Protein AF-0000000083409969 (afdb_homodimer)

Solvent-accessible surface area (backbone atoms only — not comparable to full-atom values): 20807 Å² total; per-residue (Å²): 130,82,72,71,73,77,72,52,75,67,52,46,50,50,50,52,53,71,70,48,84,74,64,62,84,78,50,68,81,42,41,62,76,43,54,67,80,52,50,44,45,47,57,51,49,50,49,48,51,39,71,36,36,37,59,67,61,35,75,57,51,70,55,53,40,76,42,33,30,35,65,43,59,32,88,91,42,68,87,37,80,24,8,34,29,31,30,36,35,69,38,43,68,55,46,9,38,76,86,36,32,54,32,67,64,53,53,50,44,49,45,56,58,43,25,44,34,4,27,40,41,30,28,42,75,71,71,36,90,57,76,64,53,39,67,40,32,42,38,40,37,48,72,48,82,50,45,55,74,38,42,36,33,37,40,12,34,30,73,39,65,60,85,67,41,30,25,17,36,27,38,33,24,34,56,86,76,69,38,63,26,32,35,37,36,39,32,18,25,60,70,78,66,85,55,79,78,78,104,129,83,72,72,73,76,71,50,72,66,52,48,51,51,53,52,54,71,71,48,83,72,64,62,84,80,50,68,81,43,43,63,77,44,52,68,80,52,49,43,45,47,55,49,50,52,49,48,58,38,70,40,47,24,61,67,61,36,73,56,51,70,55,52,39,75,43,33,29,37,66,43,58,33,91,91,41,67,90,38,80,24,8,35,30,30,30,36,35,70,37,42,68,55,47,14,38,75,85,36,32,55,32,67,63,53,53,51,44,49,46,54,58,44,23,43,34,4,28,38,40,29,28,42,75,73,73,36,89,56,75,64,53,39,69,39,33,40,38,39,38,46,72,48,83,50,44,55,74,37,40,36,33,38,40,12,32,30,74,40,66,63,85,67,41,31,24,16,36,28,37,34,24,34,56,86,75,70,39,62,26,31,36,37,36,38,33,18,25,59,70,78,68,85,56,80,78,79,105

pLDDT: mean 86.25, std 15.21, range [25.06, 98.75]

Sequence (398 aa):
MTTAVPLTKQQQATQAFLSTPLDASLTGGIIGNAHVSIKELPVKWLAIFRSRGNGYCNDVAERLKVTEVWIGKSAEDPQKLEGMTACEVEVTPDMCTAQGVVHQGVIMFLIDECSTLAMVTASAAEGRNSAPGVSCTINALYHDTALSGTTLRIVSRSLAVGHESNSARVEVWDKQNHKLIASGGQMTMPPSLPGKWMKMTTAVPLTKQQQATQAFLSTPLDASLTGGIIGNAHVSIKELPVKWLAIFRSRGNGYCNDVAERLKVTEVWIGKSAEDPQKLEGMTACEVEVTPDMCTAQGVVHQGVIMFLIDECSTLAMVTASAAEGRNSAPGVSCTINALYHDTALSGTTLRIVSRSLAVGHESNSARVEVWDKQNHKLIASGGQMTMPPSLPGKWMK

Structure (mmCIF, N/CA/C/O backbone):
data_AF-0000000083409969-model_v1
#
loop_
_entity.id
_entity.type
_entity.pdbx_description
1 polymer 'Thioesterase domain-containing protein'
#
loop_
_atom_site.group_PDB
_atom_site.id
_atom_site.type_symbol
_atom_site.label_atom_id
_atom_site.label_alt_id
_atom_site.label_comp_id
_atom_site.label_asym_id
_atom_site.label_entity_id
_atom_site.label_seq_id
_atom_site.pdbx_PDB_ins_code
_atom_site.Cartn_x
_atom_site.Cartn_y
_atom_site.Cartn_z
_atom_site.occupancy
_atom_site.B_iso_or_equiv
_atom_site.auth_seq_id
_atom_site.auth_comp_id
_atom_site.auth_asym_id
_atom_site.auth_atom_id
_atom_site.pdbx_PDB_model_num
ATOM 1 N N . MET A 1 1 ? 31.203 20.375 15.469 1 27.58 1 MET A N 1
ATOM 2 C CA . MET A 1 1 ? 30.328 21.188 14.617 1 27.58 1 MET A CA 1
ATOM 3 C C . MET A 1 1 ? 29.75 20.344 13.477 1 27.58 1 MET A C 1
ATOM 5 O O . MET A 1 1 ? 30.484 19.938 12.578 1 27.58 1 MET A O 1
ATOM 9 N N . THR A 1 2 ? 28.828 19.531 13.781 1 36.47 2 THR A N 1
ATOM 10 C CA . THR A 1 2 ? 28.281 18.578 12.828 1 36.47 2 THR A CA 1
ATOM 11 C C . THR A 1 2 ? 27.75 19.281 11.586 1 36.47 2 THR A C 1
ATOM 13 O O . THR A 1 2 ? 26.844 20.109 11.68 1 36.47 2 THR A O 1
ATOM 16 N N . THR A 1 3 ? 28.547 19.469 10.703 1 40.12 3 THR A N 1
ATOM 17 C CA . THR A 1 3 ? 28.281 20.203 9.469 1 40.12 3 THR A CA 1
ATOM 18 C C . THR A 1 3 ? 27 19.688 8.805 1 40.12 3 THR A C 1
ATOM 20 O O . THR A 1 3 ? 26.891 18.516 8.484 1 40.12 3 THR A O 1
ATOM 23 N N . ALA A 1 4 ? 26.094 20.453 9.102 1 48.78 4 ALA A N 1
ATOM 24 C CA . ALA A 1 4 ? 24.781 20.188 8.516 1 48.78 4 ALA A CA 1
ATOM 25 C C . ALA A 1 4 ? 24.891 20 7.004 1 48.78 4 ALA A C 1
ATOM 27 O O . ALA A 1 4 ? 25.578 20.75 6.324 1 48.78 4 ALA A O 1
ATOM 28 N N . VAL A 1 5 ? 24.828 18.922 6.461 1 56.22 5 VAL A N 1
ATOM 29 C CA . VAL A 1 5 ? 24.734 18.672 5.027 1 56.22 5 VAL A CA 1
ATOM 30 C C . VAL A 1 5 ? 23.766 19.672 4.395 1 56.22 5 VAL A C 1
ATOM 32 O O . VAL A 1 5 ? 22.641 19.844 4.867 1 56.22 5 VAL A O 1
ATOM 35 N N . PRO A 1 6 ? 24.422 20.5 3.59 1 62.94 6 PRO A N 1
ATOM 36 C CA . PRO A 1 6 ? 23.531 21.484 2.971 1 62.94 6 PRO A CA 1
ATOM 37 C C . PRO A 1 6 ? 22.312 20.844 2.314 1 62.94 6 PRO A C 1
ATOM 39 O O . PRO A 1 6 ? 22.406 19.75 1.752 1 62.94 6 PRO A O 1
ATOM 42 N N . LEU A 1 7 ? 21.172 21.453 2.482 1 67.19 7 LEU A N 1
ATOM 43 C CA . LEU A 1 7 ? 19.938 21.016 1.845 1 67.19 7 LEU A CA 1
ATOM 44 C C . LEU A 1 7 ? 20.062 21.062 0.325 1 67.19 7 LEU A C 1
ATOM 46 O O . LEU A 1 7 ? 20.672 21.984 -0.219 1 67.19 7 LEU A O 1
ATOM 50 N N . THR A 1 8 ? 19.625 20.094 -0.279 1 71.5 8 THR A N 1
ATOM 51 C CA . THR A 1 8 ? 19.516 20.109 -1.733 1 71.5 8 THR A CA 1
ATOM 52 C C . THR A 1 8 ? 18.609 21.25 -2.189 1 71.5 8 THR A C 1
ATOM 54 O O . THR A 1 8 ? 17.922 21.875 -1.374 1 71.5 8 THR A O 1
ATOM 57 N N . LYS A 1 9 ? 18.766 21.734 -3.463 1 74.31 9 LYS A N 1
ATOM 58 C CA . LYS A 1 9 ? 17.906 22.766 -4.016 1 74.31 9 LYS A CA 1
ATOM 59 C C . LYS A 1 9 ? 16.438 22.438 -3.803 1 74.31 9 LYS A C 1
ATOM 61 O O . LYS A 1 9 ? 15.625 23.312 -3.488 1 74.31 9 LYS A O 1
ATOM 66 N N . GLN A 1 10 ? 16.016 21.172 -3.961 1 73.81 10 GLN A N 1
ATOM 67 C CA . GLN A 1 10 ? 14.633 20.719 -3.787 1 73.81 10 GLN A CA 1
ATOM 68 C C . GLN A 1 10 ? 14.188 20.859 -2.336 1 73.81 10 GLN A C 1
ATOM 70 O O . GLN A 1 10 ? 13.062 21.281 -2.066 1 73.81 10 GLN A O 1
ATOM 75 N N . GLN A 1 11 ? 15.07 20.562 -1.518 1 73.5 11 GLN A N 1
ATOM 76 C CA . GLN A 1 11 ? 14.758 20.672 -0.096 1 73.5 11 GLN A CA 1
ATOM 77 C C . GLN A 1 11 ? 14.562 22.141 0.302 1 73.5 11 GLN A C 1
ATOM 79 O O . GLN A 1 11 ? 13.688 22.453 1.105 1 73.5 11 GLN A O 1
ATOM 84 N N . GLN A 1 12 ? 15.352 22.953 -0.297 1 78.31 12 GLN A N 1
ATOM 85 C CA . GLN A 1 12 ? 15.234 24.391 -0.016 1 78.31 12 GLN A CA 1
ATOM 86 C C . GLN A 1 12 ? 13.898 24.938 -0.513 1 78.31 12 GLN A C 1
ATOM 88 O O . GLN A 1 12 ? 13.25 25.719 0.179 1 78.31 12 GLN A O 1
ATOM 93 N N . ALA A 1 13 ? 13.562 24.516 -1.683 1 80.5 13 ALA A N 1
ATOM 94 C CA . ALA A 1 13 ? 12.289 24.969 -2.25 1 80.5 13 ALA A CA 1
ATOM 95 C C . ALA A 1 13 ? 11.117 24.5 -1.392 1 80.5 13 ALA A C 1
ATOM 97 O O . ALA A 1 13 ? 10.164 25.266 -1.17 1 80.5 13 ALA A O 1
ATOM 98 N N . THR A 1 14 ? 11.211 23.297 -0.957 1 81.75 14 THR A N 1
ATOM 99 C CA . THR A 1 14 ? 10.172 22.766 -0.09 1 81.75 14 THR A CA 1
ATOM 100 C C . THR A 1 14 ? 10.07 23.562 1.201 1 81.75 14 THR A C 1
ATOM 102 O O . THR A 1 14 ? 8.969 23.953 1.615 1 81.75 14 THR A O 1
ATOM 105 N N . GLN A 1 15 ? 11.156 23.875 1.739 1 81.5 15 GLN A N 1
ATOM 106 C CA . GLN A 1 15 ? 11.172 24.641 2.982 1 81.5 15 GLN A CA 1
ATOM 107 C C . GLN A 1 15 ? 10.609 26.047 2.773 1 81.5 15 GLN A C 1
ATOM 109 O O . GLN A 1 15 ? 9.852 26.547 3.609 1 81.5 15 GLN A O 1
ATOM 114 N N . ALA A 1 16 ? 11.031 26.641 1.695 1 85.44 16 ALA A N 1
ATOM 115 C CA . ALA A 1 16 ? 10.516 27.969 1.372 1 85.44 16 ALA A CA 1
ATOM 116 C C . ALA A 1 16 ? 9 27.938 1.197 1 85.44 16 ALA A C 1
ATOM 118 O O . ALA A 1 16 ? 8.297 28.812 1.701 1 85.44 16 ALA A O 1
ATOM 119 N N . PHE A 1 17 ? 8.555 26.969 0.517 1 86.69 17 PHE A N 1
ATOM 120 C CA . PHE A 1 17 ? 7.121 26.828 0.28 1 86.69 17 PHE A CA 1
ATOM 121 C C . PHE A 1 17 ? 6.371 26.641 1.593 1 86.69 17 PHE A C 1
ATOM 123 O O . PHE A 1 17 ? 5.328 27.25 1.812 1 86.69 17 PHE A O 1
ATOM 130 N N . LEU A 1 18 ? 6.922 25.875 2.438 1 87.5 18 LEU A N 1
ATOM 131 C CA . LEU A 1 18 ? 6.285 25.578 3.715 1 87.5 18 LEU A CA 1
ATOM 132 C C . LEU A 1 18 ? 6.227 26.828 4.598 1 87.5 18 LEU A C 1
ATOM 134 O O . LEU A 1 18 ? 5.371 26.922 5.48 1 87.5 18 LEU A O 1
ATOM 138 N N . SER A 1 19 ? 7.062 27.766 4.336 1 86.75 19 SER A N 1
ATOM 139 C CA . SER A 1 19 ? 7.125 28.984 5.148 1 86.75 19 SER A CA 1
ATOM 140 C C . SER A 1 19 ? 6.25 30.078 4.562 1 86.75 19 SER A C 1
ATOM 142 O O . SER A 1 19 ? 6.047 31.125 5.191 1 86.75 19 SER A O 1
ATOM 144 N N . THR A 1 20 ? 5.75 29.875 3.385 1 90 20 THR A N 1
ATOM 145 C CA . THR A 1 20 ? 4.922 30.875 2.713 1 90 20 THR A CA 1
ATOM 146 C C . THR A 1 20 ? 3.449 30.672 3.047 1 90 20 THR A C 1
ATOM 148 O O . THR A 1 20 ? 2.912 29.578 2.852 1 90 20 THR A O 1
ATOM 151 N N . PRO A 1 21 ? 2.818 31.75 3.492 1 91.19 21 PRO A N 1
ATOM 152 C CA . PRO A 1 21 ? 1.392 31.594 3.785 1 91.19 21 PRO A CA 1
ATOM 153 C C . PRO A 1 21 ? 0.563 31.297 2.539 1 91.19 21 PRO A C 1
ATOM 155 O O . PRO A 1 21 ? 0.853 31.828 1.46 1 91.19 21 PRO A O 1
ATOM 158 N N . LEU A 1 22 ? -0.465 30.469 2.713 1 92.75 22 LEU A N 1
ATOM 159 C CA . LEU A 1 22 ? -1.387 30.156 1.626 1 92.75 22 LEU A CA 1
ATOM 160 C C . LEU A 1 22 ? -2.488 31.219 1.531 1 92.75 22 LEU A C 1
ATOM 162 O O . LEU A 1 22 ? -2.76 31.922 2.502 1 92.75 22 LEU A O 1
ATOM 166 N N . ASP A 1 23 ? -3.041 31.266 0.26 1 92.06 23 ASP A N 1
ATOM 167 C CA . ASP A 1 23 ? -4.254 32.062 0.105 1 92.06 23 ASP A CA 1
ATOM 168 C C . ASP A 1 23 ? -5.355 31.562 1.044 1 92.06 23 ASP A C 1
ATOM 170 O O . ASP A 1 23 ? -5.57 30.359 1.18 1 92.06 23 ASP A O 1
ATOM 174 N N . ALA A 1 24 ? -6.07 32.531 1.696 1 90.25 24 ALA A N 1
ATOM 175 C CA . ALA A 1 24 ? -7.102 32.219 2.684 1 90.25 24 ALA A CA 1
ATOM 176 C C . ALA A 1 24 ? -8.18 31.328 2.082 1 90.25 24 ALA A C 1
ATOM 178 O O . ALA A 1 24 ? -8.805 30.547 2.791 1 90.25 24 ALA A O 1
ATOM 179 N N . SER A 1 25 ? -8.391 31.375 0.794 1 91.19 25 SER A N 1
ATOM 180 C CA . SER A 1 25 ? -9.422 30.594 0.13 1 91.19 25 SER A CA 1
ATOM 181 C C . SER A 1 25 ? -9.086 29.109 0.172 1 91.19 25 SER A C 1
ATOM 183 O O . SER A 1 25 ? -9.977 28.266 0.033 1 91.19 25 SER A O 1
ATOM 185 N N . LEU A 1 26 ? -7.867 28.797 0.388 1 91.56 26 LEU A N 1
ATOM 186 C CA . LEU A 1 26 ? -7.434 27.406 0.358 1 91.56 26 LEU A CA 1
ATOM 187 C C . LEU A 1 26 ? -7.641 26.75 1.716 1 91.56 26 LEU A C 1
ATOM 189 O O . LEU A 1 26 ? -7.676 25.516 1.812 1 91.56 26 LEU A O 1
ATOM 193 N N . THR A 1 27 ? -7.777 27.562 2.799 1 92.69 27 THR A N 1
ATOM 194 C CA . THR A 1 27 ? -7.871 26.953 4.125 1 92.69 27 THR A CA 1
ATOM 195 C C . THR A 1 27 ? -9.156 27.391 4.824 1 92.69 27 THR A C 1
ATOM 197 O O . THR A 1 27 ? -9.492 26.891 5.898 1 92.69 27 THR A O 1
ATOM 200 N N . GLY A 1 28 ? -9.859 28.344 4.297 1 91.5 28 GLY A N 1
ATOM 201 C CA . GLY A 1 28 ? -11.016 28.938 4.945 1 91.5 28 GLY A CA 1
ATOM 202 C C . GLY A 1 28 ? -12.094 27.922 5.266 1 91.5 28 GLY A C 1
ATOM 203 O O . GLY A 1 28 ? -12.828 28.062 6.25 1 91.5 28 GLY A O 1
ATOM 204 N N . GLY A 1 29 ? -12.297 26.859 4.508 1 93.25 29 GLY A N 1
ATOM 205 C CA . GLY A 1 29 ? -13.336 25.859 4.715 1 93.25 29 GLY A CA 1
ATOM 206 C C . GLY A 1 29 ? -12.906 24.719 5.621 1 93.25 29 GLY A C 1
ATOM 207 O O . GLY A 1 29 ? -13.703 23.844 5.945 1 93.25 29 GLY A O 1
ATOM 208 N N . ILE A 1 30 ? -11.688 24.812 6.098 1 96.88 30 ILE A N 1
ATOM 209 C CA . ILE A 1 30 ? -11.164 23.719 6.926 1 96.88 30 ILE A CA 1
ATOM 210 C C . ILE A 1 30 ? -11.625 23.922 8.375 1 96.88 30 ILE A C 1
ATOM 212 O O . ILE A 1 30 ? -11.352 24.953 8.984 1 96.88 30 ILE A O 1
ATOM 216 N N . ILE A 1 31 ? -12.312 22.922 8.891 1 96.94 31 ILE A N 1
ATOM 217 C CA . ILE A 1 31 ? -12.844 22.953 10.25 1 96.94 31 ILE A CA 1
ATOM 218 C C . ILE A 1 31 ? -11.766 22.5 11.234 1 96.94 31 ILE A C 1
ATOM 220 O O . ILE A 1 31 ? -10.867 21.75 10.867 1 96.94 31 ILE A O 1
ATOM 224 N N . GLY A 1 32 ? -11.836 22.938 12.445 1 96.56 32 GLY A N 1
ATOM 225 C CA . GLY A 1 32 ? -10.93 22.5 13.5 1 96.56 32 GLY A CA 1
ATOM 226 C C . GLY A 1 32 ? -10.414 23.641 14.352 1 96.56 32 GLY A C 1
ATOM 227 O O . GLY A 1 32 ? -10.727 24.797 14.102 1 96.56 32 GLY A O 1
ATOM 228 N N . ASN A 1 33 ? -9.688 23.344 15.336 1 96.56 33 ASN A N 1
ATOM 229 C CA . ASN A 1 33 ? -9.273 24.344 16.312 1 96.56 33 ASN A CA 1
ATOM 230 C C . ASN A 1 33 ? -7.848 24.812 16.062 1 96.56 33 ASN A C 1
ATOM 232 O O . ASN A 1 33 ? -7.324 25.641 16.812 1 96.56 33 ASN A O 1
ATOM 236 N N . ALA A 1 34 ? -7.191 24.219 15.062 1 94.88 34 ALA A N 1
ATOM 237 C CA . ALA A 1 34 ? -5.793 24.562 14.82 1 94.88 34 ALA A CA 1
ATOM 238 C C . ALA A 1 34 ? -5.668 25.984 14.273 1 94.88 34 ALA A C 1
ATOM 240 O O . ALA A 1 34 ? -6.555 26.453 13.555 1 94.88 34 ALA A O 1
ATOM 241 N N . HIS A 1 35 ? -4.637 26.625 14.695 1 93.44 35 HIS A N 1
ATOM 242 C CA . HIS A 1 35 ? -4.324 27.922 14.094 1 93.44 35 HIS A CA 1
ATOM 243 C C . HIS A 1 35 ? -4.152 27.797 12.586 1 93.44 35 HIS A C 1
ATOM 245 O O . HIS A 1 35 ? -3.76 26.75 12.078 1 93.44 35 HIS A O 1
ATOM 251 N N . VAL A 1 36 ? -4.344 28.875 11.922 1 93.25 36 VAL A N 1
ATOM 252 C CA . VAL A 1 36 ? -4.328 28.875 10.469 1 93.25 36 VAL A CA 1
ATOM 253 C C . VAL A 1 36 ? -2.961 28.406 9.969 1 93.25 36 VAL A C 1
ATOM 255 O O . VAL A 1 36 ? -2.867 27.703 8.953 1 93.25 36 VAL A O 1
ATOM 258 N N . SER A 1 37 ? -1.881 28.797 10.648 1 92 37 SER A N 1
ATOM 259 C CA . SER A 1 37 ? -0.538 28.422 10.219 1 92 37 SER A CA 1
ATOM 260 C C . SER A 1 37 ? -0.345 26.906 10.273 1 92 37 SER A C 1
ATOM 262 O O . SER A 1 37 ? 0.461 26.359 9.523 1 92 37 SER A O 1
ATOM 264 N N . ILE A 1 38 ? -1.103 26.266 11.148 1 93.5 38 ILE A N 1
ATOM 265 C CA . ILE A 1 38 ? -1.03 24.812 11.266 1 93.5 38 ILE A CA 1
ATOM 266 C C . ILE A 1 38 ? -1.99 24.172 10.266 1 93.5 38 ILE A C 1
ATOM 268 O O . ILE A 1 38 ? -1.67 23.141 9.656 1 93.5 38 ILE A O 1
ATOM 272 N N . LYS A 1 39 ? -3.109 24.828 10.062 1 95 39 LYS A N 1
ATOM 273 C CA . LYS A 1 39 ? -4.086 24.328 9.094 1 95 39 LYS A CA 1
ATOM 274 C C . LYS A 1 39 ? -3.502 24.297 7.688 1 95 39 LYS A C 1
ATOM 276 O O . LYS A 1 39 ? -3.877 23.453 6.875 1 95 39 LYS A O 1
ATOM 281 N N . GLU A 1 40 ? -2.586 25.125 7.414 1 95.19 40 GLU A N 1
ATOM 282 C CA . GLU A 1 40 ? -2.006 25.234 6.082 1 95.19 40 GLU A CA 1
ATOM 283 C C . GLU A 1 40 ? -1.076 24.062 5.785 1 95.19 40 GLU A C 1
ATOM 285 O O . GLU A 1 40 ? -0.865 23.703 4.621 1 95.19 40 GLU A O 1
ATOM 290 N N . LEU A 1 41 ? -0.575 23.453 6.793 1 93.94 41 LEU A N 1
ATOM 291 C CA . LEU A 1 41 ? 0.51 22.5 6.605 1 93.94 41 LEU A CA 1
ATOM 292 C C . LEU A 1 41 ? 0.027 21.281 5.84 1 93.94 41 LEU A C 1
ATOM 294 O O . LEU A 1 41 ? 0.634 20.875 4.844 1 93.94 41 LEU A O 1
ATOM 298 N N . PRO A 1 42 ? -1.088 20.672 6.273 1 95.25 42 PRO A N 1
ATOM 299 C CA . PRO A 1 42 ? -1.562 19.531 5.484 1 95.25 42 PRO A CA 1
ATOM 300 C C . PRO A 1 42 ? -1.842 19.891 4.031 1 95.25 42 PRO A C 1
ATOM 302 O O . PRO A 1 42 ? -1.589 19.094 3.129 1 95.25 42 PRO A O 1
ATOM 305 N N . VAL A 1 43 ? -2.309 21.078 3.82 1 94.56 43 VAL A N 1
ATOM 306 C CA . VAL A 1 43 ? -2.598 21.531 2.465 1 94.56 43 VAL A CA 1
ATOM 307 C C . VAL A 1 43 ? -1.298 21.672 1.679 1 94.56 43 VAL A C 1
ATOM 309 O O . VAL A 1 43 ? -1.204 21.219 0.535 1 94.56 43 VAL A O 1
ATOM 312 N N . LYS A 1 44 ? -0.34 22.266 2.297 1 92.31 44 LYS A N 1
ATOM 313 C CA . LYS A 1 44 ? 0.953 22.469 1.648 1 92.31 44 LYS A CA 1
ATOM 314 C C . LYS A 1 44 ? 1.635 21.125 1.358 1 92.31 44 LYS A C 1
ATOM 316 O O . LYS A 1 44 ? 2.201 20.938 0.28 1 92.31 44 LYS A O 1
ATOM 321 N N . TRP A 1 45 ? 1.568 20.25 2.281 1 90.44 45 TRP A N 1
ATOM 322 C CA . TRP A 1 45 ? 2.227 18.969 2.086 1 90.44 45 TRP A CA 1
ATOM 323 C C . TRP A 1 45 ? 1.546 18.172 0.977 1 90.44 45 TRP A C 1
ATOM 325 O O . TRP A 1 45 ? 2.215 17.5 0.176 1 90.44 45 TRP A O 1
ATOM 335 N N . LEU A 1 46 ? 0.237 18.188 0.919 1 90.06 46 LEU A N 1
ATOM 336 C CA . LEU A 1 46 ? -0.442 17.531 -0.194 1 90.06 46 LEU A CA 1
ATOM 337 C C . LEU A 1 46 ? 0.006 18.125 -1.526 1 90.06 46 LEU A C 1
ATOM 339 O O . LEU A 1 46 ? 0.182 17.391 -2.506 1 90.06 46 LEU A O 1
ATOM 343 N N . ALA A 1 47 ? 0.198 19.422 -1.518 1 86.56 47 ALA A N 1
ATOM 344 C CA . ALA A 1 47 ? 0.67 20.078 -2.734 1 86.56 47 ALA A CA 1
ATOM 345 C C . ALA A 1 47 ? 2.072 19.594 -3.104 1 86.56 47 ALA A C 1
ATOM 347 O O . ALA A 1 47 ? 2.373 19.375 -4.281 1 86.56 47 ALA A O 1
ATOM 348 N N . ILE A 1 48 ? 2.848 19.484 -2.146 1 82.56 48 ILE A N 1
ATOM 349 C CA . ILE A 1 48 ? 4.215 19.031 -2.359 1 82.56 48 ILE A CA 1
ATOM 350 C C . ILE A 1 48 ? 4.199 17.594 -2.906 1 82.56 48 ILE A C 1
ATOM 352 O O . ILE A 1 48 ? 4.906 17.297 -3.869 1 82.56 48 ILE A O 1
ATOM 356 N N . PHE A 1 49 ? 3.367 16.797 -2.246 1 77.81 49 PHE A N 1
ATOM 357 C CA . PHE A 1 49 ? 3.271 15.414 -2.713 1 77.81 49 PHE A CA 1
ATOM 358 C C . PHE A 1 49 ? 2.811 15.359 -4.164 1 77.81 49 PHE A C 1
ATOM 360 O O . PHE A 1 49 ? 3.344 14.594 -4.965 1 77.81 49 PHE A O 1
ATOM 367 N N . ARG A 1 50 ? 1.875 16.203 -4.445 1 74.25 50 ARG A N 1
ATOM 368 C CA . ARG A 1 50 ? 1.343 16.281 -5.801 1 74.25 50 ARG A CA 1
ATOM 369 C C . ARG A 1 50 ? 2.428 16.688 -6.793 1 74.25 50 ARG A C 1
ATOM 371 O O . ARG A 1 50 ? 2.486 16.172 -7.906 1 74.25 50 ARG A O 1
ATOM 378 N N . SER A 1 51 ? 3.115 17.703 -6.324 1 70.31 51 SER A N 1
ATOM 379 C CA . SER A 1 51 ? 4.113 18.281 -7.219 1 70.31 51 SER A CA 1
ATOM 380 C C . SER A 1 51 ? 5.262 17.297 -7.465 1 70.31 51 SER A C 1
ATOM 382 O O . SER A 1 51 ? 5.891 17.328 -8.523 1 70.31 51 SER A O 1
ATOM 384 N N . ARG A 1 52 ? 5.402 16.688 -6.375 1 61.34 52 ARG A N 1
ATOM 385 C CA . ARG A 1 52 ? 6.516 15.758 -6.496 1 61.34 52 ARG A CA 1
ATOM 386 C C . ARG A 1 52 ? 6.113 14.523 -7.301 1 61.34 52 ARG A C 1
ATOM 388 O O . ARG A 1 52 ? 6.973 13.805 -7.816 1 61.34 52 ARG A O 1
ATOM 395 N N . GLY A 1 53 ? 4.688 14.398 -7.402 1 55 53 GLY A N 1
ATOM 396 C CA . GLY A 1 53 ? 3.914 13.273 -7.906 1 55 53 GLY A CA 1
ATOM 397 C C . GLY A 1 53 ? 4.262 12.898 -9.336 1 55 53 GLY A C 1
ATOM 398 O O . GLY A 1 53 ? 3.633 13.383 -10.281 1 55 53 GLY A O 1
ATOM 399 N N . ASN A 1 54 ? 5.324 12.641 -9.32 1 50.94 54 ASN A N 1
ATOM 400 C CA . ASN A 1 54 ? 5.344 11.922 -10.594 1 50.94 54 ASN A CA 1
ATOM 401 C C . ASN A 1 54 ? 4.207 10.906 -10.68 1 50.94 54 ASN A C 1
ATOM 403 O O . ASN A 1 54 ? 3.467 10.711 -9.711 1 50.94 54 ASN A O 1
ATOM 407 N N . GLY A 1 55 ? 4.238 9.773 -11.406 1 52.66 55 GLY A N 1
ATOM 408 C CA . GLY A 1 55 ? 3.428 8.797 -12.117 1 52.66 55 GLY A CA 1
ATOM 409 C C . GLY A 1 55 ? 2.439 8.078 -11.227 1 52.66 55 GLY A C 1
ATOM 410 O O . GLY A 1 55 ? 1.305 7.812 -11.625 1 52.66 55 GLY A O 1
ATOM 411 N N . TYR A 1 56 ? 2.727 7.934 -9.867 1 57.22 56 TYR A N 1
ATOM 412 C CA . TYR A 1 56 ? 1.873 6.977 -9.164 1 57.22 56 TYR A CA 1
ATOM 413 C C . TYR A 1 56 ? 0.769 7.695 -8.398 1 57.22 56 TYR A C 1
ATOM 415 O O . TYR A 1 56 ? 1.048 8.523 -7.527 1 57.22 56 TYR A O 1
ATOM 423 N N . CYS A 1 57 ? -0.532 7.602 -8.633 1 66.56 57 CYS A N 1
ATOM 424 C CA . CYS A 1 57 ? -1.785 8.016 -8.016 1 66.56 57 CYS A CA 1
ATOM 425 C C . CYS A 1 57 ? -1.878 9.539 -7.941 1 66.56 57 CYS A C 1
ATOM 427 O O . CYS A 1 57 ? -2.535 10.078 -7.051 1 66.56 57 CYS A O 1
ATOM 429 N N . ASN A 1 58 ? -1.189 10.172 -8.82 1 71.88 58 ASN A N 1
ATOM 430 C CA . ASN A 1 58 ? -1.219 11.633 -8.844 1 71.88 58 ASN A CA 1
ATOM 431 C C . ASN A 1 58 ? -2.639 12.164 -9.023 1 71.88 58 ASN A C 1
ATOM 433 O O . ASN A 1 58 ? -3.004 13.188 -8.438 1 71.88 58 ASN A O 1
ATOM 437 N N . ASP A 1 59 ? -3.381 11.43 -9.82 1 78.12 59 ASP A N 1
ATOM 438 C CA . ASP A 1 59 ? -4.754 11.867 -10.055 1 78.12 59 ASP A CA 1
ATOM 439 C C . ASP A 1 59 ? -5.57 11.828 -8.766 1 78.12 59 ASP A C 1
ATOM 441 O O . ASP A 1 59 ? -6.398 12.711 -8.516 1 78.12 59 ASP A O 1
ATOM 445 N N . VAL A 1 60 ? -5.344 10.867 -7.973 1 84.25 60 VAL A N 1
ATOM 446 C CA . VAL A 1 60 ? -6.043 10.734 -6.695 1 84.25 60 VAL A CA 1
ATOM 447 C C . VAL A 1 60 ? -5.57 11.828 -5.734 1 84.25 60 VAL A C 1
ATOM 449 O O . VAL A 1 60 ? -6.383 12.461 -5.055 1 84.25 60 VAL A O 1
ATOM 452 N N . ALA A 1 61 ? -4.305 12.062 -5.746 1 84.94 61 ALA A N 1
ATOM 453 C CA . ALA A 1 61 ? -3.732 13.078 -4.871 1 84.94 61 ALA A CA 1
ATOM 454 C C . ALA A 1 61 ? -4.332 14.453 -5.164 1 84.94 61 ALA A C 1
ATOM 456 O O . ALA A 1 61 ? -4.566 15.242 -4.25 1 84.94 61 ALA A O 1
ATOM 457 N N . GLU A 1 62 ? -4.578 14.672 -6.367 1 86.88 62 GLU A N 1
ATOM 458 C CA . GLU A 1 62 ? -5.094 15.969 -6.789 1 86.88 62 GLU A CA 1
ATOM 459 C C . GLU A 1 62 ? -6.52 16.188 -6.281 1 86.88 62 GLU A C 1
ATOM 461 O O . GLU A 1 62 ? -6.965 17.328 -6.133 1 86.88 62 GLU A O 1
ATOM 466 N N . ARG A 1 63 ? -7.188 15.156 -6.023 1 92.06 63 ARG A N 1
ATOM 467 C CA . ARG A 1 63 ? -8.594 15.25 -5.645 1 92.06 63 ARG A CA 1
ATOM 468 C C . ARG A 1 63 ? -8.758 15.188 -4.129 1 92.06 63 ARG A C 1
ATOM 470 O O . ARG A 1 63 ? -9.852 15.438 -3.607 1 92.06 63 ARG A O 1
ATOM 477 N N . LEU A 1 64 ? -7.734 14.875 -3.453 1 94 64 LEU A N 1
ATOM 478 C CA . LEU A 1 64 ? -7.773 14.766 -1.998 1 94 64 LEU A CA 1
ATOM 479 C C . LEU A 1 64 ? -7.859 16.156 -1.355 1 94 64 LEU A C 1
ATOM 481 O O . LEU A 1 64 ? -7.07 17.047 -1.68 1 94 64 LEU A O 1
ATOM 485 N N . LYS A 1 65 ? -8.867 16.328 -0.44 1 96.12 65 LYS A N 1
ATOM 486 C CA . LYS A 1 65 ? -9.102 17.625 0.187 1 96.12 65 LYS A CA 1
ATOM 487 C C . LYS A 1 65 ? -9.008 17.531 1.707 1 96.12 65 LYS A C 1
ATOM 489 O O . LYS A 1 65 ? -9.641 16.656 2.32 1 96.12 65 LYS A O 1
ATOM 494 N N . VAL A 1 66 ? -8.266 18.453 2.279 1 98 66 VAL A N 1
ATOM 495 C CA . VAL A 1 66 ? -8.234 18.562 3.734 1 98 66 VAL A CA 1
ATOM 496 C C . VAL A 1 66 ? -9.508 19.234 4.234 1 98 66 VAL A C 1
ATOM 498 O O . VAL A 1 66 ? -9.867 20.312 3.771 1 98 66 VAL A O 1
ATOM 501 N N . THR A 1 67 ? -10.172 18.609 5.211 1 98.25 67 THR A N 1
ATOM 502 C CA . THR A 1 67 ? -11.438 19.172 5.664 1 98.25 67 THR A CA 1
ATOM 503 C C . THR A 1 67 ? -11.359 19.562 7.137 1 98.25 67 THR A C 1
ATOM 505 O O . THR A 1 67 ? -12.102 20.438 7.594 1 98.25 67 THR A O 1
ATOM 508 N N . GLU A 1 68 ? -10.539 18.891 7.879 1 98.44 68 GLU A N 1
ATOM 509 C CA . GLU A 1 68 ? -10.422 19.188 9.305 1 98.44 68 GLU A CA 1
ATOM 510 C C . GLU A 1 68 ? -8.969 19.141 9.766 1 98.44 68 GLU A C 1
ATOM 512 O O . GLU A 1 68 ? -8.188 18.312 9.289 1 98.44 68 GLU A O 1
ATOM 517 N N . VAL A 1 69 ? -8.641 19.969 10.68 1 98.12 69 VAL A N 1
ATOM 518 C CA . VAL A 1 69 ? -7.371 19.938 11.398 1 98.12 69 VAL A CA 1
ATOM 519 C C . VAL A 1 69 ? -7.602 20.266 12.875 1 98.12 69 VAL A C 1
ATOM 521 O O . VAL A 1 69 ? -8.078 21.359 13.203 1 98.12 69 VAL A O 1
ATOM 524 N N . TRP A 1 70 ? -7.23 19.328 13.711 1 97 70 TRP A N 1
ATOM 525 C CA . TRP A 1 70 ? -7.438 19.469 15.148 1 97 70 TRP A CA 1
ATOM 526 C C . TRP A 1 70 ? -6.145 19.203 15.914 1 97 70 TRP A C 1
ATOM 528 O O . TRP A 1 70 ? -5.359 18.328 15.531 1 97 70 TRP A O 1
ATOM 538 N N . ILE A 1 71 ? -5.965 19.953 16.922 1 96.44 71 ILE A N 1
ATOM 539 C CA . ILE A 1 71 ? -4.918 19.703 17.906 1 96.44 71 ILE A CA 1
ATOM 540 C C . ILE A 1 71 ? -5.539 19.531 19.281 1 96.44 71 ILE A C 1
ATOM 542 O O . ILE A 1 71 ? -6.379 20.328 19.703 1 96.44 71 ILE A O 1
ATOM 546 N N . GLY A 1 72 ? -5.125 18.422 19.875 1 93.88 72 GLY A N 1
ATOM 547 C CA . GLY A 1 72 ? -5.676 18.188 21.203 1 93.88 72 GLY A CA 1
ATOM 548 C C . GLY A 1 72 ? -5.016 17.031 21.938 1 93.88 72 GLY A C 1
ATOM 549 O O . GLY A 1 72 ? -4.031 16.469 21.453 1 93.88 72 GLY A O 1
ATOM 550 N N . LYS A 1 73 ? -5.52 16.828 23.094 1 91.25 73 LYS A N 1
ATOM 551 C CA . LYS A 1 73 ? -5.012 15.727 23.906 1 91.25 73 LYS A CA 1
ATOM 552 C C . LYS A 1 73 ? -5.531 14.383 23.391 1 91.25 73 LYS A C 1
ATOM 554 O O . LYS A 1 73 ? -6.684 14.273 22.969 1 91.25 73 LYS A O 1
ATOM 559 N N . SER A 1 74 ? -4.617 13.406 23.469 1 87.88 74 SER A N 1
ATOM 560 C CA . SER A 1 74 ? -5.016 12.055 23.094 1 87.88 74 SER A CA 1
ATOM 561 C C . SER A 1 74 ? -6.09 11.523 24.047 1 87.88 74 SER A C 1
ATOM 563 O O . SER A 1 74 ? -6.031 11.75 25.25 1 87.88 74 SER A O 1
ATOM 565 N N . ALA A 1 75 ? -7.027 10.844 23.469 1 83.81 75 ALA A N 1
ATOM 566 C CA . ALA A 1 75 ? -8.062 10.227 24.297 1 83.81 75 ALA A CA 1
ATOM 567 C C . ALA A 1 75 ? -7.484 9.125 25.172 1 83.81 75 ALA A C 1
ATOM 569 O O . ALA A 1 75 ? -7.98 8.883 26.281 1 83.81 75 ALA A O 1
ATOM 570 N N . GLU A 1 76 ? -6.453 8.477 24.703 1 83.5 76 GLU A N 1
ATOM 571 C CA . GLU A 1 76 ? -5.828 7.355 25.406 1 83.5 76 GLU A CA 1
ATOM 572 C C . GLU A 1 76 ? -4.938 7.848 26.531 1 83.5 76 GLU A C 1
ATOM 574 O O . GLU A 1 76 ? -4.781 7.164 27.547 1 83.5 76 GLU A O 1
ATOM 579 N N . ASP A 1 77 ? -4.277 9.008 26.328 1 82.12 77 ASP A N 1
ATOM 580 C CA . ASP A 1 77 ? -3.41 9.633 27.328 1 82.12 77 ASP A CA 1
ATOM 581 C C . ASP A 1 77 ? -3.482 11.156 27.25 1 82.12 77 ASP A C 1
ATOM 583 O O . ASP A 1 77 ? -2.801 11.766 26.422 1 82.12 77 ASP A O 1
ATOM 587 N N . PRO A 1 78 ? -4.164 11.672 28.109 1 86.31 78 PRO A N 1
ATOM 588 C CA . PRO A 1 78 ? -4.391 13.117 28.047 1 86.31 78 PRO A CA 1
ATOM 589 C C . PRO A 1 78 ? -3.104 13.93 28.188 1 8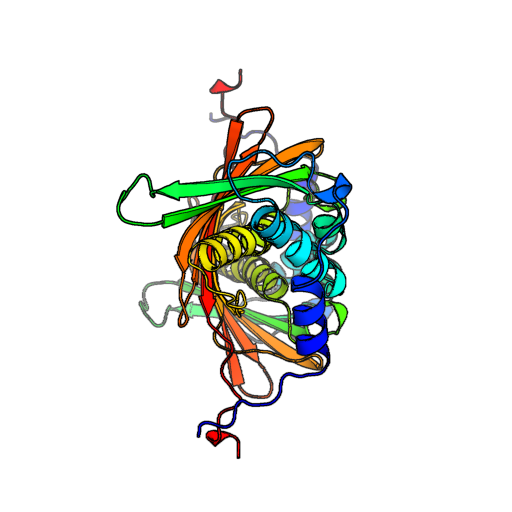6.31 78 PRO A C 1
ATOM 591 O O . PRO A 1 78 ? -3.098 15.133 27.953 1 86.31 78 PRO A O 1
ATOM 594 N N . GLN A 1 79 ? -2.055 13.344 28.562 1 87.44 79 GLN A N 1
ATOM 595 C CA . GLN A 1 79 ? -0.783 14.055 28.656 1 87.44 79 GLN A CA 1
ATOM 596 C C . GLN A 1 79 ? -0.112 14.188 27.297 1 87.44 79 GLN A C 1
ATOM 598 O O . GLN A 1 79 ? 0.854 14.938 27.141 1 87.44 79 GLN A O 1
ATOM 603 N N . LYS A 1 80 ? -0.688 13.469 26.375 1 85.88 80 LYS A N 1
ATOM 604 C CA . LYS A 1 80 ? -0.076 13.477 25.047 1 85.88 80 LYS A CA 1
ATOM 605 C C . LYS A 1 80 ? -0.856 14.367 24.078 1 85.88 80 LYS A C 1
ATOM 607 O O . LYS A 1 80 ? -2.082 14.273 23.984 1 85.88 80 LYS A O 1
ATOM 612 N N . LEU A 1 81 ? -0.085 15.219 23.453 1 91.38 81 LEU A N 1
ATOM 613 C CA . LEU A 1 81 ? -0.678 16.031 22.391 1 91.38 81 LEU A CA 1
ATOM 614 C C . LEU A 1 81 ? -0.763 15.242 21.078 1 91.38 81 LEU A C 1
ATOM 616 O O . LEU A 1 81 ? 0.171 14.523 20.719 1 91.38 81 LEU A O 1
ATOM 620 N N . GLU A 1 82 ? -1.933 15.469 20.469 1 94 82 GLU A N 1
ATOM 621 C CA . GLU A 1 82 ? -2.16 14.758 19.203 1 94 82 GLU A CA 1
ATOM 622 C C . GLU A 1 82 ? -2.637 15.711 18.109 1 94 82 GLU A C 1
ATOM 624 O O . GLU A 1 82 ? -3.316 16.703 18.406 1 94 82 GLU A O 1
ATOM 629 N N . GLY A 1 83 ? -2.148 15.445 16.906 1 96.5 83 GLY A N 1
ATOM 630 C CA . GLY A 1 83 ? -2.719 16.062 15.719 1 96.5 83 GLY A CA 1
ATOM 631 C C . GLY A 1 83 ? -3.662 15.156 14.961 1 96.5 83 GLY A C 1
ATOM 632 O O . GLY A 1 83 ? -3.381 13.961 14.789 1 96.5 83 GLY A O 1
ATOM 633 N N . MET A 1 84 ? -4.801 15.703 14.68 1 97.38 84 MET A N 1
ATOM 634 C CA . MET A 1 84 ? -5.781 14.969 13.883 1 97.38 84 MET A CA 1
ATOM 635 C C . MET A 1 84 ? -6.125 15.727 12.602 1 97.38 84 MET A C 1
ATOM 637 O O . MET A 1 84 ? -6.344 16.938 12.633 1 97.38 84 MET A O 1
ATOM 641 N N . THR A 1 85 ? -6.117 15.031 11.523 1 98.5 85 THR A N 1
ATOM 642 C CA . THR A 1 85 ? -6.562 15.594 10.25 1 98.5 85 THR A CA 1
ATOM 643 C C . THR A 1 85 ? -7.625 14.711 9.609 1 98.5 85 THR A C 1
ATOM 645 O O . THR A 1 85 ? -7.617 13.492 9.789 1 98.5 85 THR A O 1
ATOM 648 N N . ALA A 1 86 ? -8.539 15.328 8.938 1 98.69 86 ALA A N 1
ATOM 649 C CA . ALA A 1 86 ? -9.477 14.602 8.078 1 98.69 86 ALA A CA 1
ATOM 650 C C . ALA A 1 86 ? -9.398 15.102 6.637 1 98.69 86 ALA A C 1
ATOM 652 O O . ALA A 1 86 ? -9.297 16.312 6.395 1 98.69 86 ALA A O 1
ATOM 653 N N . CYS A 1 87 ? -9.383 14.203 5.734 1 98.44 87 CYS A N 1
ATOM 654 C CA . CYS A 1 87 ? -9.43 14.484 4.305 1 98.44 87 CYS A CA 1
ATOM 655 C C . CYS A 1 87 ? -10.609 13.773 3.648 1 98.44 87 CYS A C 1
ATOM 657 O O . CYS A 1 87 ? -11.109 12.781 4.18 1 98.44 87 CYS A O 1
ATOM 659 N N . GLU A 1 88 ? -11.016 14.281 2.57 1 98.25 88 GLU A N 1
ATOM 660 C CA . GLU A 1 88 ? -12.078 13.633 1.801 1 98.25 88 GLU A CA 1
ATOM 661 C C . GLU A 1 88 ? -11.688 13.5 0.332 1 98.25 88 GLU A C 1
ATOM 663 O O . GLU A 1 88 ? -10.969 14.344 -0.208 1 98.25 88 GLU A O 1
ATOM 668 N N . VAL A 1 89 ? -12.172 12.438 -0.282 1 97.31 89 VAL A N 1
ATOM 669 C CA . VAL A 1 89 ? -12 12.219 -1.714 1 97.31 89 VAL A CA 1
ATOM 670 C C . VAL A 1 89 ? -13.148 11.359 -2.25 1 97.31 89 VAL A C 1
ATOM 672 O O . VAL A 1 89 ? -13.602 10.43 -1.581 1 97.31 89 VAL A O 1
ATOM 675 N N . GLU A 1 90 ? -13.586 11.688 -3.379 1 96.88 90 GLU A N 1
ATOM 676 C CA . GLU A 1 90 ? -14.602 10.875 -4.043 1 96.88 90 GLU A CA 1
ATOM 677 C C . GLU A 1 90 ? -13.969 9.703 -4.793 1 96.88 90 GLU A C 1
ATOM 679 O O . GLU A 1 90 ? -12.984 9.891 -5.523 1 96.88 90 GLU A O 1
ATOM 684 N N . VAL A 1 91 ? -14.547 8.562 -4.602 1 94.19 91 VAL A N 1
ATOM 685 C CA . VAL A 1 91 ? -14.102 7.391 -5.348 1 94.19 91 VAL A CA 1
ATOM 686 C C . VAL A 1 91 ? -14.602 7.477 -6.789 1 94.19 91 VAL A C 1
ATOM 688 O O . VAL A 1 91 ? -15.805 7.594 -7.031 1 94.19 91 VAL A O 1
ATOM 691 N N . THR A 1 92 ? -13.672 7.465 -7.699 1 91.5 92 THR A N 1
ATOM 692 C CA . THR A 1 92 ? -13.977 7.488 -9.125 1 91.5 92 THR A CA 1
ATOM 693 C C . THR A 1 92 ? -13.562 6.18 -9.789 1 91.5 92 THR A C 1
ATOM 695 O O . THR A 1 92 ? -12.805 5.395 -9.211 1 91.5 92 THR A O 1
ATOM 698 N N . PRO A 1 93 ? -14.055 5.91 -10.945 1 85.94 93 PRO A N 1
ATOM 699 C CA . PRO A 1 93 ? -13.797 4.625 -11.602 1 85.94 93 PRO A CA 1
ATOM 700 C C . PRO A 1 93 ? -12.312 4.328 -11.75 1 85.94 93 PRO A C 1
ATOM 702 O O . PRO A 1 93 ? -11.898 3.164 -11.688 1 85.94 93 PRO A O 1
ATOM 705 N N . ASP A 1 94 ? -11.5 5.324 -11.867 1 81.25 94 ASP A N 1
ATOM 706 C CA . ASP A 1 94 ? -10.07 5.117 -12.07 1 81.25 94 ASP A CA 1
ATOM 707 C C . ASP A 1 94 ? -9.406 4.613 -10.789 1 81.25 94 ASP A C 1
ATOM 709 O O . ASP A 1 94 ? -8.266 4.141 -10.82 1 81.25 94 ASP A O 1
ATOM 713 N N . MET A 1 95 ? -10.148 4.625 -9.695 1 85.88 95 MET A N 1
ATOM 714 C CA . MET A 1 95 ? -9.656 4.152 -8.406 1 85.88 95 MET A CA 1
ATOM 715 C C . MET A 1 95 ? -10.133 2.732 -8.125 1 85.88 95 MET A C 1
ATOM 717 O O . MET A 1 95 ? -9.789 2.148 -7.098 1 85.88 95 MET A O 1
ATOM 721 N N . CYS A 1 96 ? -10.938 2.254 -9.047 1 83.81 96 CYS A N 1
ATOM 722 C CA . CYS A 1 96 ? -11.703 1.067 -8.695 1 83.81 96 CYS A CA 1
ATOM 723 C C . CYS A 1 96 ? -11.234 -0.144 -9.492 1 83.81 96 CYS A C 1
ATOM 725 O O . CYS A 1 96 ? -10.562 0.002 -10.508 1 83.81 96 CYS A O 1
ATOM 727 N N . THR A 1 97 ? -11.578 -1.358 -8.883 1 79 97 THR A N 1
ATOM 728 C CA . THR A 1 97 ? -11.477 -2.611 -9.625 1 79 97 THR A CA 1
ATOM 729 C C . THR A 1 97 ? -12.555 -2.688 -10.703 1 79 97 THR A C 1
ATOM 731 O O . THR A 1 97 ? -13.391 -1.791 -10.82 1 79 97 THR A O 1
ATOM 734 N N . ALA A 1 98 ? -12.469 -3.791 -11.438 1 74.25 98 ALA A N 1
ATOM 735 C CA . ALA A 1 98 ? -13.445 -3.99 -12.5 1 74.25 98 ALA A CA 1
ATOM 736 C C . ALA A 1 98 ? -14.859 -4.098 -11.922 1 74.25 98 ALA A C 1
ATOM 738 O O . ALA A 1 98 ? -15.836 -3.801 -12.609 1 74.25 98 ALA A O 1
ATOM 739 N N . GLN A 1 99 ? -14.953 -4.449 -10.711 1 77.19 99 GLN A N 1
ATOM 740 C CA . GLN A 1 99 ? -16.25 -4.613 -10.07 1 77.19 99 GLN A CA 1
ATOM 741 C C . GLN A 1 99 ? -16.75 -3.295 -9.484 1 77.19 99 GLN A C 1
ATOM 743 O O . GLN A 1 99 ? -17.812 -3.246 -8.867 1 77.19 99 GLN A O 1
ATOM 748 N N . GLY A 1 100 ? -15.945 -2.236 -9.633 1 82.81 100 GLY A N 1
ATOM 749 C CA . GLY A 1 100 ? -16.375 -0.917 -9.195 1 82.81 100 GLY A CA 1
ATOM 750 C C . GLY A 1 100 ? -16.047 -0.629 -7.742 1 82.81 100 GLY A C 1
ATOM 751 O O . GLY A 1 100 ? -16.547 0.338 -7.164 1 82.81 100 GLY A O 1
ATOM 752 N N . VAL A 1 101 ? -15.266 -1.53 -7.215 1 87.38 101 VAL A N 1
ATOM 753 C CA . VAL A 1 101 ? -14.867 -1.341 -5.824 1 87.38 101 VAL A CA 1
ATOM 754 C C . VAL A 1 101 ? -13.484 -0.703 -5.762 1 87.38 101 VAL A C 1
ATOM 756 O O . VAL A 1 101 ? -12.609 -1.016 -6.578 1 87.38 101 VAL A O 1
ATOM 759 N N . VAL A 1 102 ? -13.328 0.229 -4.793 1 89 102 VAL A N 1
ATOM 760 C CA . VAL A 1 102 ? -12.039 0.905 -4.664 1 89 102 VAL A CA 1
ATOM 761 C C . VAL A 1 102 ? -10.93 -0.129 -4.484 1 89 102 VAL A C 1
ATOM 763 O O . VAL A 1 102 ? -11.078 -1.078 -3.711 1 89 102 VAL A O 1
ATOM 766 N N . HIS A 1 103 ? -9.914 0.067 -5.191 1 85.75 103 HIS A N 1
ATOM 767 C CA . HIS A 1 103 ? -8.781 -0.847 -5.102 1 85.75 103 HIS A CA 1
ATOM 768 C C . HIS A 1 103 ? -8.055 -0.699 -3.77 1 85.75 103 HIS A C 1
ATOM 770 O O . HIS A 1 103 ? -7.875 0.417 -3.277 1 85.75 103 HIS A O 1
ATOM 776 N N . GLN A 1 104 ? -7.516 -1.729 -3.266 1 86.75 104 GLN A N 1
ATOM 777 C CA . GLN A 1 104 ? -6.82 -1.713 -1.983 1 86.75 104 GLN A CA 1
ATOM 778 C C . GLN A 1 104 ? -5.566 -0.847 -2.049 1 86.75 104 GLN A C 1
ATOM 780 O O . GLN A 1 104 ? -5.152 -0.263 -1.044 1 86.75 104 GLN A O 1
ATOM 785 N N . GLY A 1 105 ? -4.965 -0.833 -3.209 1 85.12 105 GLY A N 1
ATOM 786 C CA . GLY A 1 105 ? -3.785 -0.001 -3.385 1 85.12 105 GLY A CA 1
ATOM 787 C C . GLY A 1 105 ? -4.062 1.478 -3.191 1 85.12 105 GLY A C 1
ATOM 788 O O . GLY A 1 105 ? -3.209 2.217 -2.699 1 85.12 105 GLY A O 1
ATOM 789 N N . VAL A 1 106 ? -5.242 1.895 -3.586 1 87.5 106 VAL A N 1
ATOM 790 C CA . VAL A 1 106 ? -5.645 3.285 -3.389 1 87.5 106 VAL A CA 1
ATOM 791 C C . VAL A 1 106 ? -5.789 3.572 -1.897 1 87.5 106 VAL A C 1
ATOM 793 O O . VAL A 1 106 ? -5.375 4.633 -1.42 1 87.5 106 VAL A O 1
ATOM 796 N N . ILE A 1 107 ? -6.383 2.652 -1.216 1 92.88 107 ILE A N 1
ATOM 797 C CA . ILE A 1 107 ? -6.551 2.803 0.226 1 92.88 107 ILE A CA 1
ATOM 798 C C . ILE A 1 107 ? -5.184 2.959 0.89 1 92.88 107 ILE A C 1
ATOM 800 O O . ILE A 1 107 ? -5.004 3.814 1.758 1 92.88 107 ILE A O 1
ATOM 804 N N . MET A 1 108 ? -4.273 2.154 0.492 1 90.5 108 MET A N 1
ATOM 805 C CA . MET A 1 108 ? -2.93 2.24 1.057 1 90.5 108 MET A CA 1
ATOM 806 C C . MET A 1 108 ? -2.301 3.596 0.757 1 90.5 108 MET A C 1
ATOM 808 O O . MET A 1 108 ? -1.621 4.172 1.609 1 90.5 108 MET A O 1
ATOM 812 N N . PHE A 1 109 ? -2.443 3.998 -0.405 1 88 109 PHE A N 1
ATOM 813 C CA . PHE A 1 109 ? -1.957 5.316 -0.797 1 88 109 PHE A CA 1
ATOM 814 C C . PHE A 1 109 ? -2.543 6.398 0.102 1 88 109 PHE A C 1
ATOM 816 O O . PHE A 1 109 ? -1.82 7.281 0.571 1 88 109 PHE A O 1
ATOM 823 N N . LEU A 1 110 ? -3.803 6.332 0.305 1 94.31 110 LEU A N 1
ATOM 824 C CA . LEU A 1 110 ? -4.48 7.32 1.137 1 94.31 110 LEU A CA 1
ATOM 825 C C . LEU A 1 110 ? -3.965 7.266 2.572 1 94.31 110 LEU A C 1
ATOM 827 O O . LEU A 1 110 ? -3.777 8.305 3.209 1 94.31 110 LEU A O 1
ATOM 831 N N . ILE A 1 111 ? -3.768 6.035 3.074 1 96.12 111 ILE A N 1
ATOM 832 C CA . ILE A 1 111 ? -3.219 5.895 4.418 1 96.12 111 ILE A CA 1
ATOM 833 C C . ILE A 1 111 ? -1.831 6.527 4.477 1 96.12 111 ILE A C 1
ATOM 835 O O . ILE A 1 111 ? -1.514 7.254 5.422 1 96.12 111 ILE A O 1
ATOM 839 N N . ASP A 1 112 ? -1.06 6.328 3.508 1 92.75 112 ASP A N 1
ATOM 840 C CA . ASP A 1 112 ? 0.29 6.883 3.439 1 92.75 112 ASP A CA 1
ATOM 841 C C . ASP A 1 112 ? 0.258 8.406 3.459 1 92.75 112 ASP A C 1
ATOM 843 O O . ASP A 1 112 ? 0.855 9.039 4.336 1 92.75 112 ASP A O 1
ATOM 847 N N . GLU A 1 113 ? -0.488 8.977 2.559 1 92.56 113 GLU A N 1
ATOM 848 C CA . GLU A 1 113 ? -0.522 10.43 2.424 1 92.56 113 GLU A CA 1
ATOM 849 C C . GLU A 1 113 ? -1.119 11.086 3.664 1 92.56 113 GLU A C 1
ATOM 851 O O . GLU A 1 113 ? -0.561 12.047 4.191 1 92.56 113 GLU A O 1
ATOM 856 N N . CYS A 1 114 ? -2.17 10.516 4.137 1 96.88 114 CYS A N 1
ATOM 857 C CA . CYS A 1 114 ? -2.936 11.203 5.172 1 96.88 114 CYS A CA 1
ATOM 858 C C . CYS A 1 114 ? -2.291 11.016 6.539 1 96.88 114 CYS A C 1
ATOM 860 O O . CYS A 1 114 ? -2.396 11.883 7.402 1 96.88 114 CYS A O 1
ATOM 862 N N . SER A 1 115 ? -1.65 9.859 6.75 1 97 115 SER A N 1
ATOM 863 C CA . SER A 1 115 ? -0.935 9.711 8.016 1 97 115 SER A CA 1
ATOM 864 C C . SER A 1 115 ? 0.14 10.781 8.164 1 97 115 SER A C 1
ATOM 866 O O . SER A 1 115 ? 0.341 11.32 9.258 1 97 115 SER A O 1
ATOM 868 N N . THR A 1 116 ? 0.8 11.055 7.113 1 94.56 116 THR A N 1
ATOM 869 C CA . THR A 1 116 ? 1.848 12.07 7.129 1 94.56 116 THR A CA 1
ATOM 870 C C . THR A 1 116 ? 1.288 13.422 7.574 1 94.56 116 THR A C 1
ATOM 872 O O . THR A 1 116 ? 1.944 14.156 8.312 1 94.56 116 THR A O 1
ATOM 875 N N . LEU A 1 117 ? 0.086 13.742 7.199 1 96.38 117 LEU A N 1
ATOM 876 C CA . LEU A 1 117 ? -0.526 15.023 7.52 1 96.38 117 LEU A CA 1
ATOM 877 C C . LEU A 1 117 ? -0.738 15.164 9.023 1 96.38 117 LEU A C 1
ATOM 879 O O . LEU A 1 117 ? -0.505 16.234 9.586 1 96.38 117 LEU A O 1
ATOM 883 N N . ALA A 1 118 ? -1.171 14.109 9.609 1 96.94 118 ALA A N 1
ATOM 884 C CA . ALA A 1 118 ? -1.353 14.148 11.055 1 96.94 118 ALA A CA 1
ATOM 885 C C . ALA A 1 118 ? -0.015 14.312 11.773 1 96.94 118 ALA A C 1
ATOM 887 O O . ALA A 1 118 ? 0.08 15.039 12.766 1 96.94 118 ALA A O 1
ATOM 888 N N . MET A 1 119 ? 0.979 13.695 11.266 1 95.69 119 MET A N 1
ATOM 889 C CA . MET A 1 119 ? 2.301 13.75 11.883 1 95.69 119 MET A CA 1
ATOM 890 C C . MET A 1 119 ? 2.869 15.164 11.836 1 95.69 119 MET A C 1
ATOM 892 O O . MET A 1 119 ? 3.342 15.68 12.852 1 95.69 119 MET A O 1
ATOM 896 N N . VAL A 1 120 ? 2.803 15.75 10.688 1 93.69 120 VAL A N 1
ATOM 897 C CA . VAL A 1 120 ? 3.396 17.078 10.555 1 93.69 120 VAL A CA 1
ATOM 898 C C . VAL A 1 120 ? 2.59 18.094 11.359 1 93.69 120 VAL A C 1
ATOM 900 O O . VAL A 1 120 ? 3.146 19.047 11.898 1 93.69 120 VAL A O 1
ATOM 903 N N . THR A 1 121 ? 1.302 17.891 11.406 1 95.19 121 THR A N 1
ATOM 904 C CA . THR A 1 121 ? 0.438 18.75 12.211 1 95.19 121 THR A CA 1
ATOM 905 C C . THR A 1 121 ? 0.824 18.688 13.68 1 95.19 121 THR A C 1
ATOM 907 O O . THR A 1 121 ? 1.014 19.719 14.328 1 95.19 121 THR A O 1
ATOM 910 N N . ALA A 1 122 ? 0.954 17.531 14.172 1 94.5 122 ALA A N 1
ATOM 911 C CA . ALA A 1 122 ? 1.334 17.359 15.57 1 94.5 122 ALA A CA 1
ATOM 912 C C . ALA A 1 122 ? 2.721 17.922 15.844 1 94.5 122 ALA A C 1
ATOM 914 O O . ALA A 1 122 ? 2.938 18.594 16.859 1 94.5 122 ALA A O 1
ATOM 915 N N . SER A 1 123 ? 3.609 17.594 14.977 1 92.94 123 SER A N 1
ATOM 916 C CA . SER A 1 123 ? 4.969 18.094 15.133 1 92.94 123 SER A CA 1
ATOM 917 C C . SER A 1 123 ? 4.992 19.625 15.211 1 92.94 123 SER A C 1
ATOM 919 O O . SER A 1 123 ? 5.648 20.188 16.094 1 92.94 123 SER A O 1
ATOM 921 N N . ALA A 1 124 ? 4.297 20.25 14.352 1 91.81 124 ALA A N 1
ATOM 922 C CA . ALA A 1 124 ? 4.238 21.719 14.336 1 91.81 124 ALA A CA 1
ATOM 923 C C . ALA A 1 124 ? 3.6 22.25 15.609 1 91.81 124 ALA A C 1
ATOM 925 O O . ALA A 1 124 ? 4.023 23.281 16.141 1 91.81 124 ALA A O 1
ATOM 926 N N . ALA A 1 125 ? 2.598 21.578 16.031 1 91.19 125 ALA A N 1
ATOM 927 C CA . ALA A 1 125 ? 1.914 22 17.25 1 91.19 125 ALA A CA 1
ATOM 928 C C . ALA A 1 125 ? 2.855 21.969 18.453 1 91.19 125 ALA A C 1
ATOM 930 O O . ALA A 1 125 ? 2.684 22.719 19.406 1 91.19 125 ALA A O 1
ATOM 931 N N . GLU A 1 126 ? 3.779 21.125 18.359 1 89.62 126 GLU A N 1
ATOM 932 C CA . GLU A 1 126 ? 4.75 21 19.438 1 89.62 126 GLU A CA 1
ATOM 933 C C . GLU A 1 126 ? 5.941 21.938 19.219 1 89.62 126 GLU A C 1
ATOM 935 O O . GLU A 1 126 ? 6.93 21.875 19.953 1 89.62 126 GLU A O 1
ATOM 940 N N . GLY A 1 127 ? 5.867 22.625 18.141 1 87.06 127 GLY A N 1
ATOM 941 C CA . GLY A 1 127 ? 6.906 23.609 17.859 1 87.06 127 GLY A CA 1
ATOM 942 C C . GLY A 1 127 ? 8.062 23.047 17.062 1 87.06 127 GLY A C 1
ATOM 943 O O . GLY A 1 127 ? 9.141 23.656 17.016 1 87.06 127 GLY A O 1
ATOM 944 N N . ARG A 1 128 ? 7.758 21.891 16.547 1 82 128 ARG A N 1
ATOM 945 C CA . ARG A 1 128 ? 8.789 21.281 15.719 1 82 128 ARG A CA 1
ATOM 946 C C . ARG A 1 128 ? 8.492 21.469 14.234 1 82 128 ARG A C 1
ATOM 948 O O . ARG A 1 128 ? 7.328 21.531 13.836 1 82 128 ARG A O 1
ATOM 955 N N . ASN A 1 129 ? 9.477 21.828 13.516 1 73.75 129 ASN A N 1
ATOM 956 C CA . ASN A 1 129 ? 9.359 21.859 12.062 1 73.75 129 ASN A CA 1
ATOM 957 C C . ASN A 1 129 ? 10.062 20.672 11.414 1 73.75 129 ASN A C 1
ATOM 959 O O . ASN A 1 129 ? 11.023 20.844 10.664 1 73.75 129 ASN A O 1
ATOM 963 N N . SER A 1 130 ? 9.562 19.5 11.797 1 73.38 130 SER A N 1
ATOM 964 C CA . SER A 1 130 ? 10.234 18.297 11.297 1 73.38 130 SER A CA 1
ATOM 965 C C . SER A 1 130 ? 9.594 17.797 10.008 1 73.38 130 SER A C 1
ATOM 967 O O . SER A 1 130 ? 8.367 17.844 9.859 1 73.38 130 SER A O 1
ATOM 969 N N . ALA A 1 131 ? 10.484 17.438 9.078 1 77.81 131 ALA A N 1
ATOM 970 C CA . ALA A 1 131 ? 10.008 16.781 7.863 1 77.81 131 ALA A CA 1
ATOM 971 C C . ALA A 1 131 ? 9.32 15.453 8.188 1 77.81 131 ALA A C 1
ATOM 973 O O . ALA A 1 131 ? 9.633 14.82 9.188 1 77.81 131 ALA A O 1
ATOM 974 N N . PRO A 1 132 ? 8.344 15.117 7.434 1 82.06 132 PRO A N 1
ATOM 975 C CA . PRO A 1 132 ? 7.629 13.867 7.703 1 82.06 132 PRO A CA 1
ATOM 976 C C . PRO A 1 132 ? 8.539 12.641 7.629 1 82.06 132 PRO A C 1
ATOM 978 O O . PRO A 1 132 ? 8.25 11.617 8.242 1 82.06 132 PRO A O 1
ATOM 981 N N . GLY A 1 133 ? 9.656 12.773 6.914 1 86.5 133 GLY A N 1
ATOM 982 C CA . GLY A 1 133 ? 10.555 11.641 6.816 1 86.5 133 GLY A CA 1
ATOM 983 C C . GLY A 1 133 ? 10.148 10.641 5.75 1 86.5 133 GLY A C 1
ATOM 984 O O . GLY A 1 133 ? 9.406 10.984 4.824 1 86.5 133 GLY A O 1
ATOM 985 N N . VAL A 1 134 ? 10.797 9.43 5.84 1 87.5 134 VAL A N 1
ATOM 986 C CA . VAL A 1 134 ? 10.516 8.344 4.906 1 87.5 134 VAL A CA 1
ATOM 987 C C . VAL A 1 134 ? 9.859 7.18 5.645 1 87.5 134 VAL A C 1
ATOM 989 O O . VAL A 1 134 ? 10.086 6.988 6.84 1 87.5 134 VAL A O 1
ATOM 992 N N . SER A 1 135 ? 9.109 6.434 4.957 1 90.81 135 SER A N 1
ATOM 993 C CA . SER A 1 135 ? 8.336 5.363 5.578 1 90.81 135 SER A CA 1
ATOM 994 C C . SER A 1 135 ? 9.242 4.23 6.059 1 90.81 135 SER A C 1
ATOM 996 O O . SER A 1 135 ? 10.109 3.768 5.316 1 90.81 135 SER A O 1
ATOM 998 N N . CYS A 1 136 ? 9.016 3.822 7.262 1 93.12 136 CYS A N 1
ATOM 999 C CA . CYS A 1 136 ? 9.617 2.607 7.801 1 93.12 136 CYS A CA 1
ATOM 1000 C C . CYS A 1 136 ? 8.672 1.423 7.656 1 93.12 136 CYS A C 1
ATOM 1002 O O . CYS A 1 136 ? 9.094 0.316 7.32 1 93.12 136 CYS A O 1
ATOM 1004 N N . THR A 1 137 ? 7.473 1.717 7.949 1 95.06 137 THR A N 1
ATOM 1005 C CA . THR A 1 137 ? 6.465 0.667 7.832 1 95.06 137 THR A CA 1
ATOM 1006 C C . THR A 1 137 ? 5.086 1.265 7.586 1 95.06 137 THR A C 1
ATOM 1008 O O . THR A 1 137 ? 4.797 2.379 8.031 1 95.06 137 THR A O 1
ATOM 1011 N N . ILE A 1 138 ? 4.297 0.564 6.902 1 95.81 138 ILE A N 1
ATOM 1012 C CA . ILE A 1 138 ? 2.887 0.876 6.695 1 95.81 138 ILE A CA 1
ATOM 1013 C C . ILE A 1 138 ? 2.061 -0.407 6.75 1 95.81 138 ILE A C 1
ATOM 1015 O O . ILE A 1 138 ? 2.523 -1.47 6.328 1 95.81 138 ILE A O 1
ATOM 1019 N N . ASN A 1 139 ? 0.849 -0.301 7.297 1 96.62 139 ASN A N 1
ATOM 1020 C CA . ASN A 1 139 ? -0.071 -1.433 7.34 1 96.62 139 ASN A CA 1
ATOM 1021 C C . ASN A 1 139 ? -1.514 -0.99 7.113 1 96.62 139 ASN A C 1
ATOM 1023 O O . ASN A 1 139 ? -1.868 0.156 7.398 1 96.62 139 ASN A O 1
ATOM 1027 N N . ALA A 1 140 ? -2.25 -1.924 6.613 1 96.69 140 ALA A N 1
ATOM 1028 C CA . ALA A 1 140 ? -3.672 -1.673 6.398 1 96.69 140 ALA A CA 1
ATOM 1029 C C . ALA A 1 140 ? -4.504 -2.904 6.738 1 96.69 140 ALA A C 1
ATOM 1031 O O . ALA A 1 140 ? -4.109 -4.031 6.438 1 96.69 140 ALA A O 1
ATOM 1032 N N . LEU A 1 141 ? -5.594 -2.689 7.418 1 96 141 LEU A N 1
ATOM 1033 C CA . LEU A 1 141 ? -6.695 -3.629 7.594 1 96 141 LEU A CA 1
ATOM 1034 C C . LEU A 1 141 ? -7.902 -3.221 6.758 1 96 141 LEU A C 1
ATOM 1036 O O . LEU A 1 141 ? -8.32 -2.059 6.785 1 96 141 LEU A O 1
ATOM 1040 N N . TYR A 1 142 ? -8.359 -4.172 6.031 1 95.44 142 TYR A N 1
ATOM 1041 C CA . TYR A 1 142 ? -9.523 -3.902 5.191 1 95.44 142 TYR A CA 1
ATOM 1042 C C . TYR A 1 142 ? -10.789 -4.492 5.805 1 95.44 142 TYR A C 1
ATOM 1044 O O . TYR A 1 142 ? -10.906 -5.711 5.941 1 95.44 142 TYR A O 1
ATOM 1052 N N . HIS A 1 143 ? -11.75 -3.652 6.086 1 93.75 143 HIS A N 1
ATOM 1053 C CA . HIS A 1 143 ? -12.922 -4.062 6.848 1 93.75 143 HIS A CA 1
ATOM 1054 C C . HIS A 1 143 ? -14.141 -4.211 5.941 1 93.75 143 HIS A C 1
ATOM 1056 O O . HIS A 1 143 ? -15.047 -4.992 6.238 1 93.75 143 HIS A O 1
ATOM 1062 N N . ASP A 1 144 ? -14.188 -3.326 4.941 1 93.56 144 ASP A N 1
ATOM 1063 C CA . ASP A 1 144 ? -15.328 -3.303 4.027 1 93.56 144 ASP A CA 1
ATOM 1064 C C . ASP A 1 144 ? -14.938 -2.707 2.676 1 93.56 144 ASP A C 1
ATOM 1066 O O . ASP A 1 144 ? -13.766 -2.402 2.443 1 93.56 144 ASP A O 1
ATOM 1070 N N . THR A 1 145 ? -15.914 -2.625 1.724 1 92 145 THR A N 1
ATOM 1071 C CA . THR A 1 145 ? -15.656 -2.107 0.383 1 92 145 THR A CA 1
ATOM 1072 C C . THR A 1 145 ? -16.375 -0.775 0.173 1 92 145 THR A C 1
ATOM 1074 O O . THR A 1 145 ? -17.328 -0.455 0.887 1 92 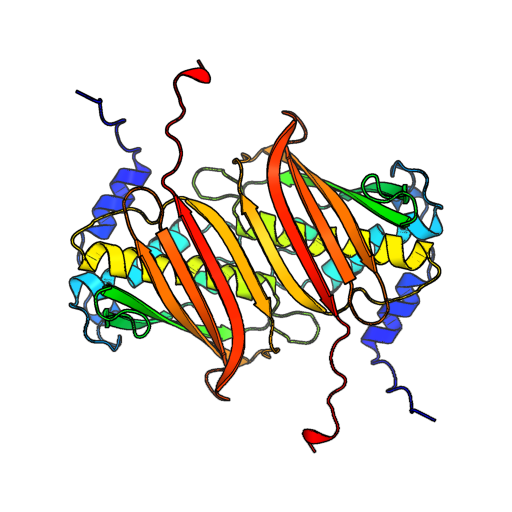145 THR A O 1
ATOM 1077 N N . ALA A 1 146 ? -15.859 0.024 -0.699 1 93.62 146 ALA A N 1
ATOM 1078 C CA . ALA A 1 146 ? -16.5 1.259 -1.135 1 93.62 146 ALA A CA 1
ATOM 1079 C C . ALA A 1 146 ? -16.656 1.294 -2.652 1 93.62 146 ALA A C 1
ATOM 1081 O O . ALA A 1 146 ? -15.719 0.957 -3.383 1 93.62 146 ALA A O 1
ATOM 1082 N N . LEU A 1 147 ? -17.812 1.688 -3.129 1 93.19 147 LEU A N 1
ATOM 1083 C CA . LEU A 1 147 ? -18.094 1.722 -4.559 1 93.19 147 LEU A CA 1
ATOM 1084 C C . LEU A 1 147 ? -17.766 3.09 -5.148 1 93.19 147 LEU A C 1
ATOM 1086 O O . LEU A 1 147 ? -17.719 4.086 -4.426 1 93.19 147 LEU A O 1
ATOM 1090 N N . SER A 1 148 ? -17.562 3.02 -6.484 1 93.19 148 SER A N 1
ATOM 1091 C CA . SER A 1 148 ? -17.469 4.297 -7.188 1 93.19 148 SER A CA 1
ATOM 1092 C C . SER A 1 148 ? -18.641 5.211 -6.836 1 93.19 148 SER A C 1
ATOM 1094 O O . SER A 1 148 ? -19.781 4.754 -6.734 1 93.19 148 SER A O 1
ATOM 1096 N N . GLY A 1 149 ? -18.281 6.488 -6.656 1 95.62 149 GLY A N 1
ATOM 1097 C CA . GLY A 1 149 ? -19.297 7.457 -6.266 1 95.62 149 GLY A CA 1
ATOM 1098 C C . GLY A 1 149 ? -19.328 7.715 -4.77 1 95.62 149 GLY A C 1
ATOM 1099 O O . GLY A 1 149 ? -19.922 8.703 -4.32 1 95.62 149 GLY A O 1
ATOM 1100 N N . THR A 1 150 ? -18.734 6.812 -4.012 1 96.25 150 THR A N 1
ATOM 1101 C CA . THR A 1 150 ? -18.641 6.98 -2.566 1 96.25 150 THR A CA 1
ATOM 1102 C C . THR A 1 150 ? -17.641 8.078 -2.207 1 96.25 150 THR A C 1
ATOM 1104 O O . THR A 1 150 ? -16.578 8.172 -2.811 1 96.25 150 THR A O 1
ATOM 1107 N N . THR A 1 151 ? -18 8.906 -1.243 1 98.06 151 THR A N 1
ATOM 1108 C CA . THR A 1 151 ? -17.016 9.82 -0.67 1 98.06 151 THR A CA 1
ATOM 1109 C C . THR A 1 151 ? -16.328 9.188 0.532 1 98.06 151 THR A C 1
ATOM 1111 O O . THR A 1 151 ? -16.984 8.789 1.496 1 98.06 151 THR A O 1
ATOM 1114 N N . LEU A 1 152 ? -15.008 9.078 0.414 1 98.38 152 LEU A N 1
ATOM 1115 C CA . LEU A 1 152 ? -14.227 8.578 1.537 1 98.38 152 LEU A CA 1
ATOM 1116 C C . LEU A 1 152 ? -13.797 9.711 2.457 1 98.38 152 LEU A C 1
ATOM 1118 O O . LEU A 1 152 ? -13.422 10.789 1.988 1 98.38 152 LEU A O 1
ATOM 1122 N N . ARG A 1 153 ? -13.938 9.484 3.699 1 98.75 153 ARG A N 1
ATOM 1123 C CA . ARG A 1 153 ? -13.375 10.336 4.738 1 98.75 153 ARG A CA 1
ATOM 1124 C C . ARG A 1 153 ? -12.195 9.648 5.43 1 98.75 153 ARG A C 1
ATOM 1126 O O . ARG A 1 153 ? -12.367 8.609 6.066 1 98.75 153 ARG A O 1
ATOM 1133 N N . ILE A 1 154 ? -11.047 10.219 5.289 1 98.69 154 ILE A N 1
ATOM 1134 C CA . ILE A 1 154 ? -9.828 9.656 5.871 1 98.69 154 ILE A CA 1
ATOM 1135 C C . ILE A 1 154 ? -9.453 10.43 7.129 1 98.69 154 ILE A C 1
ATOM 1137 O O . ILE A 1 154 ? -9.086 11.609 7.055 1 98.69 154 ILE A O 1
ATOM 1141 N N . VAL A 1 155 ? -9.523 9.758 8.25 1 98.44 155 VAL A N 1
ATOM 1142 C CA . VAL A 1 155 ? -9.195 10.367 9.531 1 98.44 155 VAL A CA 1
ATOM 1143 C C . VAL A 1 155 ? -7.852 9.844 10.031 1 98.44 155 VAL A C 1
ATOM 1145 O O . VAL A 1 155 ? -7.68 8.633 10.203 1 98.44 155 VAL A O 1
ATOM 1148 N N . SER A 1 156 ? -6.945 10.742 10.227 1 98.5 156 SER A N 1
ATOM 1149 C CA . SER A 1 156 ? -5.609 10.383 10.68 1 98.5 156 SER A CA 1
ATOM 1150 C C . SER A 1 156 ? -5.289 11.031 12.023 1 98.5 156 SER A C 1
ATOM 1152 O O . SER A 1 156 ? -5.59 12.211 12.234 1 98.5 156 SER A O 1
ATOM 1154 N N . ARG A 1 157 ? -4.648 10.258 12.898 1 97.56 157 ARG A N 1
ATOM 1155 C CA . ARG A 1 157 ? -4.219 10.742 14.203 1 97.56 157 ARG A CA 1
ATOM 1156 C C . ARG A 1 157 ? -2.756 10.391 14.461 1 97.56 157 ARG A C 1
ATOM 1158 O O . ARG A 1 157 ? -2.344 9.25 14.266 1 97.56 157 ARG A O 1
ATOM 1165 N N . SER A 1 158 ? -2.086 11.383 14.898 1 96.31 158 SER A N 1
ATOM 1166 C CA . SER A 1 158 ? -0.689 11.133 15.234 1 96.31 158 SER A CA 1
ATOM 1167 C C . SER A 1 158 ? -0.571 10.258 16.484 1 96.31 158 SER A C 1
ATOM 1169 O O . SER A 1 158 ? -1.368 10.391 17.406 1 96.31 158 SER A O 1
ATOM 1171 N N . LEU A 1 159 ? 0.361 9.383 16.5 1 94 159 LEU A N 1
ATOM 1172 C CA . LEU A 1 159 ? 0.667 8.562 17.672 1 94 159 LEU A CA 1
ATOM 1173 C C . LEU A 1 159 ? 1.944 9.039 18.359 1 94 159 LEU A C 1
ATOM 1175 O O . LEU A 1 159 ? 1.958 9.258 19.562 1 94 159 LEU A O 1
ATOM 1179 N N . ALA A 1 160 ? 2.959 9.188 17.594 1 91.25 160 ALA A N 1
ATOM 1180 C CA . ALA A 1 160 ? 4.238 9.695 18.078 1 91.25 160 ALA A CA 1
ATOM 1181 C C . ALA A 1 160 ? 4.898 10.609 17.062 1 91.25 160 ALA A C 1
ATOM 1183 O O . ALA A 1 160 ? 4.867 10.336 15.852 1 91.25 160 ALA A O 1
ATOM 1184 N N . VAL A 1 161 ? 5.348 11.688 17.578 1 91.38 161 VAL A N 1
ATOM 1185 C CA . VAL A 1 161 ? 6.098 12.602 16.719 1 91.38 161 VAL A CA 1
ATOM 1186 C C . VAL A 1 161 ? 7.375 13.039 17.438 1 91.38 161 VAL A C 1
ATOM 1188 O O . VAL A 1 161 ? 7.383 13.219 18.656 1 91.38 161 VAL A O 1
ATOM 1191 N N . GLY A 1 162 ? 8.43 13.055 16.672 1 84 162 GLY A N 1
ATOM 1192 C CA . GLY A 1 162 ? 9.719 13.469 17.203 1 84 162 GLY A CA 1
ATOM 1193 C C . GLY A 1 162 ? 10.789 13.594 16.125 1 84 162 GLY A C 1
ATOM 1194 O O . GLY A 1 162 ? 10.477 13.75 14.953 1 84 162 GLY A O 1
ATOM 1195 N N . HIS A 1 163 ? 12.016 13.594 16.609 1 78.94 163 HIS A N 1
ATOM 1196 C CA . HIS A 1 163 ? 13.133 13.758 15.688 1 78.94 163 HIS A CA 1
ATOM 1197 C C . HIS A 1 163 ? 13.562 12.414 15.109 1 78.94 163 HIS A C 1
ATOM 1199 O O . HIS A 1 163 ? 14.156 12.359 14.023 1 78.94 163 HIS A O 1
ATOM 1205 N N . GLU A 1 164 ? 13.227 11.414 15.82 1 80.81 164 GLU A N 1
ATOM 1206 C CA . GLU A 1 164 ? 13.742 10.109 15.406 1 80.81 164 GLU A CA 1
ATOM 1207 C C . GLU A 1 164 ? 12.719 9.344 14.578 1 80.81 164 GLU A C 1
ATOM 1209 O O . GLU A 1 164 ? 13.078 8.648 13.625 1 80.81 164 GLU A O 1
ATOM 1214 N N . SER A 1 165 ? 11.539 9.398 15.008 1 90.38 165 SER A N 1
ATOM 1215 C CA . SER A 1 165 ? 10.492 8.688 14.273 1 90.38 165 SER A CA 1
ATOM 1216 C C . SER A 1 165 ? 9.133 9.359 14.453 1 90.38 165 SER A C 1
ATOM 1218 O O . SER A 1 165 ? 8.945 10.141 15.383 1 90.38 165 SER A O 1
ATOM 1220 N N . ASN A 1 166 ? 8.289 9.18 13.531 1 94.44 166 ASN A N 1
ATOM 1221 C CA . ASN A 1 166 ? 6.891 9.594 13.578 1 94.44 166 ASN A CA 1
ATOM 1222 C C . ASN A 1 166 ? 5.953 8.422 13.281 1 94.44 166 ASN A C 1
ATOM 1224 O O . ASN A 1 166 ? 6.309 7.516 12.523 1 94.44 166 ASN A O 1
ATOM 1228 N N . SER A 1 167 ? 4.816 8.453 13.914 1 95.88 167 SER A N 1
ATOM 1229 C CA . SER A 1 167 ? 3.82 7.438 13.586 1 95.88 167 SER A CA 1
ATOM 1230 C C . SER A 1 167 ? 2.406 7.992 13.703 1 95.88 167 SER A C 1
ATOM 1232 O O . SER A 1 167 ? 2.178 8.977 14.406 1 95.88 167 SER A O 1
ATOM 1234 N N . ALA A 1 168 ? 1.543 7.395 13.008 1 97.31 168 ALA A N 1
ATOM 1235 C CA . ALA A 1 168 ? 0.134 7.777 13.008 1 97.31 168 ALA A CA 1
ATOM 1236 C C . ALA A 1 168 ? -0.761 6.582 12.703 1 97.31 168 ALA A C 1
ATOM 1238 O O . ALA A 1 168 ? -0.306 5.59 12.133 1 97.31 168 ALA A O 1
ATOM 1239 N N . ARG A 1 169 ? -1.989 6.699 13.141 1 97.19 169 ARG A N 1
ATOM 1240 C CA . ARG A 1 169 ? -3.037 5.758 12.758 1 97.19 169 ARG A CA 1
ATOM 1241 C C . ARG A 1 169 ? -4.07 6.426 11.859 1 97.19 169 ARG A C 1
ATOM 1243 O O . ARG A 1 169 ? -4.289 7.637 11.945 1 97.19 169 ARG A O 1
ATOM 1250 N N . VAL A 1 170 ? -4.664 5.633 11.016 1 98.5 170 VAL A N 1
ATOM 1251 C CA . VAL A 1 170 ? -5.594 6.156 10.023 1 98.5 170 VAL A CA 1
ATOM 1252 C C . VAL A 1 170 ? -6.832 5.27 9.953 1 98.5 170 VAL A C 1
ATOM 1254 O O . VAL A 1 170 ? -6.727 4.043 10.016 1 98.5 170 VAL A O 1
ATOM 1257 N N . GLU A 1 171 ? -7.922 5.93 9.867 1 98.38 171 GLU A N 1
ATOM 1258 C CA . GLU A 1 171 ? -9.18 5.27 9.539 1 98.38 171 GLU A CA 1
ATOM 1259 C C . GLU A 1 171 ? -9.789 5.848 8.266 1 98.38 171 GLU A C 1
ATOM 1261 O O . GLU A 1 171 ? -9.828 7.066 8.086 1 98.38 171 GLU A O 1
ATOM 1266 N N . VAL A 1 172 ? -10.219 4.949 7.363 1 98.62 172 VAL A N 1
ATOM 1267 C CA . VAL A 1 172 ? -10.898 5.328 6.129 1 98.62 172 VAL A CA 1
ATOM 1268 C C . VAL A 1 172 ? -12.375 4.953 6.219 1 98.62 172 VAL A C 1
ATOM 1270 O O . VAL A 1 172 ? -12.719 3.779 6.371 1 98.62 172 VAL A O 1
ATOM 1273 N N . TRP A 1 173 ? -13.195 5.996 6.074 1 98.19 173 TRP A N 1
ATOM 1274 C CA . TRP A 1 173 ? -14.625 5.812 6.258 1 98.19 173 TRP A CA 1
ATOM 1275 C C . TRP A 1 173 ? -15.383 6.129 4.977 1 98.19 173 TRP A C 1
ATOM 1277 O O . TRP A 1 173 ? -14.992 7.023 4.219 1 98.19 173 TRP A O 1
ATOM 1287 N N . ASP A 1 174 ? -16.422 5.34 4.719 1 97.25 174 ASP A N 1
ATOM 1288 C CA . ASP A 1 174 ? -17.484 5.82 3.844 1 97.25 174 ASP A CA 1
ATOM 1289 C C . ASP A 1 174 ? -18.25 6.965 4.496 1 97.25 174 ASP A C 1
ATOM 1291 O O . ASP A 1 174 ? -18.953 6.762 5.488 1 97.25 174 ASP A O 1
ATOM 1295 N N . LYS A 1 175 ? -18.125 8.07 3.939 1 96.44 175 LYS A N 1
ATOM 1296 C CA . LYS A 1 175 ? -18.656 9.266 4.59 1 96.44 175 LYS A CA 1
ATOM 1297 C C . LYS A 1 175 ? -20.172 9.195 4.715 1 96.44 175 LYS A C 1
ATOM 1299 O O . LYS A 1 175 ? -20.734 9.602 5.734 1 96.44 175 LYS A O 1
ATOM 1304 N N . GLN A 1 176 ? -20.812 8.711 3.721 1 93.56 176 GLN A N 1
ATOM 1305 C CA . GLN A 1 176 ? -22.266 8.719 3.672 1 93.56 176 GLN A CA 1
ATOM 1306 C C . GLN A 1 176 ? -22.859 7.672 4.613 1 93.56 176 GLN A C 1
ATOM 1308 O O . GLN A 1 176 ? -23.812 7.953 5.344 1 93.56 176 GLN A O 1
ATOM 1313 N N . ASN A 1 177 ? -22.266 6.504 4.633 1 92.06 177 ASN A N 1
ATOM 1314 C CA . ASN A 1 177 ? -22.875 5.406 5.383 1 92.06 177 ASN A CA 1
ATOM 1315 C C . ASN A 1 177 ? -22.156 5.156 6.699 1 92.06 177 ASN A C 1
ATOM 1317 O O . ASN A 1 177 ? -22.516 4.258 7.457 1 92.06 177 ASN A O 1
ATOM 1321 N N . HIS A 1 178 ? -21.156 5.914 6.957 1 92.06 178 HIS A N 1
ATOM 1322 C CA . HIS A 1 178 ? -20.375 5.82 8.188 1 92.06 178 HIS A CA 1
ATOM 1323 C C . HIS A 1 178 ? -19.859 4.402 8.406 1 92.06 178 HIS A C 1
ATOM 1325 O O . HIS A 1 178 ? -19.906 3.883 9.523 1 92.06 178 HIS A O 1
ATOM 1331 N N . LYS A 1 179 ? -19.578 3.777 7.285 1 94.56 179 LYS A N 1
ATOM 1332 C CA . LYS A 1 179 ? -18.953 2.455 7.309 1 94.56 179 LYS A CA 1
ATOM 1333 C C . LYS A 1 179 ? -17.438 2.559 7.254 1 94.56 179 LYS A C 1
ATOM 1335 O O . LYS A 1 179 ? -16.891 3.299 6.434 1 94.56 179 LYS A O 1
ATOM 1340 N N . LEU A 1 180 ? -16.812 1.808 8.258 1 97.19 180 LEU A N 1
ATOM 1341 C CA . LEU A 1 180 ? -15.359 1.74 8.227 1 97.19 180 LEU A CA 1
ATOM 1342 C C . LEU A 1 180 ? -14.883 0.867 7.074 1 97.19 180 LEU A C 1
ATOM 1344 O O . LEU A 1 180 ? -15.172 -0.329 7.031 1 97.19 180 LEU A O 1
ATOM 1348 N N . ILE A 1 181 ? -14.172 1.44 6.16 1 97.25 181 ILE A N 1
ATOM 1349 C CA . ILE A 1 181 ? -13.688 0.741 4.973 1 97.25 181 ILE A CA 1
ATOM 1350 C C . ILE A 1 181 ? -12.336 0.095 5.27 1 97.25 181 ILE A C 1
ATOM 1352 O O . ILE A 1 181 ? -12.102 -1.062 4.914 1 97.25 181 ILE A O 1
ATOM 1356 N N . ALA A 1 182 ? -11.484 0.822 5.914 1 98.12 182 ALA A N 1
ATOM 1357 C CA . ALA A 1 182 ? -10.141 0.336 6.227 1 98.12 182 ALA A CA 1
ATOM 1358 C C . ALA A 1 182 ? -9.547 1.095 7.41 1 98.12 182 ALA A C 1
ATOM 1360 O O . ALA A 1 182 ? -10 2.191 7.742 1 98.12 182 ALA A O 1
ATOM 1361 N N . SER A 1 183 ? -8.594 0.504 8.047 1 97.94 183 SER A N 1
ATOM 1362 C CA . SER A 1 183 ? -7.754 1.137 9.062 1 97.94 183 SER A CA 1
ATOM 1363 C C . SER A 1 183 ? -6.293 0.733 8.898 1 97.94 183 SER A C 1
ATOM 1365 O O . SER A 1 183 ? -5.984 -0.242 8.211 1 97.94 183 SER A O 1
ATOM 1367 N N . GLY A 1 184 ? -5.426 1.503 9.469 1 97.69 184 GLY A N 1
ATOM 1368 C CA . GLY A 1 184 ? -4.012 1.188 9.367 1 97.69 184 GLY A CA 1
ATOM 1369 C C . GLY A 1 184 ? -3.123 2.207 10.055 1 97.69 184 GLY A C 1
ATOM 1370 O O . GLY A 1 184 ? -3.564 2.906 10.969 1 97.69 184 GLY A O 1
ATOM 1371 N N . GLY A 1 185 ? -1.854 2.137 9.703 1 96.44 185 GLY A N 1
ATOM 1372 C CA . GLY A 1 185 ? -0.88 3.045 10.289 1 96.44 185 GLY A CA 1
ATOM 1373 C C . GLY A 1 185 ? 0.448 3.047 9.555 1 96.44 185 GLY A C 1
ATOM 1374 O O . GLY A 1 185 ? 0.673 2.223 8.664 1 96.44 185 GLY A O 1
ATOM 1375 N N . GLN A 1 186 ? 1.226 3.998 9.984 1 96.81 186 GLN A N 1
ATOM 1376 C CA . GLN A 1 186 ? 2.523 4.203 9.344 1 96.81 186 GLN A CA 1
ATOM 1377 C C . GLN A 1 186 ? 3.543 4.746 10.344 1 96.81 186 GLN A C 1
ATOM 1379 O O . GLN A 1 186 ? 3.188 5.477 11.266 1 96.81 186 GLN A O 1
ATOM 1384 N N . MET A 1 187 ? 4.742 4.312 10.133 1 95.81 187 MET A N 1
ATOM 1385 C CA . MET A 1 187 ? 5.879 4.887 10.844 1 95.81 187 MET A CA 1
ATOM 1386 C C . MET A 1 187 ? 6.914 5.43 9.867 1 95.81 187 MET A C 1
ATOM 1388 O O . MET A 1 187 ? 7.203 4.801 8.844 1 95.81 187 MET A O 1
ATOM 1392 N N . THR A 1 188 ? 7.402 6.598 10.141 1 93.69 188 THR A N 1
ATOM 1393 C CA . THR A 1 188 ? 8.422 7.223 9.305 1 93.69 188 THR A CA 1
ATOM 1394 C C . THR A 1 188 ? 9.641 7.609 10.133 1 93.69 188 THR A C 1
ATOM 1396 O O . THR A 1 188 ? 9.555 7.707 11.359 1 93.69 188 THR A O 1
ATOM 1399 N N . MET A 1 189 ? 10.742 7.754 9.461 1 89.94 189 MET A N 1
ATOM 1400 C CA . MET A 1 189 ? 11.977 8.227 10.062 1 89.94 189 MET A CA 1
ATOM 1401 C C . MET A 1 189 ? 12.734 9.156 9.117 1 89.94 189 MET A C 1
ATOM 1403 O O . MET A 1 189 ? 12.516 9.117 7.902 1 89.94 189 MET A O 1
ATOM 1407 N N . PRO A 1 190 ? 13.539 10 9.719 1 81.25 190 PRO A N 1
ATOM 1408 C CA . PRO A 1 190 ? 14.398 10.766 8.812 1 81.25 190 PRO A CA 1
ATOM 1409 C C . PRO A 1 190 ? 15.289 9.875 7.945 1 81.25 190 PRO A C 1
ATOM 1411 O O . PRO A 1 190 ? 15.766 8.836 8.406 1 81.25 190 PRO A O 1
ATOM 1414 N N . PRO A 1 191 ? 15.391 10.234 6.695 1 73.81 191 PRO A N 1
ATOM 1415 C CA . PRO A 1 191 ? 16.281 9.445 5.852 1 73.81 191 PRO A CA 1
ATOM 1416 C C . PRO A 1 191 ? 17.734 9.469 6.34 1 73.81 191 PRO A C 1
ATOM 1418 O O . PRO A 1 191 ? 18.156 10.445 6.969 1 73.81 191 PRO A O 1
ATOM 1421 N N . SER A 1 192 ? 18.359 8.227 6.195 1 62.03 192 SER A N 1
ATOM 1422 C CA . SER A 1 192 ? 19.75 8.164 6.617 1 62.03 192 SER A CA 1
ATOM 1423 C C . SER A 1 192 ? 20.625 9.109 5.785 1 62.03 192 SER A C 1
ATOM 1425 O O . SER A 1 192 ? 20.344 9.336 4.605 1 62.03 192 SER A O 1
ATOM 1427 N N . LEU A 1 193 ? 21.359 9.93 6.406 1 56.78 193 LEU A N 1
ATOM 1428 C CA . LEU A 1 193 ? 22.422 10.625 5.691 1 56.78 193 LEU A CA 1
ATOM 1429 C C . LEU A 1 193 ? 23.422 9.633 5.102 1 56.78 193 LEU A C 1
ATOM 1431 O O . LEU A 1 193 ? 23.703 8.594 5.707 1 56.78 193 LEU A O 1
ATOM 1435 N N . PRO A 1 1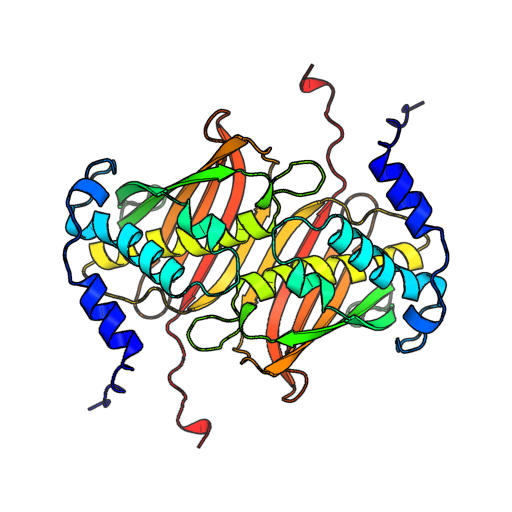94 ? 23.594 9.609 3.664 1 49.34 194 PRO A N 1
ATOM 1436 C CA . PRO A 1 194 ? 24.609 8.695 3.164 1 49.34 194 PRO A CA 1
ATOM 1437 C C . PRO A 1 194 ? 25.812 8.57 4.113 1 49.34 194 PRO A C 1
ATOM 1439 O O . PRO A 1 194 ? 26.328 9.578 4.602 1 49.34 194 PRO A O 1
ATOM 1442 N N . GLY A 1 195 ? 25.688 7.762 4.902 1 41.34 195 GLY A N 1
ATOM 1443 C CA . GLY A 1 195 ? 26.812 7.637 5.816 1 41.34 195 GLY A CA 1
ATOM 1444 C C . GLY A 1 195 ? 28.156 7.523 5.109 1 41.34 195 GLY A C 1
ATOM 1445 O O . GLY A 1 195 ? 28.203 7.285 3.9 1 41.34 195 GLY A O 1
ATOM 1446 N N . LYS A 1 196 ? 29.25 8.016 5.852 1 36.5 196 LYS A N 1
ATOM 1447 C CA . LYS A 1 196 ? 30.656 7.828 5.512 1 36.5 196 LYS A CA 1
ATOM 1448 C C . LYS A 1 196 ? 30.953 6.375 5.145 1 36.5 196 LYS A C 1
ATOM 1450 O O . LYS A 1 196 ? 32.094 6.031 4.789 1 36.5 196 LYS A O 1
ATOM 1455 N N . TRP A 1 197 ? 30.344 5.398 5.355 1 30.67 197 TRP A N 1
ATOM 1456 C CA . TRP A 1 197 ? 30.703 4.012 5.105 1 30.67 197 TRP A CA 1
ATOM 1457 C C . TRP A 1 197 ? 30.656 3.695 3.613 1 30.67 197 TRP A C 1
ATOM 1459 O O . TRP A 1 197 ? 31.016 2.59 3.193 1 30.67 197 TRP A O 1
ATOM 1469 N N . MET A 1 198 ? 29.875 4.348 2.832 1 29.16 198 MET A N 1
ATOM 1470 C CA . MET A 1 198 ? 29.953 4.203 1.381 1 29.16 198 MET A CA 1
ATOM 1471 C C . MET A 1 198 ? 31.141 4.988 0.83 1 29.16 198 MET 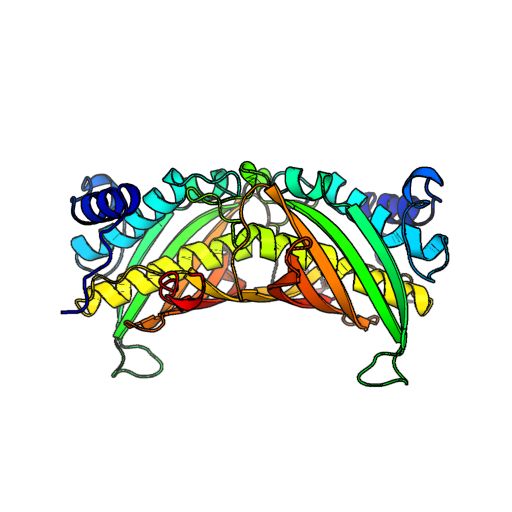A C 1
ATOM 1473 O O . MET A 1 198 ? 31.266 5.176 -0.382 1 29.16 198 MET A O 1
ATOM 1477 N N . LYS A 1 199 ? 31.922 5.531 1.563 1 25.06 199 LYS A N 1
ATOM 1478 C CA . LYS A 1 199 ? 33.188 5.965 0.947 1 25.06 199 LYS A CA 1
ATOM 1479 C C . LYS A 1 199 ? 33.969 4.773 0.428 1 25.06 199 LYS A C 1
ATOM 1481 O O . LYS A 1 199 ? 34 3.719 1.065 1 25.06 199 LYS A O 1
ATOM 1486 N N . MET B 1 1 ? -28.875 -28.188 0.815 1 28.14 1 MET B N 1
ATOM 1487 C CA . MET B 1 1 ? -28.281 -27.969 -0.499 1 28.14 1 MET B CA 1
ATOM 1488 C C . MET B 1 1 ? -27.891 -26.5 -0.676 1 28.14 1 MET B C 1
ATOM 1490 O O . MET B 1 1 ? -28.75 -25.625 -0.755 1 28.14 1 MET B O 1
ATOM 1494 N N . THR B 1 2 ? -26.828 -26.125 -0.059 1 36.53 2 THR B N 1
ATOM 1495 C CA . THR B 1 2 ? -26.406 -24.734 -0.048 1 36.53 2 THR B CA 1
ATOM 1496 C C . THR B 1 2 ? -26.234 -24.203 -1.471 1 36.53 2 THR B C 1
ATOM 1498 O O . THR B 1 2 ? -25.438 -24.734 -2.244 1 36.53 2 THR B O 1
ATOM 1501 N N . THR B 1 3 ? -27.219 -23.719 -1.987 1 40.19 3 THR B N 1
ATOM 1502 C CA . THR B 1 3 ? -27.281 -23.234 -3.363 1 40.19 3 THR B CA 1
ATOM 1503 C C . THR B 1 3 ? -26.125 -22.297 -3.664 1 40.19 3 THR B C 1
ATOM 1505 O O . THR B 1 3 ? -25.969 -21.266 -3.002 1 40.19 3 THR B O 1
ATOM 1508 N N . ALA B 1 4 ? -25.25 -22.922 -4.242 1 48.69 4 ALA B N 1
ATOM 1509 C CA . ALA B 1 4 ? -24.062 -22.172 -4.68 1 48.69 4 ALA B CA 1
ATOM 1510 C C . ALA B 1 4 ? -24.469 -20.922 -5.461 1 48.69 4 ALA B C 1
ATOM 1512 O O . ALA B 1 4 ? -25.359 -20.969 -6.316 1 48.69 4 ALA B O 1
ATOM 1513 N N . VAL B 1 5 ? -24.453 -19.797 -4.945 1 57.16 5 VAL B N 1
ATOM 1514 C CA . VAL B 1 5 ? -24.641 -18.531 -5.664 1 57.16 5 VAL B CA 1
ATOM 1515 C C . VAL B 1 5 ? -23.922 -18.594 -7.016 1 57.16 5 VAL B C 1
ATOM 1517 O O . VAL B 1 5 ? -22.75 -18.953 -7.086 1 57.16 5 VAL B O 1
ATOM 1520 N N . PRO B 1 6 ? -24.797 -18.594 -8.023 1 62.84 6 PRO B N 1
ATOM 1521 C CA . PRO B 1 6 ? -24.156 -18.672 -9.344 1 62.84 6 PRO B CA 1
ATOM 1522 C C . PRO B 1 6 ? -23.047 -17.641 -9.531 1 62.84 6 PRO B C 1
ATOM 1524 O O . PRO B 1 6 ? -23.156 -16.516 -9.031 1 62.84 6 PRO B O 1
ATOM 1527 N N . LEU B 1 7 ? -21.953 -18.078 -10.148 1 67.56 7 LEU B N 1
ATOM 1528 C CA . LEU B 1 7 ? -20.844 -17.188 -10.477 1 67.56 7 LEU B CA 1
ATOM 1529 C C . LEU B 1 7 ? -21.297 -16.094 -11.445 1 67.56 7 LEU B C 1
ATOM 1531 O O . LEU B 1 7 ? -22.109 -16.359 -12.344 1 67.56 7 LEU B O 1
ATOM 1535 N N . THR B 1 8 ? -20.891 -14.961 -11.195 1 72.31 8 THR B N 1
ATOM 1536 C CA . THR B 1 8 ? -21.094 -13.875 -12.141 1 72.31 8 THR B CA 1
ATOM 1537 C C . THR B 1 8 ? -20.422 -14.18 -13.477 1 72.31 8 THR B C 1
ATOM 1539 O O . THR B 1 8 ? -19.625 -15.102 -13.57 1 72.31 8 THR B O 1
ATOM 1542 N N . LYS B 1 9 ? -20.844 -13.547 -14.555 1 75.06 9 LYS B N 1
ATOM 1543 C CA . LYS B 1 9 ? -20.234 -13.719 -15.867 1 75.06 9 LYS B CA 1
ATOM 1544 C C . LYS B 1 9 ? -18.719 -13.508 -15.789 1 75.06 9 LYS B C 1
ATOM 1546 O O . LYS B 1 9 ? -17.953 -14.242 -16.422 1 75.06 9 LYS B O 1
ATOM 1551 N N . GLN B 1 10 ? -18.281 -12.555 -15.055 1 74.69 10 GLN B N 1
ATOM 1552 C CA . GLN B 1 10 ? -16.859 -12.258 -14.898 1 74.69 10 GLN B CA 1
ATOM 1553 C C . GLN B 1 10 ? -16.141 -13.398 -14.195 1 74.69 10 GLN B C 1
ATOM 1555 O O . GLN B 1 10 ? -15.031 -13.773 -14.594 1 74.69 10 GLN B O 1
ATOM 1560 N N . GLN B 1 11 ? -16.797 -13.906 -13.258 1 73.75 11 GLN B N 1
ATOM 1561 C CA . GLN B 1 11 ? -16.203 -15.023 -12.531 1 73.75 11 GLN B CA 1
ATOM 1562 C C . GLN B 1 11 ? -16.078 -16.25 -13.414 1 73.75 11 GLN B C 1
ATOM 1564 O O . GLN B 1 11 ? -15.078 -16.984 -13.344 1 73.75 11 GLN B O 1
ATOM 1569 N N . GLN B 1 12 ? -17.047 -16.406 -14.242 1 78.44 12 GLN B N 1
ATOM 1570 C CA . GLN B 1 12 ? -17.016 -17.531 -15.172 1 78.44 12 GLN B CA 1
ATOM 1571 C C . GLN B 1 12 ? -15.875 -17.375 -16.172 1 78.44 12 GLN B C 1
ATOM 1573 O O . GLN B 1 12 ? -15.18 -18.359 -16.484 1 78.44 12 GLN B O 1
ATOM 1578 N N . ALA B 1 13 ? -15.734 -16.203 -16.656 1 80.94 13 ALA B N 1
ATOM 1579 C CA . ALA B 1 13 ? -14.664 -15.945 -17.609 1 80.94 13 ALA B CA 1
ATOM 1580 C C . ALA B 1 13 ? -13.297 -16.172 -16.984 1 80.94 13 ALA B C 1
ATOM 1582 O O . ALA B 1 13 ? -12.398 -16.734 -17.609 1 80.94 13 ALA B O 1
ATOM 1583 N N . THR B 1 14 ? -13.18 -15.742 -15.781 1 81.88 14 THR B N 1
ATOM 1584 C CA . THR B 1 14 ? -11.93 -15.945 -15.055 1 81.88 14 THR B CA 1
ATOM 1585 C C . THR B 1 14 ? -11.641 -17.438 -14.883 1 81.88 14 THR B C 1
ATOM 1587 O O . THR B 1 14 ? -10.516 -17.875 -15.141 1 81.88 14 THR B O 1
ATOM 1590 N N . GLN B 1 15 ? -12.617 -18.141 -14.539 1 81.81 15 GLN B N 1
ATOM 1591 C CA . GLN B 1 15 ? -12.445 -19.578 -14.336 1 81.81 15 GLN B CA 1
ATOM 1592 C C . GLN B 1 15 ? -12.07 -20.281 -15.641 1 81.81 15 GLN B C 1
ATOM 1594 O O . GLN B 1 15 ? -11.211 -21.156 -15.656 1 81.81 15 GLN B O 1
ATOM 1599 N N . ALA B 1 16 ? -12.781 -19.891 -16.688 1 85.81 16 ALA B N 1
ATOM 1600 C CA . ALA B 1 16 ? -12.484 -20.453 -18 1 85.81 16 ALA B CA 1
ATOM 1601 C C . ALA B 1 16 ? -11.047 -20.156 -18.406 1 85.81 16 ALA B C 1
ATOM 1603 O O . ALA B 1 16 ? -10.336 -21.031 -18.906 1 85.81 16 ALA B O 1
ATOM 1604 N N . PHE B 1 17 ? -10.641 -18.969 -18.188 1 86.75 17 PHE B N 1
ATOM 1605 C CA . PHE B 1 17 ? -9.289 -18.562 -18.547 1 86.75 17 PHE B CA 1
ATOM 1606 C C . PHE B 1 17 ? -8.258 -19.359 -17.734 1 86.75 17 PHE B C 1
ATOM 1608 O O . PHE B 1 17 ? -7.254 -19.812 -18.297 1 86.75 17 PHE B O 1
ATOM 1615 N N . LEU B 1 18 ? -8.547 -19.562 -16.531 1 87.81 18 LEU B N 1
ATOM 1616 C CA . LEU B 1 18 ? -7.625 -20.266 -15.641 1 87.81 18 LEU B CA 1
ATOM 1617 C C . LEU B 1 18 ? -7.5 -21.734 -16.031 1 87.81 18 LEU B C 1
ATOM 1619 O O . LEU B 1 18 ? -6.488 -22.375 -15.75 1 87.81 18 LEU B O 1
ATOM 1623 N N . SER B 1 19 ? -8.461 -22.25 -16.734 1 86.94 19 SER B N 1
ATOM 1624 C CA . SER B 1 19 ? -8.469 -23.641 -17.125 1 86.94 19 SER B CA 1
ATOM 1625 C C . SER B 1 19 ? -7.855 -23.844 -18.516 1 86.94 19 SER B C 1
ATOM 1627 O O . SER B 1 19 ? -7.637 -24.969 -18.953 1 86.94 19 SER B O 1
ATOM 1629 N N . THR B 1 20 ? -7.602 -22.766 -19.203 1 90 20 THR B N 1
ATOM 1630 C CA . THR B 1 20 ? -7.043 -22.828 -20.547 1 90 20 THR B CA 1
ATOM 1631 C C . THR B 1 20 ? -5.52 -22.797 -20.5 1 90 20 THR B C 1
ATOM 1633 O O . THR B 1 20 ? -4.93 -21.891 -19.906 1 90 20 THR B O 1
ATOM 1636 N N . PRO B 1 21 ? -4.91 -23.781 -21.156 1 91.12 21 PRO B N 1
ATOM 1637 C CA . PRO B 1 21 ? -3.445 -23.75 -21.172 1 91.12 21 PRO B CA 1
ATOM 1638 C C . PRO B 1 21 ? -2.879 -22.531 -21.891 1 91.12 21 PRO B C 1
ATOM 1640 O O . PRO B 1 21 ? -3.445 -22.094 -22.891 1 91.12 21 PRO B O 1
ATOM 1643 N N . LEU B 1 22 ? -1.776 -22.031 -21.391 1 92.69 22 LEU B N 1
ATOM 1644 C CA . LEU B 1 22 ? -1.084 -20.906 -22.031 1 92.69 22 LEU B CA 1
ATOM 1645 C C . LEU B 1 22 ? -0.137 -21.406 -23.109 1 92.69 22 LEU B C 1
ATOM 1647 O O . LEU B 1 22 ? 0.268 -22.578 -23.094 1 92.69 22 LEU B O 1
ATOM 1651 N N . ASP B 1 23 ? 0.125 -20.422 -24.062 1 92 23 ASP B N 1
ATOM 1652 C CA . ASP B 1 23 ? 1.194 -20.688 -25.016 1 92 23 ASP B CA 1
ATOM 1653 C C . ASP B 1 23 ? 2.514 -20.969 -24.297 1 92 23 ASP B C 1
ATOM 1655 O O . ASP B 1 23 ? 2.869 -20.266 -23.344 1 92 23 ASP B O 1
ATOM 1659 N N . ALA B 1 24 ? 3.266 -22.031 -24.766 1 90.25 24 ALA B N 1
ATOM 1660 C CA . ALA B 1 24 ? 4.512 -22.453 -24.141 1 90.25 24 ALA B CA 1
ATOM 1661 C C . ALA B 1 24 ? 5.52 -21.312 -24.078 1 90.25 24 ALA B C 1
ATOM 1663 O O . ALA B 1 24 ? 6.355 -21.266 -23.172 1 90.25 24 ALA B O 1
ATOM 1664 N N . SER B 1 25 ? 5.43 -20.344 -24.969 1 91.19 25 SER B N 1
ATOM 1665 C CA . SER B 1 25 ? 6.359 -19.234 -25.016 1 91.19 25 SER B CA 1
ATOM 1666 C C . SER B 1 25 ? 6.191 -18.328 -23.797 1 91.19 25 SER B C 1
ATOM 1668 O O . SER B 1 25 ? 7.109 -17.578 -23.438 1 91.19 25 SER B O 1
ATOM 1670 N N . LEU B 1 26 ? 5.07 -18.422 -23.172 1 91.62 26 LEU B N 1
ATOM 1671 C CA . LEU B 1 26 ? 4.781 -17.531 -22.047 1 91.62 26 LEU B CA 1
ATOM 1672 C C . LEU B 1 26 ? 5.344 -18.094 -20.75 1 91.62 26 LEU B C 1
ATOM 1674 O O . LEU B 1 26 ? 5.516 -17.375 -19.766 1 91.62 26 LEU B O 1
ATOM 1678 N N . THR B 1 27 ? 5.633 -19.422 -20.719 1 92.75 27 THR B N 1
ATOM 1679 C CA . THR B 1 27 ? 6.074 -20.016 -19.453 1 92.75 27 THR B CA 1
ATOM 1680 C C . THR B 1 27 ? 7.434 -20.688 -19.625 1 92.75 27 THR B C 1
ATOM 1682 O O . THR B 1 27 ? 8.039 -21.141 -18.641 1 92.75 27 THR B O 1
ATOM 1685 N N . GLY B 1 28 ? 7.906 -20.859 -20.828 1 91.5 28 GLY B N 1
ATOM 1686 C CA . GLY B 1 28 ? 9.117 -21.609 -21.109 1 91.5 28 GLY B CA 1
ATOM 1687 C C . GLY B 1 28 ? 10.336 -21.078 -20.375 1 91.5 28 GLY B C 1
ATOM 1688 O O . GLY B 1 28 ? 11.242 -21.828 -20.047 1 91.5 28 GLY B O 1
ATOM 1689 N N . GLY B 1 29 ? 10.469 -19.797 -20.094 1 93.19 29 GLY B N 1
ATOM 1690 C CA . GLY B 1 29 ? 11.617 -19.188 -19.438 1 93.19 29 GLY B CA 1
ATOM 1691 C C . GLY B 1 29 ? 11.5 -19.172 -17.922 1 93.19 29 GLY B C 1
ATOM 1692 O O . GLY B 1 29 ? 12.438 -18.766 -17.234 1 93.19 29 GLY B O 1
ATOM 1693 N N . ILE B 1 30 ? 10.414 -19.719 -17.422 1 96.88 30 ILE B N 1
ATOM 1694 C CA . ILE B 1 30 ? 10.203 -19.688 -15.984 1 96.88 30 ILE B CA 1
ATOM 1695 C C . ILE B 1 30 ? 10.938 -20.844 -15.328 1 96.88 30 ILE B C 1
ATOM 1697 O O . ILE B 1 30 ? 10.711 -22.016 -15.672 1 96.88 30 ILE B O 1
ATOM 1701 N N . ILE B 1 31 ? 11.82 -20.5 -14.406 1 96.94 31 ILE B N 1
ATOM 1702 C CA . ILE B 1 31 ? 12.625 -21.484 -13.703 1 96.94 31 ILE B CA 1
ATOM 1703 C C . ILE B 1 31 ? 11.836 -22.047 -12.516 1 96.94 31 ILE B C 1
ATOM 1705 O O . ILE B 1 31 ? 10.961 -21.375 -11.977 1 96.94 31 ILE B O 1
ATOM 1709 N N . GLY B 1 32 ? 12.109 -23.234 -12.094 1 96.56 32 GLY B N 1
ATOM 1710 C CA . GLY B 1 32 ? 11.5 -23.828 -10.914 1 96.56 32 GLY B CA 1
ATOM 1711 C C . GLY B 1 32 ? 11.078 -25.281 -11.117 1 96.56 32 GLY B C 1
ATOM 1712 O O . GLY B 1 32 ? 11.219 -25.812 -12.219 1 96.56 32 GLY B O 1
ATOM 1713 N N . ASN B 1 33 ? 10.625 -25.875 -10.133 1 96.56 33 ASN B N 1
ATOM 1714 C CA . ASN B 1 33 ? 10.344 -27.312 -10.18 1 96.56 33 ASN B CA 1
ATOM 1715 C C . ASN B 1 33 ? 8.859 -27.594 -10.391 1 96.56 33 ASN B C 1
ATOM 1717 O O . ASN B 1 33 ? 8.438 -28.75 -10.43 1 96.56 33 ASN B O 1
ATOM 1721 N N . ALA B 1 34 ? 8.055 -26.531 -10.422 1 94.94 34 ALA B N 1
ATOM 1722 C CA . ALA B 1 34 ? 6.613 -26.719 -10.531 1 94.94 34 ALA B CA 1
ATOM 1723 C C . ALA B 1 34 ? 6.238 -27.25 -11.914 1 94.94 34 ALA B C 1
ATOM 1725 O O . ALA B 1 34 ? 6.898 -26.938 -12.906 1 94.94 34 ALA B O 1
ATOM 1726 N N . HIS B 1 35 ? 5.266 -28.078 -11.906 1 93.44 35 HIS B N 1
ATOM 1727 C CA . HIS B 1 35 ? 4.711 -28.516 -13.188 1 93.44 35 HIS B CA 1
ATOM 1728 C C . HIS B 1 35 ? 4.227 -27.328 -14.008 1 93.44 35 HIS B C 1
ATOM 1730 O O . HIS B 1 35 ? 3.842 -26.297 -13.445 1 93.44 35 HIS B O 1
ATOM 1736 N N . VAL B 1 36 ? 4.176 -27.516 -15.266 1 93.31 36 VAL B N 1
ATOM 1737 C CA . VAL B 1 36 ? 3.844 -26.422 -16.172 1 93.31 36 VAL B CA 1
ATOM 1738 C C . VAL B 1 36 ? 2.455 -25.875 -15.836 1 93.31 36 VAL B C 1
ATOM 1740 O O . VAL B 1 36 ? 2.217 -24.672 -15.93 1 93.31 36 VAL B O 1
ATOM 1743 N N . SER B 1 37 ? 1.517 -26.75 -15.484 1 92 37 SER B N 1
ATOM 1744 C CA . SER B 1 37 ? 0.157 -26.312 -15.18 1 92 37 SER B CA 1
ATOM 1745 C C . SER B 1 37 ? 0.131 -25.391 -13.969 1 92 37 SER B C 1
ATOM 1747 O O . SER B 1 37 ? -0.752 -24.531 -13.852 1 92 37 SER B O 1
ATOM 1749 N N . ILE B 1 38 ? 1.105 -25.547 -13.086 1 93.56 38 ILE B N 1
ATOM 1750 C CA . ILE B 1 38 ? 1.203 -24.703 -11.914 1 93.56 38 ILE B CA 1
ATOM 1751 C C . ILE B 1 38 ? 1.982 -23.438 -12.258 1 93.56 38 ILE B C 1
ATOM 1753 O O . ILE B 1 38 ? 1.642 -22.344 -11.789 1 93.56 38 ILE B O 1
ATOM 1757 N N . LYS B 1 39 ? 2.961 -23.594 -13.117 1 95.06 39 LYS B N 1
ATOM 1758 C CA . LYS B 1 39 ? 3.748 -22.438 -13.562 1 95.06 39 LYS B CA 1
ATOM 1759 C C . LYS B 1 39 ? 2.871 -21.422 -14.297 1 95.06 39 LYS B C 1
ATOM 1761 O O . LYS B 1 39 ? 3.141 -20.219 -14.25 1 95.06 39 LYS B O 1
ATOM 1766 N N . GLU B 1 40 ? 1.837 -21.859 -14.875 1 95.31 40 GLU B N 1
ATOM 1767 C CA . GLU B 1 40 ? 0.97 -20.984 -15.672 1 95.31 40 GLU B CA 1
ATOM 1768 C C . GLU B 1 40 ? 0.115 -20.094 -14.773 1 95.31 40 GLU B C 1
ATOM 1770 O O . GLU B 1 40 ? -0.313 -19.016 -15.188 1 95.31 40 GLU B O 1
ATOM 1775 N N . LEU B 1 41 ? -0.094 -20.516 -13.586 1 94.06 41 LEU B N 1
ATOM 1776 C CA . LEU B 1 41 ? -1.096 -19.859 -12.75 1 94.06 41 LEU B CA 1
ATOM 1777 C C . LEU B 1 41 ? -0.671 -18.438 -12.406 1 94.06 41 LEU B C 1
ATOM 1779 O O . LEU B 1 41 ? -1.438 -17.484 -12.609 1 94.06 41 LEU B O 1
ATOM 1783 N N . PRO B 1 42 ? 0.568 -18.25 -11.922 1 95.44 42 PRO B N 1
ATOM 1784 C CA . PRO B 1 42 ? 0.967 -16.875 -11.664 1 95.44 42 PRO B CA 1
ATOM 1785 C C . PRO B 1 42 ? 0.893 -15.984 -12.906 1 95.44 42 PRO B C 1
ATOM 1787 O O . PRO B 1 42 ? 0.536 -14.805 -12.805 1 95.44 42 PRO B O 1
ATOM 1790 N N . VAL B 1 43 ? 1.177 -16.547 -14.023 1 94.75 43 VAL B N 1
ATOM 1791 C CA . VAL B 1 43 ? 1.122 -15.805 -15.273 1 94.75 43 VAL B CA 1
ATOM 1792 C C . VAL B 1 43 ? -0.325 -15.438 -15.594 1 94.75 43 VAL B C 1
ATOM 1794 O O . VAL B 1 43 ? -0.617 -14.289 -15.945 1 94.75 43 VAL B O 1
ATOM 1797 N N . LYS B 1 44 ? -1.176 -16.391 -15.445 1 92.56 44 LYS B N 1
ATOM 1798 C CA . LYS B 1 44 ? -2.59 -16.156 -15.727 1 92.56 44 LYS B CA 1
ATOM 1799 C C . LYS B 1 44 ? -3.186 -15.141 -14.758 1 92.56 44 LYS B C 1
ATOM 1801 O O . LYS B 1 44 ? -3.947 -14.258 -15.164 1 92.56 44 LYS B O 1
ATOM 1806 N N . TRP B 1 45 ? -2.834 -15.25 -13.539 1 90.56 45 TRP B N 1
ATOM 1807 C CA . TRP B 1 45 ? -3.389 -14.328 -12.547 1 90.56 45 TRP B CA 1
ATOM 1808 C C . TRP B 1 45 ? -2.885 -12.914 -12.789 1 90.56 45 TRP B C 1
ATOM 1810 O O . TRP B 1 45 ? -3.639 -11.945 -12.648 1 90.56 45 TRP B O 1
ATOM 1820 N N . LEU B 1 46 ? -1.633 -12.742 -13.125 1 90.25 46 LEU B N 1
ATOM 1821 C CA . LEU B 1 46 ? -1.147 -11.414 -13.477 1 90.25 46 LEU B CA 1
ATOM 1822 C C . LEU B 1 46 ? -1.927 -10.844 -14.656 1 90.25 46 LEU B C 1
ATOM 1824 O O . LEU B 1 46 ? -2.238 -9.648 -14.68 1 90.25 46 LEU B O 1
ATOM 1828 N N . ALA B 1 47 ? -2.234 -11.719 -15.578 1 86.88 47 ALA B N 1
ATOM 1829 C CA . ALA B 1 47 ? -3.018 -11.273 -16.734 1 86.88 47 ALA B CA 1
ATOM 1830 C C . ALA B 1 47 ? -4.414 -10.828 -16.312 1 86.88 47 ALA B C 1
ATOM 1832 O O . ALA B 1 47 ? -4.934 -9.836 -16.828 1 86.88 47 ALA B O 1
ATOM 1833 N N . ILE B 1 48 ? -4.945 -11.555 -15.469 1 83 48 ILE B N 1
ATOM 1834 C CA . ILE B 1 48 ? -6.273 -11.227 -14.961 1 83 48 ILE B CA 1
ATOM 1835 C C . ILE B 1 48 ? -6.238 -9.883 -14.242 1 83 48 ILE B C 1
ATOM 1837 O O . ILE B 1 48 ? -7.102 -9.031 -14.461 1 83 48 ILE B O 1
ATOM 1841 N N . PHE B 1 49 ? -5.215 -9.766 -13.414 1 77.88 49 PHE B N 1
ATOM 1842 C CA . PHE B 1 49 ? -5.086 -8.508 -12.695 1 77.88 49 PHE B CA 1
ATOM 1843 C C . PHE B 1 49 ? -4.945 -7.34 -13.664 1 77.88 49 PHE B C 1
ATOM 1845 O O . PHE B 1 49 ? -5.559 -6.289 -13.469 1 77.88 49 PHE B O 1
ATOM 1852 N N . ARG B 1 50 ? -4.188 -7.578 -14.695 1 74.69 50 ARG B N 1
ATOM 1853 C CA . ARG B 1 50 ? -3.963 -6.559 -15.719 1 74.69 50 ARG B CA 1
ATOM 1854 C C . ARG B 1 50 ? -5.266 -6.195 -16.422 1 74.69 50 ARG B C 1
ATOM 1856 O O . ARG B 1 50 ? -5.512 -5.023 -16.719 1 74.69 50 ARG B O 1
ATOM 1863 N N . SER B 1 51 ? -5.898 -7.285 -16.828 1 70 51 SER B N 1
ATOM 1864 C CA . SER B 1 51 ? -7.105 -7.09 -17.625 1 70 51 SER B CA 1
ATOM 1865 C C . SER B 1 51 ? -8.188 -6.375 -16.828 1 70 51 SER B C 1
ATOM 1867 O O . SER B 1 51 ? -9.023 -5.672 -17.391 1 70 51 SER B O 1
ATOM 1869 N N . ARG B 1 52 ? -8.031 -6.828 -15.766 1 60.5 52 ARG B N 1
ATOM 1870 C CA . ARG B 1 52 ? -9.055 -6.18 -14.953 1 60.5 52 ARG B CA 1
ATOM 1871 C C . ARG B 1 52 ? -8.719 -4.711 -14.719 1 60.5 52 ARG B C 1
ATOM 1873 O O . ARG B 1 52 ? -9.586 -3.926 -14.328 1 60.5 52 ARG B O 1
ATOM 1880 N N . GLY B 1 53 ? -7.371 -4.277 -15.438 1 53.47 53 GLY B N 1
ATOM 1881 C CA . GLY B 1 53 ? -6.719 -2.99 -15.633 1 53.47 53 GLY B CA 1
ATOM 1882 C C . GLY B 1 53 ? -7.434 -1.849 -14.938 1 53.47 53 GLY B C 1
ATOM 1883 O O . GLY B 1 53 ? -8.281 -1.185 -15.531 1 53.47 53 GLY B O 1
ATOM 1884 N N . ASN B 1 54 ? -7.57 -2.098 -13.734 1 51.94 54 ASN B N 1
ATOM 1885 C CA . ASN B 1 54 ? -8.047 -0.872 -13.109 1 51.94 54 ASN B CA 1
ATOM 1886 C C . ASN B 1 54 ? -6.984 0.222 -13.133 1 51.94 54 ASN B C 1
ATOM 1888 O O . ASN B 1 54 ? -5.812 -0.05 -13.398 1 51.94 54 ASN B O 1
ATOM 1892 N N . GLY B 1 55 ? -7.352 1.492 -13.344 1 53.62 55 GLY B N 1
ATOM 1893 C CA . GLY B 1 55 ? -6.648 2.766 -13.344 1 53.62 55 GLY B CA 1
ATOM 1894 C C . GLY B 1 55 ? -5.414 2.764 -12.461 1 53.62 55 GLY B C 1
ATOM 1895 O O . GLY B 1 55 ? -4.406 3.391 -12.789 1 53.62 55 GLY B O 1
ATOM 1896 N N . TYR B 1 56 ? -5.363 1.85 -11.492 1 58.22 56 TYR B N 1
ATOM 1897 C CA . TYR B 1 56 ? -4.27 2.043 -10.547 1 58.22 56 TYR B CA 1
ATOM 1898 C C . TYR B 1 56 ? -3.107 1.105 -10.859 1 58.22 56 TYR B C 1
ATOM 1900 O O . TYR B 1 56 ? -3.271 -0.117 -10.859 1 58.22 56 TYR B O 1
ATOM 1908 N N . CYS B 1 57 ? -1.866 1.451 -11.219 1 67.44 57 CYS B N 1
ATOM 1909 C CA . CYS B 1 57 ? -0.566 0.824 -11.422 1 67.44 57 CYS B CA 1
ATOM 1910 C C . CYS B 1 57 ? -0.627 -0.206 -12.547 1 67.44 57 CYS B C 1
ATOM 1912 O O . CYS B 1 57 ? 0.143 -1.168 -12.555 1 67.44 57 CYS B O 1
ATOM 1914 N N . ASN B 1 58 ? -1.557 -0.003 -13.422 1 72.19 58 ASN B N 1
ATOM 1915 C CA . ASN B 1 58 ? -1.688 -0.932 -14.539 1 72.19 58 ASN B CA 1
ATOM 1916 C C . ASN B 1 58 ? -0.407 -0.999 -15.367 1 72.19 58 ASN B C 1
ATOM 1918 O O . ASN B 1 58 ? -0.034 -2.066 -15.859 1 72.19 58 ASN B O 1
ATOM 1922 N N . ASP B 1 59 ? 0.213 0.139 -15.5 1 78.25 59 ASP B N 1
ATOM 1923 C CA . ASP B 1 59 ? 1.449 0.166 -16.281 1 78.25 59 ASP B CA 1
ATOM 1924 C C . ASP B 1 59 ? 2.527 -0.697 -15.625 1 78.25 59 ASP B C 1
ATOM 1926 O O . ASP B 1 59 ? 3.289 -1.374 -16.312 1 78.25 59 ASP B O 1
ATOM 1930 N N . VAL B 1 60 ? 2.586 -0.686 -14.359 1 84.38 60 VAL B N 1
ATOM 1931 C CA . VAL B 1 60 ? 3.557 -1.492 -13.625 1 84.38 60 VAL B CA 1
ATOM 1932 C C . VAL B 1 60 ? 3.195 -2.971 -13.742 1 84.38 60 VAL B C 1
ATOM 1934 O O . VAL B 1 60 ? 4.066 -3.812 -13.977 1 84.38 60 VAL B O 1
ATOM 1937 N N . ALA B 1 61 ? 1.934 -3.234 -13.656 1 85.12 61 ALA B N 1
ATOM 1938 C CA . ALA B 1 61 ? 1.464 -4.613 -13.758 1 85.12 61 ALA B CA 1
ATOM 1939 C C . ALA B 1 61 ? 1.847 -5.227 -15.102 1 85.12 61 ALA B C 1
ATOM 1941 O O . ALA B 1 61 ? 2.193 -6.406 -15.172 1 85.12 61 ALA B O 1
ATOM 1942 N N . GLU B 1 62 ? 1.795 -4.434 -16.062 1 87.06 62 GLU B N 1
ATOM 1943 C CA . GLU B 1 62 ? 2.074 -4.914 -17.422 1 87.06 62 GLU B CA 1
ATOM 1944 C C . GLU B 1 62 ? 3.545 -5.297 -17.578 1 87.06 62 GLU B C 1
ATOM 1946 O O . GLU B 1 62 ? 3.893 -6.102 -18.438 1 87.06 62 GLU B O 1
ATOM 1951 N N . ARG B 1 63 ? 4.359 -4.762 -16.781 1 92.25 63 ARG B N 1
ATOM 1952 C CA . ARG B 1 63 ? 5.801 -4.965 -16.922 1 92.25 63 ARG B CA 1
ATOM 1953 C C . ARG B 1 63 ? 6.289 -6.055 -15.969 1 92.25 63 ARG B C 1
ATOM 1955 O O . ARG B 1 63 ? 7.434 -6.5 -16.062 1 92.25 63 ARG B O 1
ATOM 1962 N N . LEU B 1 64 ? 5.473 -6.469 -15.078 1 94.19 64 LEU B N 1
ATOM 1963 C CA . LEU B 1 64 ? 5.832 -7.492 -14.102 1 94.19 64 LEU B CA 1
ATOM 1964 C C . LEU B 1 64 ? 5.922 -8.867 -14.758 1 94.19 64 LEU B C 1
ATOM 1966 O O . LEU B 1 64 ? 4.996 -9.281 -15.461 1 94.19 64 LEU B O 1
ATOM 1970 N N . LYS B 1 65 ? 7.078 -9.562 -14.531 1 96.19 65 LYS B N 1
ATOM 1971 C CA . LYS B 1 65 ? 7.316 -10.852 -15.164 1 96.19 65 LYS B CA 1
ATOM 1972 C C . LYS B 1 65 ? 7.562 -11.938 -14.125 1 96.19 65 LYS B C 1
ATOM 1974 O O . LYS B 1 65 ? 8.398 -11.773 -13.234 1 96.19 65 LYS B O 1
ATOM 1979 N N . VAL B 1 66 ? 6.875 -13.062 -14.305 1 98 66 VAL B N 1
ATOM 1980 C CA . VAL B 1 66 ? 7.148 -14.227 -13.469 1 98 66 VAL B CA 1
ATOM 1981 C C . VAL B 1 66 ? 8.43 -14.906 -13.938 1 98 66 VAL B C 1
ATOM 1983 O O . VAL B 1 66 ? 8.57 -15.234 -15.117 1 98 66 VAL B O 1
ATOM 1986 N N . THR B 1 67 ? 9.352 -15.156 -13.008 1 98.25 67 THR B N 1
ATOM 1987 C CA . THR B 1 67 ? 10.625 -15.734 -13.422 1 98.25 67 THR B CA 1
ATOM 1988 C C . THR B 1 67 ? 10.836 -17.094 -12.781 1 98.25 67 THR B C 1
ATOM 1990 O O . THR B 1 67 ? 11.57 -17.938 -13.305 1 98.25 67 THR B O 1
ATOM 1993 N N . GLU B 1 68 ? 10.258 -17.312 -11.633 1 98.44 68 GLU B N 1
ATOM 1994 C CA . GLU B 1 68 ? 10.438 -18.578 -10.93 1 98.44 68 GLU B CA 1
ATOM 1995 C C . GLU B 1 68 ? 9.125 -19.047 -10.297 1 98.44 68 GLU B C 1
ATOM 1997 O O . GLU B 1 68 ? 8.344 -18.219 -9.812 1 98.44 68 GLU B O 1
ATOM 2002 N N . VAL B 1 69 ? 8.93 -20.312 -10.281 1 98.12 69 VAL B N 1
ATOM 2003 C CA . VAL B 1 69 ? 7.848 -20.953 -9.547 1 98.12 69 VAL B CA 1
ATOM 2004 C C . VAL B 1 69 ? 8.359 -22.25 -8.914 1 98.12 69 VAL B C 1
ATOM 2006 O O . VAL B 1 69 ? 8.797 -23.156 -9.625 1 98.12 69 VAL B O 1
ATOM 2009 N N . TRP B 1 70 ? 8.266 -22.297 -7.605 1 97.12 70 TRP B N 1
ATOM 2010 C CA . TRP B 1 70 ? 8.766 -23.453 -6.859 1 97.12 70 TRP B CA 1
ATOM 2011 C C . TRP B 1 70 ? 7.699 -23.984 -5.906 1 97.12 70 TRP B C 1
ATOM 2013 O O . TRP B 1 70 ? 6.938 -23.219 -5.32 1 97.12 70 TRP B O 1
ATOM 2023 N N . ILE B 1 71 ? 7.676 -25.25 -5.812 1 96.44 71 ILE B N 1
ATOM 2024 C CA . ILE B 1 71 ? 6.898 -25.938 -4.785 1 96.44 71 ILE B CA 1
ATOM 2025 C C . ILE B 1 71 ? 7.82 -26.797 -3.92 1 96.44 71 ILE B C 1
ATOM 2027 O O . ILE B 1 71 ? 8.656 -27.547 -4.441 1 96.44 71 ILE B O 1
ATOM 2031 N N . GLY B 1 72 ? 7.656 -26.562 -2.633 1 93.88 72 GLY B N 1
ATOM 2032 C CA . GLY B 1 72 ? 8.5 -27.344 -1.753 1 93.88 72 GLY B CA 1
ATOM 2033 C C . GLY B 1 72 ? 8.133 -27.203 -0.288 1 93.88 72 GLY B C 1
ATOM 2034 O O . GLY B 1 72 ? 7.129 -26.578 0.047 1 93.88 72 GLY B O 1
ATOM 2035 N N . LYS B 1 73 ? 8.891 -27.891 0.483 1 91.19 73 LYS B N 1
ATOM 2036 C CA . LYS B 1 73 ? 8.68 -27.844 1.927 1 91.19 73 LYS B CA 1
ATOM 2037 C C . LYS B 1 73 ? 9.203 -26.531 2.514 1 91.19 73 LYS B C 1
ATOM 2039 O O . LYS B 1 73 ? 10.242 -26.016 2.08 1 91.19 73 LYS B O 1
ATOM 2044 N N . SER B 1 74 ? 8.43 -26.047 3.473 1 87.75 74 SER B N 1
ATOM 2045 C CA . SER B 1 74 ? 8.867 -24.859 4.184 1 87.75 74 SER B CA 1
ATOM 2046 C C . SER B 1 74 ? 10.164 -25.109 4.941 1 87.75 74 SER B C 1
ATOM 2048 O O . SER B 1 74 ? 10.344 -26.172 5.535 1 87.75 74 SER B O 1
ATOM 2050 N N . ALA B 1 75 ? 11.016 -24.141 4.902 1 83.56 75 ALA B N 1
ATOM 2051 C CA . ALA B 1 75 ? 12.258 -24.25 5.656 1 83.56 75 ALA B CA 1
ATOM 2052 C C . ALA B 1 75 ? 11.992 -24.266 7.156 1 83.56 75 ALA B C 1
ATOM 2054 O O . ALA B 1 75 ? 12.734 -24.891 7.922 1 83.56 75 ALA B O 1
ATOM 2055 N N . GLU B 1 76 ? 10.945 -23.594 7.578 1 82.88 76 GLU B N 1
ATOM 2056 C CA . GLU B 1 76 ? 10.594 -23.469 8.992 1 82.88 76 GLU B CA 1
ATOM 2057 C C . GLU B 1 76 ? 9.922 -24.734 9.516 1 82.88 76 GLU B C 1
ATOM 2059 O O . GLU B 1 76 ? 10.055 -25.062 10.688 1 82.88 76 GLU B O 1
ATOM 2064 N N . ASP B 1 77 ? 9.133 -25.391 8.641 1 81.25 77 ASP B N 1
ATOM 2065 C CA . ASP B 1 77 ? 8.43 -26.625 8.977 1 81.25 77 ASP B CA 1
ATOM 2066 C C . ASP B 1 77 ? 8.344 -27.547 7.766 1 81.25 77 ASP B C 1
ATOM 2068 O O . ASP B 1 77 ? 7.461 -27.391 6.922 1 81.25 77 ASP B O 1
ATOM 2072 N N . PRO B 1 78 ? 9.133 -28.469 7.766 1 85.69 78 PRO B N 1
ATOM 2073 C CA . PRO B 1 78 ? 9.203 -29.344 6.594 1 85.69 78 PRO B CA 1
ATOM 2074 C C . PRO B 1 78 ? 7.906 -30.109 6.344 1 85.69 78 PRO B C 1
ATOM 2076 O O . PRO B 1 78 ? 7.738 -30.719 5.285 1 85.69 78 PRO B O 1
ATOM 2079 N N . GLN B 1 79 ? 7.027 -30.109 7.234 1 87.06 79 GLN B N 1
ATOM 2080 C CA . GLN B 1 79 ? 5.746 -30.781 7.027 1 87.06 79 GLN B CA 1
ATOM 2081 C C . GLN B 1 79 ? 4.789 -29.906 6.223 1 87.06 79 GLN B C 1
ATOM 2083 O O . GLN B 1 79 ? 3.752 -30.375 5.754 1 87.06 79 GLN B O 1
ATOM 2088 N N . LYS B 1 80 ? 5.223 -28.672 6.074 1 85.62 80 LYS B N 1
ATOM 2089 C CA . LYS B 1 80 ? 4.348 -27.734 5.375 1 85.62 80 LYS B CA 1
ATOM 2090 C C . LYS B 1 80 ? 4.812 -27.516 3.936 1 85.62 80 LYS B C 1
ATOM 2092 O O . LYS B 1 80 ? 5.992 -27.266 3.691 1 85.62 80 LYS B O 1
ATOM 2097 N N . LEU B 1 81 ? 3.842 -27.672 3.066 1 91.19 81 LEU B N 1
ATOM 2098 C CA . LEU B 1 81 ? 4.113 -27.344 1.671 1 91.19 81 LEU B CA 1
ATOM 2099 C C . LEU B 1 81 ? 3.986 -25.844 1.431 1 91.19 81 LEU B C 1
ATOM 2101 O O . LEU B 1 81 ? 3.068 -25.203 1.946 1 91.19 81 LEU B O 1
ATOM 2105 N N . GLU B 1 82 ? 4.969 -25.406 0.63 1 93.94 82 GLU B N 1
ATOM 2106 C CA . GLU B 1 82 ? 4.984 -23.984 0.332 1 93.94 82 GLU B CA 1
ATOM 2107 C C . GLU B 1 82 ? 5.117 -23.734 -1.167 1 93.94 82 GLU B C 1
ATOM 2109 O O . GLU B 1 82 ? 5.734 -24.516 -1.882 1 93.94 82 GLU B O 1
ATOM 2114 N N . GLY B 1 83 ? 4.41 -22.688 -1.626 1 96.44 83 GLY B N 1
ATOM 2115 C CA . GLY B 1 83 ? 4.645 -22.141 -2.953 1 96.44 83 GLY B CA 1
ATOM 2116 C C . GLY B 1 83 ? 5.484 -20.875 -2.939 1 96.44 83 GLY B C 1
ATOM 2117 O O . GLY B 1 83 ? 5.289 -20 -2.092 1 96.44 83 GLY B O 1
ATOM 2118 N N . MET B 1 84 ? 6.477 -20.906 -3.764 1 97.44 84 MET B N 1
ATOM 2119 C CA . MET B 1 84 ? 7.332 -19.734 -3.918 1 97.44 84 MET B CA 1
ATOM 2120 C C . MET B 1 84 ? 7.316 -19.234 -5.359 1 97.44 84 MET B C 1
ATOM 2122 O O . MET B 1 84 ? 7.414 -20.031 -6.297 1 97.44 84 MET B O 1
ATOM 2126 N N . THR B 1 85 ? 7.137 -17.969 -5.512 1 98.5 85 THR B N 1
ATOM 2127 C CA . THR B 1 85 ? 7.242 -17.328 -6.824 1 98.5 85 THR B CA 1
ATOM 2128 C C . THR B 1 85 ? 8.219 -16.172 -6.789 1 98.5 85 THR B C 1
ATOM 2130 O O . THR B 1 85 ? 8.367 -15.508 -5.758 1 98.5 85 THR B O 1
ATOM 2133 N N . ALA B 1 86 ? 8.914 -15.984 -7.871 1 98.69 86 ALA B N 1
ATOM 2134 C CA . ALA B 1 86 ? 9.711 -14.773 -8.062 1 98.69 86 ALA B CA 1
ATOM 2135 C C . ALA B 1 86 ? 9.266 -14.023 -9.32 1 98.69 86 ALA B C 1
ATOM 2137 O O . ALA B 1 86 ? 9 -14.633 -10.359 1 98.69 86 ALA B O 1
ATOM 2138 N N . CYS B 1 87 ? 9.133 -12.758 -9.203 1 98.44 87 CYS B N 1
ATOM 2139 C CA . CYS B 1 87 ? 8.844 -11.859 -10.312 1 98.44 87 CYS B CA 1
ATOM 2140 C C . CYS B 1 87 ? 9.906 -10.781 -10.438 1 98.44 87 CYS B C 1
ATOM 2142 O O . CYS B 1 87 ? 10.609 -10.477 -9.469 1 98.44 87 CYS B O 1
ATOM 2144 N N . GLU B 1 88 ? 10.023 -10.266 -11.586 1 98.31 88 GLU B N 1
ATOM 2145 C CA . GLU B 1 88 ? 10.953 -9.164 -11.805 1 98.31 88 GLU B CA 1
ATOM 2146 C C . GLU B 1 88 ? 10.273 -8.008 -12.539 1 98.31 88 GLU B C 1
ATOM 2148 O O . GLU B 1 88 ? 9.375 -8.227 -13.352 1 98.31 88 GLU B O 1
ATOM 2153 N N . VAL B 1 89 ? 10.719 -6.801 -12.211 1 97.38 89 VAL B N 1
ATOM 2154 C CA . VAL B 1 89 ? 10.266 -5.598 -12.906 1 97.38 89 VAL B CA 1
ATOM 2155 C C . VAL B 1 89 ? 11.344 -4.523 -12.844 1 97.38 89 VAL B C 1
ATOM 2157 O O . VAL B 1 89 ? 12.023 -4.367 -11.82 1 97.38 89 VAL B O 1
ATOM 2160 N N . GLU B 1 90 ? 11.492 -3.848 -13.898 1 97 90 GLU B N 1
ATOM 2161 C CA . GLU B 1 90 ? 12.414 -2.717 -13.914 1 97 90 GLU B CA 1
ATOM 2162 C C . GLU B 1 90 ? 11.75 -1.454 -13.375 1 97 90 GLU B C 1
ATOM 2164 O O . GLU B 1 90 ? 10.633 -1.121 -13.758 1 97 90 GLU B O 1
ATOM 2169 N N . VAL B 1 91 ? 12.469 -0.803 -12.516 1 94.19 91 VAL B N 1
ATOM 2170 C CA . VAL B 1 91 ? 11.992 0.477 -12.008 1 94.19 91 VAL B CA 1
ATOM 2171 C C . VAL B 1 91 ? 12.164 1.556 -13.078 1 94.19 91 VAL B C 1
ATOM 2173 O O . VAL B 1 91 ? 13.273 1.777 -13.57 1 94.19 91 VAL B O 1
ATOM 2176 N N . THR B 1 92 ? 11.062 2.166 -13.43 1 91.56 92 THR B N 1
ATOM 2177 C CA . THR B 1 92 ? 11.055 3.254 -14.398 1 91.56 92 THR B CA 1
ATOM 2178 C C . THR B 1 92 ? 10.633 4.562 -13.742 1 91.56 92 THR B C 1
ATOM 2180 O O . THR B 1 92 ? 10.102 4.562 -12.625 1 91.56 92 THR B O 1
ATOM 2183 N N . PRO B 1 93 ? 10.898 5.66 -14.367 1 86 93 PRO B N 1
ATOM 2184 C CA . PRO B 1 93 ? 10.633 6.965 -13.758 1 86 93 PRO B CA 1
ATOM 2185 C C . PRO B 1 93 ? 9.188 7.121 -13.305 1 86 93 PRO B C 1
ATOM 2187 O O . PRO B 1 93 ? 8.914 7.789 -12.305 1 86 93 PRO B O 1
ATOM 2190 N N . ASP B 1 94 ? 8.273 6.488 -13.961 1 81.25 94 ASP B N 1
ATOM 2191 C CA . ASP B 1 94 ? 6.863 6.629 -13.625 1 81.25 94 ASP B CA 1
ATOM 2192 C C . ASP B 1 94 ? 6.539 5.926 -12.312 1 81.25 94 ASP B C 1
ATOM 2194 O O . ASP B 1 94 ? 5.473 6.145 -11.734 1 81.25 94 ASP B O 1
ATOM 2198 N N . MET B 1 95 ? 7.496 5.164 -11.789 1 86 95 MET B N 1
ATOM 2199 C CA . MET B 1 95 ? 7.34 4.453 -10.531 1 86 95 MET B CA 1
ATOM 2200 C C . MET B 1 95 ? 8 5.215 -9.383 1 86 95 MET B C 1
ATOM 2202 O O . MET B 1 95 ? 7.949 4.781 -8.234 1 86 95 MET B O 1
ATOM 2206 N N . CYS B 1 96 ? 8.625 6.301 -9.766 1 83.81 96 CYS B N 1
ATOM 2207 C CA . CYS B 1 96 ? 9.562 6.891 -8.812 1 83.81 96 CYS B CA 1
ATOM 2208 C C . CYS B 1 96 ? 9.055 8.234 -8.305 1 83.81 96 CYS B C 1
ATOM 2210 O O . CYS B 1 96 ? 8.172 8.836 -8.914 1 83.81 96 CYS B O 1
ATOM 2212 N N . THR B 1 97 ? 9.633 8.602 -7.086 1 78.75 97 THR B N 1
ATOM 2213 C CA . THR B 1 97 ? 9.5 9.961 -6.59 1 78.75 97 THR B CA 1
ATOM 2214 C C . THR B 1 97 ? 10.32 10.93 -7.445 1 78.75 97 THR B C 1
ATOM 2216 O O . THR B 1 97 ? 11.023 10.508 -8.367 1 78.75 97 THR B O 1
ATOM 2219 N N . ALA B 1 98 ? 10.195 12.211 -7.062 1 74.19 98 ALA B N 1
ATOM 2220 C CA . ALA B 1 98 ? 10.945 13.227 -7.789 1 74.19 98 ALA B CA 1
ATOM 2221 C C . ALA B 1 98 ? 12.453 13.008 -7.656 1 74.19 98 ALA B C 1
ATOM 2223 O O . ALA B 1 98 ? 13.227 13.406 -8.531 1 74.19 98 ALA B O 1
ATOM 2224 N N . GLN B 1 99 ? 12.844 12.328 -6.664 1 77.06 99 GLN B N 1
ATOM 2225 C CA . GLN B 1 99 ? 14.258 12.086 -6.414 1 77.06 99 GLN B CA 1
ATOM 2226 C C . GLN B 1 99 ? 14.734 10.828 -7.137 1 77.06 99 GLN B C 1
ATOM 2228 O O . GLN B 1 99 ? 15.898 10.438 -7.016 1 77.06 99 GLN B O 1
ATOM 2233 N N . GLY B 1 100 ? 13.82 10.164 -7.84 1 82.62 100 GLY B N 1
ATOM 2234 C CA . GLY B 1 100 ? 14.195 9.016 -8.641 1 82.62 100 GLY B CA 1
ATOM 2235 C C . GLY B 1 100 ? 14.148 7.711 -7.867 1 82.62 100 GLY B C 1
ATOM 2236 O O . GLY B 1 100 ? 14.656 6.688 -8.328 1 82.62 100 GLY B O 1
ATOM 2237 N N . VAL B 1 101 ? 13.586 7.828 -6.699 1 87.31 101 VAL B N 1
ATOM 2238 C CA . VAL B 1 101 ? 13.477 6.633 -5.871 1 87.31 101 VAL B CA 1
ATOM 2239 C C . VAL B 1 101 ? 12.086 6.027 -6.016 1 87.31 101 VAL B C 1
ATOM 2241 O O . VAL B 1 101 ? 11.094 6.754 -6.109 1 87.31 101 VAL B O 1
ATOM 2244 N N . VAL B 1 102 ? 12.055 4.684 -6.082 1 89.06 102 VAL B N 1
ATOM 2245 C CA . VAL B 1 102 ? 10.766 4.012 -6.238 1 89.06 102 VAL B CA 1
ATOM 2246 C C . VAL B 1 102 ? 9.828 4.438 -5.113 1 89.06 102 VAL B C 1
ATOM 2248 O O . VAL B 1 102 ? 10.227 4.496 -3.947 1 89.06 102 VAL B O 1
ATOM 2251 N N . HIS B 1 103 ? 8.664 4.734 -5.48 1 85.62 103 HIS B N 1
ATOM 2252 C CA . HIS B 1 103 ? 7.664 5.148 -4.504 1 85.62 103 HIS B CA 1
ATOM 2253 C C . HIS B 1 103 ? 7.23 3.975 -3.629 1 85.62 103 HIS B C 1
ATOM 2255 O O . HIS B 1 103 ? 7.051 2.859 -4.121 1 85.62 103 HIS B O 1
ATOM 2261 N N . GLN B 1 104 ? 6.91 4.211 -2.432 1 86.69 104 GLN B N 1
ATOM 2262 C CA . GLN B 1 104 ? 6.504 3.168 -1.495 1 86.69 104 GLN B CA 1
ATOM 2263 C C . GLN B 1 104 ? 5.191 2.521 -1.929 1 86.69 104 GLN B C 1
ATOM 2265 O O . GLN B 1 104 ? 4.957 1.341 -1.662 1 86.69 104 GLN B O 1
ATOM 2270 N N . GLY B 1 105 ? 4.367 3.326 -2.527 1 85.19 105 GLY B N 1
ATOM 2271 C CA . GLY B 1 105 ? 3.105 2.791 -3.018 1 85.19 105 GLY B CA 1
ATOM 2272 C C . GLY B 1 105 ? 3.283 1.712 -4.066 1 85.19 105 GLY B C 1
ATOM 2273 O O . GLY B 1 105 ? 2.49 0.771 -4.141 1 85.19 105 GLY B O 1
ATOM 2274 N N . VAL B 1 106 ? 4.301 1.855 -4.871 1 87.56 106 VAL B N 1
ATOM 2275 C CA . VAL B 1 106 ? 4.605 0.843 -5.879 1 87.56 106 VAL B CA 1
ATOM 2276 C C . VAL B 1 106 ? 5.039 -0.451 -5.195 1 87.56 106 VAL B C 1
ATOM 2278 O O . VAL B 1 106 ? 4.633 -1.543 -5.602 1 87.56 106 VAL B O 1
ATOM 2281 N N . ILE B 1 107 ? 5.855 -0.307 -4.207 1 93.06 107 ILE B N 1
ATOM 2282 C CA . ILE B 1 107 ? 6.309 -1.471 -3.455 1 93.06 107 ILE B CA 1
ATOM 2283 C C . ILE B 1 107 ? 5.109 -2.211 -2.869 1 93.06 107 ILE B C 1
ATOM 2285 O O . ILE B 1 107 ? 5.039 -3.439 -2.932 1 93.06 107 ILE B O 1
ATOM 2289 N N . MET B 1 108 ? 4.207 -1.473 -2.318 1 90.62 108 MET B N 1
ATOM 2290 C CA . MET B 1 108 ? 3.014 -2.088 -1.745 1 90.62 108 MET B CA 1
ATOM 2291 C C . MET B 1 108 ? 2.211 -2.818 -2.816 1 90.62 108 MET B C 1
ATOM 2293 O O . MET B 1 108 ? 1.687 -3.906 -2.572 1 90.62 108 MET B O 1
ATOM 2297 N N . PHE B 1 109 ? 2.07 -2.189 -3.873 1 88.25 109 PHE B N 1
ATOM 2298 C CA . PHE B 1 109 ? 1.388 -2.805 -5.004 1 88.25 109 PHE B CA 1
ATOM 2299 C C . PHE B 1 109 ? 2.049 -4.125 -5.379 1 88.25 109 PHE B C 1
ATOM 2301 O O . PHE B 1 109 ? 1.365 -5.129 -5.594 1 88.25 109 PHE B O 1
ATOM 2308 N N . LEU B 1 110 ? 3.316 -4.113 -5.477 1 94.5 110 LEU B N 1
ATOM 2309 C CA . LEU B 1 110 ? 4.059 -5.316 -5.844 1 94.5 110 LEU B CA 1
ATOM 2310 C C . LEU B 1 110 ? 3.873 -6.41 -4.801 1 94.5 110 LEU B C 1
ATOM 2312 O O . LEU B 1 110 ? 3.725 -7.586 -5.145 1 94.5 110 LEU B O 1
ATOM 2316 N N . ILE B 1 111 ? 3.914 -6 -3.518 1 96.19 111 ILE B N 1
ATOM 2317 C CA . ILE B 1 111 ? 3.686 -6.977 -2.457 1 96.19 111 ILE B CA 1
ATOM 2318 C C . ILE B 1 111 ? 2.287 -7.574 -2.598 1 96.19 111 ILE B C 1
ATOM 2320 O O . ILE B 1 111 ? 2.111 -8.789 -2.484 1 96.19 111 ILE B O 1
ATOM 2324 N N . ASP B 1 112 ? 1.341 -6.785 -2.889 1 92.81 112 ASP B N 1
ATOM 2325 C CA . ASP B 1 112 ? -0.039 -7.23 -3.059 1 92.81 112 ASP B CA 1
ATOM 2326 C C . ASP B 1 112 ? -0.155 -8.242 -4.199 1 92.81 112 ASP B C 1
ATOM 2328 O O . ASP B 1 112 ? -0.607 -9.367 -3.994 1 92.81 112 ASP B O 1
ATOM 2332 N N . GLU B 1 113 ? 0.324 -7.863 -5.34 1 92.62 113 GLU B N 1
ATOM 2333 C CA . GLU B 1 113 ? 0.18 -8.711 -6.523 1 92.62 113 GLU B CA 1
ATOM 2334 C C . GLU B 1 113 ? 0.965 -10.008 -6.375 1 92.62 113 GLU B C 1
ATOM 2336 O O . GLU B 1 113 ? 0.445 -11.094 -6.652 1 92.62 113 GLU B O 1
ATOM 2341 N N . CYS B 1 114 ? 2.143 -9.891 -5.875 1 97 114 CYS B N 1
ATOM 2342 C CA . CYS B 1 114 ? 3.043 -11.039 -5.906 1 97 114 CYS B CA 1
ATOM 2343 C C . CYS B 1 114 ? 2.729 -12.008 -4.773 1 97 114 CYS B C 1
ATOM 2345 O O . CYS B 1 114 ? 2.932 -13.211 -4.91 1 97 114 CYS B O 1
ATOM 2347 N N . SER B 1 115 ? 2.266 -11.477 -3.633 1 97.06 115 SER B N 1
ATOM 2348 C CA . SER B 1 115 ? 1.854 -12.398 -2.578 1 97.06 115 SER B CA 1
ATOM 2349 C C . SER B 1 115 ? 0.742 -13.32 -3.059 1 97.06 115 SER B C 1
ATOM 2351 O O . SER B 1 115 ? 0.734 -14.508 -2.732 1 97.06 115 SER B O 1
ATOM 2353 N N . THR B 1 116 ? -0.152 -12.773 -3.783 1 94.69 116 THR B N 1
ATOM 2354 C CA . THR B 1 116 ? -1.263 -13.562 -4.312 1 94.69 116 THR B CA 1
ATOM 2355 C C . THR B 1 116 ? -0.751 -14.719 -5.168 1 94.69 116 THR B C 1
ATOM 2357 O O . THR B 1 116 ? -1.299 -15.82 -5.117 1 94.69 116 THR B O 1
ATOM 2360 N N . LEU B 1 117 ? 0.304 -14.523 -5.902 1 96.56 117 LEU B N 1
ATOM 2361 C CA . LEU B 1 117 ? 0.842 -15.539 -6.797 1 96.56 117 LEU B CA 1
ATOM 2362 C C . LEU B 1 117 ? 1.358 -16.734 -6.012 1 96.56 117 LEU B C 1
ATOM 2364 O O . LEU B 1 117 ? 1.151 -17.891 -6.41 1 96.56 117 LEU B O 1
ATOM 2368 N N . ALA B 1 118 ? 2.01 -16.438 -4.938 1 97 118 ALA B N 1
ATOM 2369 C CA . ALA B 1 118 ? 2.492 -17.531 -4.105 1 97 118 ALA B CA 1
ATOM 2370 C C . ALA B 1 118 ? 1.329 -18.312 -3.498 1 97 118 ALA B C 1
ATOM 2372 O O . ALA B 1 118 ? 1.381 -19.547 -3.402 1 97 118 ALA B O 1
ATOM 2373 N N . MET B 1 119 ? 0.308 -17.625 -3.133 1 95.69 119 MET B N 1
ATOM 2374 C CA . MET B 1 119 ? -0.849 -18.266 -2.508 1 95.69 119 MET B CA 1
ATOM 2375 C C . MET B 1 119 ? -1.544 -19.203 -3.48 1 95.69 119 MET B C 1
ATOM 2377 O O . MET B 1 119 ? -1.833 -20.359 -3.139 1 95.69 119 MET B O 1
ATOM 2381 N N . VAL B 1 120 ? -1.776 -18.719 -4.66 1 93.81 120 VAL B N 1
ATOM 2382 C CA . VAL B 1 120 ? -2.51 -19.547 -5.617 1 93.81 120 VAL B CA 1
ATOM 2383 C C . VAL B 1 120 ? -1.648 -20.734 -6.047 1 93.81 120 VAL B C 1
ATOM 2385 O O . VAL B 1 120 ? -2.166 -21.812 -6.309 1 93.81 120 VAL B O 1
ATOM 2388 N N . THR B 1 121 ? -0.361 -20.516 -6.129 1 95.25 121 THR B N 1
ATOM 2389 C CA . THR B 1 121 ? 0.567 -21.594 -6.457 1 95.25 121 THR B CA 1
ATOM 2390 C C . THR B 1 121 ? 0.513 -22.688 -5.406 1 95.25 121 THR B C 1
ATOM 2392 O O . THR B 1 121 ? 0.3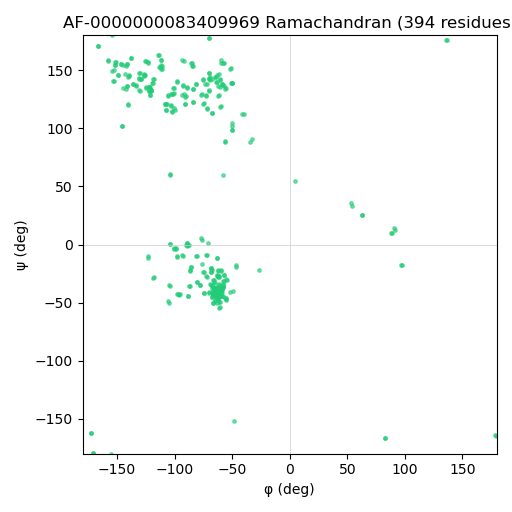67 -23.875 -5.742 1 95.25 121 THR B O 1
ATOM 2395 N N . ALA B 1 122 ? 0.601 -22.328 -4.203 1 94.5 122 ALA B N 1
ATOM 2396 C CA . ALA B 1 122 ? 0.548 -23.297 -3.115 1 94.5 122 ALA B CA 1
ATOM 2397 C C . ALA B 1 122 ? -0.798 -24.016 -3.086 1 94.5 122 ALA B C 1
ATOM 2399 O O . ALA B 1 122 ? -0.857 -25.234 -2.891 1 94.5 122 ALA B O 1
ATOM 2400 N N . SER B 1 123 ? -1.821 -23.234 -3.189 1 93 123 SER B N 1
ATOM 2401 C CA . SER B 1 123 ? -3.16 -23.812 -3.18 1 93 123 SER B CA 1
ATOM 2402 C C . SER B 1 123 ? -3.311 -24.875 -4.266 1 93 123 SER B C 1
ATOM 2404 O O . SER B 1 123 ? -3.814 -25.969 -4.008 1 93 123 SER B O 1
ATOM 2406 N N . ALA B 1 124 ? -2.877 -24.578 -5.43 1 91.88 124 ALA B N 1
ATOM 2407 C CA . ALA B 1 124 ? -2.963 -25.5 -6.547 1 91.88 124 ALA B CA 1
ATOM 2408 C C . ALA B 1 124 ? -2.123 -26.75 -6.285 1 91.88 124 ALA B C 1
ATOM 2410 O O . ALA B 1 124 ? -2.525 -27.859 -6.637 1 91.88 124 ALA B O 1
ATOM 2411 N N . ALA B 1 125 ? -0.981 -26.547 -5.727 1 91.31 125 ALA B N 1
ATOM 2412 C CA . ALA B 1 125 ? -0.097 -27.672 -5.43 1 91.31 125 ALA B CA 1
ATOM 2413 C C . ALA B 1 125 ? -0.749 -28.625 -4.445 1 91.31 125 ALA B C 1
ATOM 2415 O O . ALA B 1 125 ? -0.454 -29.828 -4.453 1 91.31 125 ALA B O 1
ATOM 2416 N N . GLU B 1 126 ? -1.588 -28.094 -3.684 1 89.75 126 GLU B N 1
ATOM 2417 C CA . GLU B 1 126 ? -2.289 -28.922 -2.709 1 89.75 126 GLU B CA 1
ATOM 2418 C C . GLU B 1 126 ? -3.586 -29.484 -3.287 1 89.75 126 GLU B C 1
ATOM 2420 O O . GLU B 1 126 ? -4.383 -30.094 -2.57 1 89.75 126 GLU B O 1
ATOM 2425 N N . GLY B 1 127 ? -3.82 -29.125 -4.508 1 87.19 127 GLY B N 1
ATOM 2426 C CA . GLY B 1 127 ? -4.984 -29.672 -5.191 1 87.19 127 GLY B CA 1
ATOM 2427 C C . GLY B 1 127 ? -6.227 -28.812 -5.031 1 87.19 127 GLY B C 1
ATOM 2428 O O . GLY B 1 127 ? -7.34 -29.266 -5.285 1 87.19 127 GLY B O 1
ATOM 2429 N N . ARG B 1 128 ? -5.93 -27.641 -4.547 1 82.06 128 ARG B N 1
ATOM 2430 C CA . ARG B 1 128 ? -7.043 -26.719 -4.383 1 82.06 128 ARG B CA 1
ATOM 2431 C C . ARG B 1 128 ? -7.086 -25.703 -5.52 1 82.06 128 ARG B C 1
ATOM 2433 O O . ARG B 1 128 ? -6.047 -25.312 -6.055 1 82.06 128 ARG B O 1
ATOM 2440 N N . ASN B 1 129 ? -8.234 -25.5 -6.023 1 73.94 129 ASN B N 1
ATOM 2441 C CA . ASN B 1 129 ? -8.43 -24.422 -6.984 1 73.94 129 ASN B CA 1
ATOM 2442 C C . ASN B 1 129 ? -9.133 -23.219 -6.344 1 73.94 129 ASN B C 1
ATOM 2444 O O . ASN B 1 129 ? -10.234 -22.859 -6.754 1 73.94 129 ASN B O 1
ATOM 2448 N N . SER B 1 130 ? -8.461 -22.688 -5.328 1 73.62 130 SER B N 1
ATOM 2449 C CA . SER B 1 130 ? -9.109 -21.594 -4.602 1 73.62 130 SER B CA 1
ATOM 2450 C C . SER B 1 130 ? -8.711 -20.234 -5.164 1 73.62 130 SER B C 1
ATOM 2452 O O . SER B 1 130 ? -7.555 -20.047 -5.555 1 73.62 130 SER B O 1
ATOM 2454 N N . ALA B 1 131 ? -9.734 -19.391 -5.277 1 78.06 131 ALA B N 1
ATOM 2455 C CA . ALA B 1 131 ? -9.469 -18.016 -5.645 1 78.06 131 ALA B CA 1
ATOM 2456 C C . ALA B 1 131 ? -8.617 -17.312 -4.586 1 78.06 131 ALA B C 1
ATOM 2458 O O . ALA B 1 131 ? -8.656 -17.688 -3.408 1 78.06 131 ALA B O 1
ATOM 2459 N N . PRO B 1 132 ? -7.785 -16.438 -5.004 1 82.19 132 PRO B N 1
ATOM 2460 C CA . PRO B 1 132 ? -6.922 -15.758 -4.039 1 82.19 132 PRO B CA 1
ATOM 2461 C C . PRO B 1 132 ? -7.711 -14.992 -2.979 1 82.19 132 PRO B C 1
ATOM 2463 O O . PRO B 1 132 ? -7.203 -14.75 -1.881 1 82.19 132 PRO B O 1
ATOM 2466 N N . GLY B 1 133 ? -8.969 -14.648 -3.297 1 86.69 133 GLY B N 1
ATOM 2467 C CA . GLY B 1 133 ? -9.758 -13.922 -2.318 1 86.69 133 GLY B CA 1
ATOM 2468 C C . GLY B 1 133 ? -9.484 -12.43 -2.32 1 86.69 133 GLY B C 1
ATOM 2469 O O . GLY B 1 133 ? -8.992 -11.891 -3.307 1 86.69 133 GLY B O 1
ATOM 2470 N N . VAL B 1 134 ? -9.992 -11.766 -1.219 1 87.56 134 VAL B N 1
ATOM 2471 C CA . VAL B 1 134 ? -9.812 -10.328 -1.045 1 87.56 134 VAL B CA 1
ATOM 2472 C C . VAL B 1 134 ? -8.898 -10.062 0.151 1 87.56 134 VAL B C 1
ATOM 2474 O O . VAL B 1 134 ? -8.852 -10.859 1.092 1 87.56 134 VAL B O 1
ATOM 2477 N N . SER B 1 135 ? -8.242 -8.992 0.129 1 90.75 135 SER B N 1
ATOM 2478 C CA . SER B 1 135 ? -7.254 -8.68 1.156 1 90.75 135 SER B CA 1
ATOM 2479 C C . SER B 1 135 ? -7.922 -8.383 2.496 1 90.75 135 SER B C 1
ATOM 2481 O O . SER B 1 135 ? -8.883 -7.613 2.561 1 90.75 135 SER B O 1
ATOM 2483 N N . CYS B 1 136 ? -7.398 -8.984 3.512 1 93 136 CYS B N 1
ATOM 2484 C CA . CYS B 1 136 ? -7.75 -8.656 4.887 1 93 136 CYS B CA 1
ATOM 2485 C C . CYS B 1 136 ? -6.746 -7.68 5.488 1 93 136 CYS B C 1
ATOM 2487 O O . CYS B 1 136 ? -7.129 -6.746 6.195 1 93 136 CYS B O 1
ATOM 2489 N N . THR B 1 137 ? -5.551 -7.984 5.219 1 95.06 137 THR B N 1
ATOM 2490 C CA . THR B 1 137 ? -4.492 -7.121 5.727 1 95.06 137 THR B CA 1
ATOM 2491 C C . THR B 1 137 ? -3.26 -7.188 4.828 1 95.06 137 THR B C 1
ATOM 2493 O O . THR B 1 137 ? -3.002 -8.219 4.199 1 95.06 137 THR B O 1
ATOM 2496 N N . ILE B 1 138 ? -2.557 -6.152 4.781 1 95.81 138 ILE B N 1
ATOM 2497 C CA . ILE B 1 138 ? -1.271 -6.062 4.102 1 95.81 138 ILE B CA 1
ATOM 2498 C C . ILE B 1 138 ? -0.322 -5.176 4.902 1 95.81 138 ILE B C 1
ATOM 2500 O O . ILE B 1 138 ? -0.757 -4.234 5.57 1 95.81 138 ILE B O 1
ATOM 2504 N N . ASN B 1 139 ? 0.968 -5.508 4.863 1 96.56 139 ASN B N 1
ATOM 2505 C CA . ASN B 1 139 ? 1.984 -4.699 5.531 1 96.56 139 ASN B CA 1
ATOM 2506 C C . ASN B 1 139 ? 3.291 -4.676 4.742 1 96.56 139 ASN B C 1
ATOM 2508 O O . ASN B 1 139 ? 3.572 -5.598 3.975 1 96.56 139 ASN B O 1
ATOM 2512 N N . ALA B 1 140 ? 3.988 -3.619 4.977 1 96.69 140 ALA B N 1
ATOM 2513 C CA . ALA B 1 140 ? 5.301 -3.484 4.355 1 96.69 140 ALA B CA 1
ATOM 2514 C C . ALA B 1 140 ? 6.301 -2.85 5.316 1 96.69 140 ALA B C 1
ATOM 2516 O O . ALA B 1 140 ? 5.961 -1.922 6.051 1 96.69 140 ALA B O 1
ATOM 2517 N N . LEU B 1 141 ? 7.484 -3.396 5.359 1 96 141 LEU B N 1
ATOM 2518 C CA . LEU B 1 141 ? 8.68 -2.805 5.941 1 96 141 LEU B CA 1
ATOM 2519 C C . LEU B 1 141 ? 9.633 -2.322 4.852 1 96 141 LEU B C 1
ATOM 2521 O O . LEU B 1 141 ? 9.938 -3.062 3.914 1 96 141 LEU B O 1
ATOM 2525 N N . TYR B 1 142 ? 10 -1.112 5.008 1 95.44 142 TYR B N 1
ATOM 2526 C CA . TYR B 1 142 ? 10.922 -0.537 4.027 1 95.44 142 TYR B CA 1
ATOM 2527 C C . TYR B 1 142 ? 12.336 -0.474 4.582 1 95.44 142 TYR B C 1
ATOM 2529 O O . TYR B 1 142 ? 12.602 0.245 5.547 1 95.44 142 TYR B O 1
ATOM 2537 N N . HIS B 1 143 ? 13.25 -1.143 3.941 1 93.69 143 HIS B N 1
ATOM 2538 C CA . HIS B 1 143 ? 14.594 -1.325 4.477 1 93.69 143 HIS B CA 1
ATOM 2539 C C . HIS B 1 143 ? 15.602 -0.425 3.766 1 93.69 143 HIS B C 1
ATOM 2541 O O . HIS B 1 143 ? 16.625 -0.05 4.344 1 93.69 143 HIS B O 1
ATOM 2547 N N . ASP B 1 144 ? 15.359 -0.251 2.463 1 93.56 144 ASP B N 1
ATOM 2548 C CA . ASP B 1 144 ? 16.266 0.534 1.633 1 93.56 144 ASP B CA 1
ATOM 2549 C C . ASP B 1 144 ? 15.539 1.126 0.428 1 93.56 144 ASP B C 1
ATOM 2551 O O . ASP B 1 144 ? 14.32 0.987 0.304 1 93.56 144 ASP B O 1
ATOM 2555 N N . THR B 1 145 ? 16.266 1.885 -0.435 1 91.94 145 THR B N 1
ATOM 2556 C CA . THR B 1 145 ? 15.68 2.533 -1.603 1 91.94 145 THR B CA 1
ATOM 2557 C C . THR B 1 145 ? 16.188 1.892 -2.891 1 91.94 145 THR B C 1
ATOM 2559 O O . THR B 1 145 ? 17.234 1.238 -2.893 1 91.94 145 THR B O 1
ATOM 2562 N N . ALA B 1 146 ? 15.414 1.968 -3.924 1 93.69 146 ALA B N 1
ATOM 2563 C CA . ALA B 1 146 ? 15.82 1.558 -5.266 1 93.69 146 ALA B CA 1
ATOM 2564 C C . ALA B 1 146 ? 15.633 2.693 -6.27 1 93.69 146 ALA B C 1
ATOM 2566 O O . ALA B 1 146 ? 14.602 3.375 -6.258 1 93.69 146 ALA B O 1
ATOM 2567 N N . LEU B 1 147 ? 16.625 2.898 -7.113 1 93.06 147 LEU B N 1
ATOM 2568 C CA . LEU B 1 147 ? 16.578 3.982 -8.086 1 93.06 147 LEU B CA 1
ATOM 2569 C C . LEU B 1 147 ? 16.016 3.502 -9.414 1 93.06 147 LEU B C 1
ATOM 2571 O O . LEU B 1 147 ? 16.031 2.303 -9.703 1 93.06 147 LEU B O 1
ATOM 2575 N N . SER B 1 148 ? 15.531 4.535 -10.156 1 93 148 SER B N 1
ATOM 2576 C CA . SER B 1 148 ? 15.156 4.227 -11.531 1 93 148 SER B CA 1
ATOM 2577 C C . SER B 1 148 ? 16.281 3.486 -12.25 1 93 148 SER B C 1
ATOM 2579 O O . SER B 1 148 ? 17.453 3.824 -12.094 1 93 148 SER B O 1
ATOM 2581 N N . GLY B 1 149 ? 15.852 2.484 -13.031 1 95.62 149 GLY B N 1
ATOM 2582 C CA . GLY B 1 149 ? 16.828 1.665 -13.734 1 95.62 149 GLY B CA 1
ATOM 2583 C C . GLY B 1 149 ? 17.156 0.376 -13 1 95.62 149 GLY B C 1
ATOM 2584 O O . GLY B 1 149 ? 17.734 -0.544 -13.586 1 95.62 149 GLY B O 1
ATOM 2585 N N . THR B 1 150 ? 16.828 0.33 -11.727 1 96.31 150 THR B N 1
ATOM 2586 C CA . THR B 1 150 ? 17.047 -0.876 -10.938 1 96.31 150 THR B CA 1
ATOM 2587 C C . THR B 1 150 ? 16.031 -1.96 -11.32 1 96.31 150 THR B C 1
ATOM 2589 O O . THR B 1 150 ? 14.859 -1.674 -11.531 1 96.31 150 THR B O 1
ATOM 2592 N N . THR B 1 151 ? 16.516 -3.188 -11.422 1 98.12 151 THR B N 1
ATOM 2593 C CA . THR B 1 151 ? 15.586 -4.309 -11.539 1 98.12 151 THR B CA 1
ATOM 2594 C C . THR B 1 151 ? 15.234 -4.867 -10.164 1 98.12 151 THR B C 1
ATOM 2596 O O . THR B 1 151 ? 16.125 -5.27 -9.406 1 98.12 151 THR B O 1
ATOM 2599 N N . LEU B 1 152 ? 13.938 -4.844 -9.867 1 98.44 152 LEU B N 1
ATOM 2600 C CA . LEU B 1 152 ? 13.469 -5.438 -8.625 1 98.44 152 LEU B CA 1
ATOM 2601 C C . LEU B 1 152 ? 13.141 -6.914 -8.812 1 98.44 152 LEU B C 1
ATOM 2603 O O . LEU B 1 152 ? 12.57 -7.301 -9.836 1 98.44 152 LEU B O 1
ATOM 2607 N N . ARG B 1 153 ? 13.578 -7.688 -7.902 1 98.75 153 ARG B N 1
ATOM 2608 C CA . ARG B 1 153 ? 13.172 -9.078 -7.773 1 98.75 153 ARG B CA 1
ATOM 2609 C C . ARG B 1 153 ? 12.25 -9.273 -6.574 1 98.75 153 ARG B C 1
ATOM 2611 O O . ARG B 1 153 ? 12.648 -9.055 -5.434 1 98.75 153 ARG B O 1
ATOM 2618 N N . ILE B 1 154 ? 11.031 -9.656 -6.844 1 98.69 154 ILE B N 1
ATOM 2619 C CA . ILE B 1 154 ? 10.039 -9.852 -5.797 1 98.69 154 ILE B CA 1
ATOM 2620 C C . ILE B 1 154 ? 9.875 -11.336 -5.516 1 98.69 154 ILE B C 1
ATOM 2622 O O . ILE B 1 154 ? 9.383 -12.086 -6.363 1 98.69 154 ILE B O 1
ATOM 2626 N N . VAL B 1 155 ? 10.25 -11.734 -4.32 1 98.44 155 VAL B N 1
ATOM 2627 C CA . VAL B 1 155 ? 10.148 -13.133 -3.912 1 98.44 155 VAL B CA 1
ATOM 2628 C C . VAL B 1 155 ? 9.008 -13.297 -2.918 1 98.44 155 VAL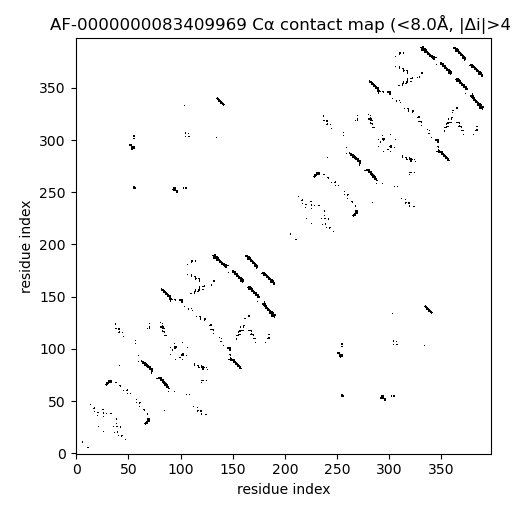 B C 1
ATOM 2630 O O . VAL B 1 155 ? 9 -12.664 -1.86 1 98.44 155 VAL B O 1
ATOM 2633 N N . SER B 1 156 ? 8.078 -14.125 -3.277 1 98.5 156 SER B N 1
ATOM 2634 C CA . SER B 1 156 ? 6.918 -14.367 -2.432 1 98.5 156 SER B CA 1
ATOM 2635 C C . SER B 1 156 ? 6.828 -15.836 -2.016 1 98.5 156 SER B C 1
ATOM 2637 O O . SER B 1 156 ? 7.051 -16.734 -2.83 1 98.5 156 SER B O 1
ATOM 2639 N N . ARG B 1 157 ? 6.473 -16.047 -0.752 1 97.56 157 ARG B N 1
ATOM 2640 C CA . ARG B 1 157 ? 6.285 -17.375 -0.211 1 97.56 157 ARG B CA 1
ATOM 2641 C C . ARG B 1 157 ? 4.957 -17.5 0.525 1 97.56 157 ARG B C 1
ATOM 2643 O O . ARG B 1 157 ? 4.621 -16.641 1.347 1 97.56 157 ARG B O 1
ATOM 2650 N N . SER B 1 158 ? 4.301 -18.547 0.195 1 96.38 158 SER B N 1
ATOM 2651 C CA . SER B 1 158 ? 3.043 -18.781 0.896 1 96.38 158 SER B CA 1
ATOM 2652 C C . SER B 1 158 ? 3.283 -19.156 2.355 1 96.38 158 SER B C 1
ATOM 2654 O O . SER B 1 158 ? 4.246 -19.844 2.672 1 96.38 158 SER B O 1
ATOM 2656 N N . LEU B 1 159 ? 2.459 -18.688 3.227 1 93.94 159 LEU B N 1
ATOM 2657 C CA . LEU B 1 159 ? 2.494 -19.047 4.641 1 93.94 159 LEU B CA 1
ATOM 2658 C C . LEU B 1 159 ? 1.357 -20 4.984 1 93.94 159 LEU B C 1
ATOM 2660 O O . LEU B 1 159 ? 1.581 -21.047 5.613 1 93.94 159 LEU B O 1
ATOM 2664 N N . ALA B 1 160 ? 0.201 -19.656 4.578 1 91.25 160 ALA B N 1
ATOM 2665 C CA . ALA B 1 160 ? -0.983 -20.484 4.781 1 91.25 160 ALA B CA 1
ATOM 2666 C C . ALA B 1 160 ? -1.938 -20.375 3.598 1 91.25 160 ALA B C 1
ATOM 2668 O O . ALA B 1 160 ? -2.143 -19.281 3.053 1 91.25 160 ALA B O 1
ATOM 2669 N N . VAL B 1 161 ? -2.377 -21.516 3.217 1 91.31 161 VAL B N 1
ATOM 2670 C CA . VAL B 1 161 ? -3.381 -21.547 2.156 1 91.31 161 VAL B CA 1
ATOM 2671 C C . VAL B 1 161 ? -4.512 -22.484 2.541 1 91.31 161 VAL B C 1
ATOM 2673 O O . VAL B 1 161 ? -4.277 -23.531 3.17 1 91.31 161 VAL B O 1
ATOM 2676 N N . GLY B 1 162 ? -5.695 -22.031 2.295 1 84.25 162 GLY B N 1
ATOM 2677 C CA . GLY B 1 162 ? -6.879 -22.828 2.584 1 84.25 162 GLY B CA 1
ATOM 2678 C C . GLY B 1 162 ? -8.156 -22.203 2.064 1 84.25 162 GLY B C 1
ATOM 2679 O O . GLY B 1 162 ? -8.125 -21.375 1.146 1 84.25 162 GLY B O 1
ATOM 2680 N N . HIS B 1 163 ? -9.258 -22.688 2.625 1 79.19 163 HIS B N 1
ATOM 2681 C CA . HIS B 1 163 ? -10.555 -22.203 2.164 1 79.19 163 HIS B CA 1
ATOM 2682 C C . HIS B 1 163 ? -10.969 -20.938 2.914 1 79.19 163 HIS B C 1
ATOM 2684 O O . HIS B 1 163 ? -11.773 -20.156 2.414 1 79.19 163 HIS B O 1
ATOM 2690 N N . GLU B 1 164 ? -10.383 -20.797 4.035 1 80.62 164 GLU B N 1
ATOM 2691 C CA . GLU B 1 164 ? -10.844 -19.688 4.871 1 80.62 164 GLU B CA 1
ATOM 2692 C C . GLU B 1 164 ? -9.945 -18.469 4.715 1 80.62 164 GLU B C 1
ATOM 2694 O O . GLU B 1 164 ? -10.43 -17.328 4.719 1 80.62 164 GLU B O 1
ATOM 2699 N N . SER B 1 165 ? -8.711 -18.703 4.688 1 90.38 165 SER B N 1
ATOM 2700 C CA . SER B 1 165 ? -7.789 -17.578 4.539 1 90.38 165 SER B CA 1
ATOM 2701 C C . SER B 1 165 ? -6.496 -18.016 3.855 1 90.38 165 SER B C 1
ATOM 2703 O O . SER B 1 165 ? -6.188 -19.219 3.807 1 90.38 165 SER B O 1
ATOM 2705 N N . ASN B 1 166 ? -5.855 -17.141 3.227 1 94.44 166 ASN B N 1
ATOM 2706 C CA . ASN B 1 166 ? -4.527 -17.297 2.645 1 94.44 166 ASN B CA 1
ATOM 2707 C C . ASN B 1 166 ? -3.566 -16.219 3.129 1 94.44 166 ASN B C 1
ATOM 2709 O O . ASN B 1 166 ? -3.984 -15.094 3.418 1 94.44 166 ASN B O 1
ATOM 2713 N N . SER B 1 167 ? -2.332 -16.594 3.262 1 95.88 167 SER B N 1
ATOM 2714 C CA . SER B 1 167 ? -1.336 -15.578 3.609 1 95.88 167 SER B CA 1
ATOM 2715 C C . SER B 1 167 ? 0.01 -15.883 2.961 1 95.88 167 SER B C 1
ATOM 2717 O O . SER B 1 167 ? 0.288 -17.031 2.609 1 95.88 167 SER B O 1
ATOM 2719 N N . ALA B 1 168 ? 0.75 -14.875 2.781 1 97.31 168 ALA B N 1
ATOM 2720 C CA . ALA B 1 168 ? 2.084 -14.992 2.195 1 97.31 168 ALA B CA 1
ATOM 2721 C C . ALA B 1 168 ? 3.004 -13.891 2.715 1 97.31 168 ALA B C 1
ATOM 2723 O O . ALA B 1 168 ? 2.535 -12.859 3.201 1 97.31 168 ALA B O 1
ATOM 2724 N N . ARG B 1 169 ? 4.277 -14.172 2.635 1 97.12 169 ARG B N 1
ATOM 2725 C CA . ARG B 1 169 ? 5.309 -13.164 2.881 1 97.12 169 ARG B CA 1
ATOM 2726 C C . ARG B 1 169 ? 6.062 -12.828 1.6 1 97.12 169 ARG B C 1
ATOM 2728 O O . ARG B 1 169 ? 6.176 -13.664 0.701 1 97.12 169 ARG B O 1
ATOM 2735 N N . VAL B 1 170 ? 6.531 -11.609 1.552 1 98.5 170 VAL B N 1
ATOM 2736 C CA . VAL B 1 170 ? 7.168 -11.117 0.335 1 98.5 170 VAL B CA 1
ATOM 2737 C C . VAL B 1 170 ? 8.445 -10.359 0.69 1 98.5 170 VAL B C 1
ATOM 2739 O O . VAL B 1 170 ? 8.477 -9.609 1.673 1 98.5 170 VAL B O 1
ATOM 2742 N N . GLU B 1 171 ? 9.422 -10.617 -0.098 1 98.31 171 GLU B N 1
ATOM 2743 C CA . GLU B 1 171 ? 10.641 -9.812 -0.081 1 98.31 171 GLU B CA 1
ATOM 2744 C C . GLU B 1 171 ? 10.891 -9.172 -1.44 1 98.31 171 GLU B C 1
ATOM 2746 O O . GLU B 1 171 ? 10.766 -9.82 -2.477 1 98.31 171 GLU B O 1
ATOM 2751 N N . VAL B 1 172 ? 11.203 -7.859 -1.412 1 98.62 172 VAL B N 1
ATOM 2752 C CA . VAL B 1 172 ? 11.555 -7.109 -2.609 1 98.62 172 VAL B CA 1
ATOM 2753 C C . VAL B 1 172 ? 13.055 -6.785 -2.59 1 98.62 172 VAL B C 1
ATOM 2755 O O . VAL B 1 172 ? 13.531 -6.102 -1.685 1 98.62 172 VAL B O 1
ATOM 2758 N N . TRP B 1 173 ? 13.719 -7.27 -3.645 1 98.25 173 TRP B N 1
ATOM 2759 C CA . TRP B 1 173 ? 15.172 -7.145 -3.697 1 98.25 173 TRP B CA 1
ATOM 2760 C C . TRP B 1 173 ? 15.602 -6.312 -4.902 1 98.25 173 TRP B C 1
ATOM 2762 O O . TRP B 1 173 ? 14.969 -6.371 -5.961 1 98.25 173 TRP B O 1
ATOM 2772 N N . ASP B 1 174 ? 16.625 -5.508 -4.691 1 97.25 174 ASP B N 1
ATOM 2773 C CA . ASP B 1 174 ? 17.422 -5.059 -5.824 1 97.25 174 ASP B CA 1
ATOM 2774 C C . ASP B 1 174 ? 18.188 -6.219 -6.445 1 97.25 174 ASP B C 1
ATOM 2776 O O . ASP B 1 174 ? 19.109 -6.762 -5.824 1 97.25 174 ASP B O 1
ATOM 2780 N N . LYS B 1 175 ? 17.844 -6.535 -7.594 1 96.5 175 LYS B N 1
ATOM 2781 C CA . LYS B 1 175 ? 18.375 -7.754 -8.203 1 96.5 175 LYS B CA 1
ATOM 2782 C C . LYS B 1 175 ? 19.875 -7.656 -8.391 1 96.5 175 LYS B C 1
ATOM 2784 O O . LYS B 1 175 ? 20.609 -8.633 -8.18 1 96.5 175 LYS B O 1
ATOM 2789 N N . GLN B 1 176 ? 20.344 -6.527 -8.789 1 93.62 176 GLN B N 1
ATOM 2790 C CA . GLN B 1 176 ? 21.75 -6.359 -9.141 1 93.62 176 GLN B CA 1
ATOM 2791 C C . GLN B 1 176 ? 22.625 -6.324 -7.891 1 93.62 176 GLN B C 1
ATOM 2793 O O . GLN B 1 176 ? 23.672 -6.961 -7.848 1 93.62 176 GLN B O 1
ATOM 2798 N N . ASN B 1 177 ? 22.172 -5.637 -6.871 1 92.12 177 ASN B N 1
ATOM 2799 C CA . ASN B 1 177 ? 23.031 -5.418 -5.707 1 92.12 177 ASN B CA 1
ATOM 2800 C C . ASN B 1 177 ? 22.625 -6.324 -4.547 1 92.12 177 ASN B C 1
ATOM 2802 O O . ASN B 1 177 ? 23.25 -6.273 -3.477 1 92.12 177 ASN B O 1
ATOM 2806 N N . HIS B 1 178 ? 21.641 -7.113 -4.754 1 92.31 178 HIS B N 1
ATOM 2807 C CA . HIS B 1 178 ? 21.156 -8.047 -3.744 1 92.31 178 HIS B CA 1
ATOM 2808 C C . HIS B 1 178 ? 20.859 -7.332 -2.432 1 92.31 178 HIS B C 1
ATOM 2810 O O . HIS B 1 178 ? 21.203 -7.824 -1.356 1 92.31 178 HIS B O 1
ATOM 2816 N N . LYS B 1 179 ? 20.375 -6.121 -2.604 1 94.62 179 LYS B N 1
ATOM 2817 C CA . LYS B 1 179 ? 19.922 -5.324 -1.467 1 94.62 179 LYS B CA 1
ATOM 2818 C C . LYS B 1 179 ? 18.422 -5.496 -1.243 1 94.62 179 LYS B C 1
ATOM 2820 O O . LYS B 1 179 ? 17.641 -5.418 -2.189 1 94.62 179 LYS B O 1
ATOM 2825 N N . LEU B 1 180 ? 18.125 -5.828 0.081 1 97.19 180 LEU B N 1
ATOM 2826 C CA . LEU B 1 180 ? 16.719 -5.91 0.432 1 97.19 180 LEU B CA 1
ATOM 2827 C C . LEU B 1 180 ? 16.078 -4.523 0.476 1 97.19 180 LEU B C 1
ATOM 2829 O O . LEU B 1 180 ? 16.484 -3.682 1.285 1 97.19 180 LEU B O 1
ATOM 2833 N N . ILE B 1 181 ? 15.133 -4.273 -0.362 1 97.31 181 ILE B N 1
ATOM 2834 C CA . ILE B 1 181 ? 14.477 -2.973 -0.471 1 97.31 181 ILE B CA 1
ATOM 2835 C C . ILE B 1 181 ? 13.297 -2.912 0.489 1 97.31 181 ILE B C 1
ATOM 2837 O O . ILE B 1 181 ? 13.109 -1.915 1.19 1 97.31 181 ILE B O 1
ATOM 2841 N N . ALA B 1 182 ? 12.531 -3.961 0.524 1 98.12 182 ALA B N 1
ATOM 2842 C CA . ALA B 1 182 ? 11.344 -4.016 1.372 1 98.12 182 ALA B CA 1
ATOM 2843 C C . ALA B 1 182 ? 10.945 -5.461 1.665 1 98.12 182 ALA B C 1
ATOM 2845 O O . ALA B 1 182 ? 11.352 -6.379 0.95 1 98.12 182 ALA B O 1
ATOM 2846 N N . SER B 1 183 ? 10.219 -5.652 2.707 1 97.94 183 SER B N 1
ATOM 2847 C CA . SER B 1 183 ? 9.555 -6.91 3.043 1 97.94 183 SER B CA 1
ATOM 2848 C C . SER B 1 183 ? 8.141 -6.668 3.561 1 97.94 183 SER B C 1
ATOM 2850 O O . SER B 1 183 ? 7.793 -5.547 3.934 1 97.94 183 SER B O 1
ATOM 2852 N N . GLY B 1 184 ? 7.34 -7.684 3.51 1 97.69 184 GLY B N 1
ATOM 2853 C CA . GLY B 1 184 ? 5.977 -7.547 3.99 1 97.69 184 GLY B CA 1
ATOM 2854 C C . GLY B 1 184 ? 5.16 -8.82 3.848 1 97.69 184 GLY B C 1
ATOM 2855 O O . GLY B 1 184 ? 5.719 -9.914 3.799 1 97.69 184 GLY B O 1
ATOM 2856 N N . GLY B 1 185 ? 3.865 -8.641 3.967 1 96.38 185 GLY B N 1
ATOM 2857 C CA . GLY B 1 185 ? 2.953 -9.766 3.859 1 96.38 185 GLY B CA 1
ATOM 2858 C C . GLY B 1 185 ? 1.505 -9.352 3.695 1 96.38 185 GLY B C 1
ATOM 2859 O O . GLY B 1 185 ? 1.177 -8.164 3.818 1 96.38 185 GLY B O 1
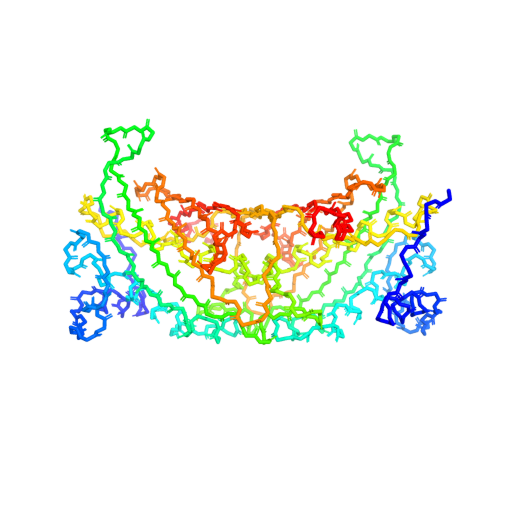ATOM 2860 N N . GLN B 1 186 ? 0.743 -10.375 3.408 1 96.81 186 GLN B N 1
ATOM 2861 C CA . GLN B 1 186 ? -0.674 -10.156 3.141 1 96.81 186 GLN B CA 1
ATOM 2862 C C . GLN B 1 186 ? -1.506 -11.359 3.562 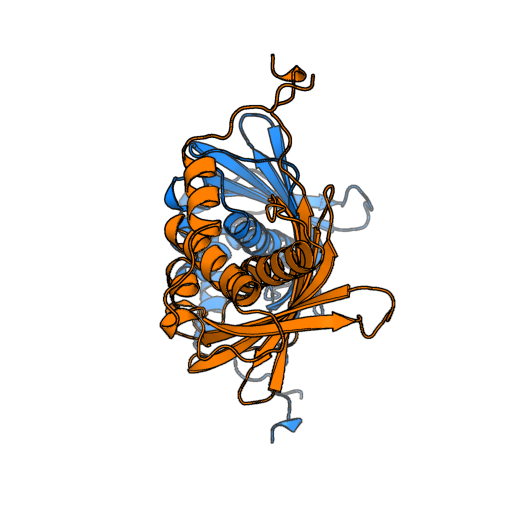1 96.81 186 GLN B C 1
ATOM 2864 O O . GLN B 1 186 ? -1.034 -12.5 3.502 1 96.81 186 GLN B O 1
ATOM 2869 N N . MET B 1 187 ? -2.674 -11.039 4.02 1 95.88 187 MET B N 1
ATOM 2870 C CA . MET B 1 187 ? -3.68 -12.062 4.27 1 95.88 187 MET B CA 1
ATOM 2871 C C . MET B 1 187 ? -4.949 -11.789 3.473 1 95.88 187 MET B C 1
ATOM 2873 O O . MET B 1 187 ? -5.387 -10.641 3.373 1 95.88 187 MET B O 1
ATOM 2877 N N . THR B 1 188 ? -5.48 -12.812 2.873 1 93.75 188 THR B N 1
ATOM 2878 C CA . THR B 1 188 ? -6.715 -12.688 2.1 1 93.75 188 THR B CA 1
ATOM 2879 C C . THR B 1 188 ? -7.758 -13.688 2.588 1 93.75 188 THR B C 1
ATOM 2881 O O . THR B 1 188 ? -7.422 -14.664 3.264 1 93.75 188 THR B O 1
ATOM 2884 N N . MET B 1 189 ? -8.984 -13.383 2.297 1 90.06 189 MET B N 1
ATOM 2885 C CA . MET B 1 189 ? -10.109 -14.273 2.586 1 90.06 189 MET B CA 1
ATOM 2886 C C . MET B 1 189 ? -11.133 -14.242 1.456 1 90.06 189 MET B C 1
ATOM 2888 O O . MET B 1 189 ? -11.172 -13.297 0.672 1 90.06 189 MET B O 1
ATOM 2892 N N . PRO B 1 190 ? -11.883 -15.328 1.374 1 81.44 190 PRO B N 1
ATOM 2893 C CA . PRO B 1 190 ? -12.984 -15.234 0.414 1 81.44 190 PRO B CA 1
ATOM 2894 C C . PRO B 1 190 ? -13.938 -14.086 0.721 1 81.44 190 PRO B C 1
ATOM 2896 O O . PRO B 1 190 ? -14.195 -13.789 1.89 1 81.44 190 PRO B O 1
ATOM 2899 N N . PRO B 1 191 ? -14.344 -13.406 -0.318 1 74.12 191 PRO B N 1
ATOM 2900 C CA . PRO B 1 191 ? -15.312 -12.336 -0.065 1 74.12 191 PRO B CA 1
ATOM 2901 C C . PRO B 1 191 ? -16.609 -12.852 0.547 1 74.12 191 PRO B C 1
ATOM 2903 O O . PRO B 1 191 ? -17 -14 0.322 1 74.12 191 PRO B O 1
ATOM 2906 N N . SER B 1 192 ? -17.125 -11.961 1.51 1 61.97 192 SER B N 1
ATOM 2907 C CA . SER B 1 192 ? -18.391 -12.359 2.133 1 61.97 192 SER B CA 1
ATOM 2908 C C . SER B 1 192 ? -19.5 -12.461 1.103 1 61.97 192 SER B C 1
ATOM 2910 O O . SER B 1 192 ? -19.516 -11.727 0.116 1 61.97 192 SER B O 1
ATOM 2912 N N . LEU B 1 193 ? -20.188 -13.516 1.071 1 57.53 193 LEU B N 1
ATOM 2913 C CA . LEU B 1 193 ? -21.453 -13.555 0.344 1 57.53 193 LEU B CA 1
ATOM 2914 C C . LEU B 1 193 ? -22.438 -12.539 0.919 1 57.53 193 LEU B C 1
ATOM 2916 O O . LEU B 1 193 ? -22.453 -12.312 2.131 1 57.53 193 LEU B O 1
ATOM 2920 N N . PRO B 1 194 ? -22.906 -11.477 0.056 1 50.09 194 PRO B N 1
ATOM 2921 C CA . PRO B 1 194 ? -23.922 -10.594 0.649 1 50.09 194 PRO B CA 1
ATOM 2922 C C . PRO B 1 194 ? -24.844 -11.32 1.623 1 50.09 194 PRO B C 1
ATOM 2924 O O . PRO B 1 194 ? -25.344 -12.406 1.31 1 50.09 194 PRO B O 1
ATOM 2927 N N . GLY B 1 195 ? -24.469 -11.297 2.707 1 41.44 195 GLY B N 1
ATOM 2928 C CA . GLY B 1 195 ? -25.344 -11.984 3.648 1 41.44 195 GLY B CA 1
ATOM 2929 C C . GLY B 1 195 ? -26.797 -11.531 3.557 1 41.44 195 GLY B C 1
ATOM 2930 O O . GLY B 1 195 ? -27.094 -10.5 2.949 1 41.44 195 GLY B O 1
ATOM 2931 N N . LYS B 1 196 ? -27.75 -12.516 3.92 1 36.5 196 LYS B N 1
ATOM 2932 C CA . LYS B 1 196 ? -29.172 -12.281 4.133 1 36.5 196 LYS B CA 1
ATOM 2933 C C . LYS B 1 196 ? -29.406 -11.055 5.016 1 36.5 196 LYS B C 1
ATOM 2935 O O . LYS B 1 196 ? -30.547 -10.664 5.262 1 36.5 196 LYS B O 1
ATOM 2940 N N . TRP B 1 197 ? -28.672 -10.492 5.77 1 30.56 197 TRP B N 1
ATOM 2941 C CA . TRP B 1 197 ? -28.953 -9.391 6.684 1 30.56 197 TRP B CA 1
ATOM 2942 C C . TRP B 1 197 ? -29.156 -8.086 5.918 1 30.56 197 TRP B C 1
ATOM 2944 O O . TRP B 1 197 ? -29.5 -7.062 6.508 1 30.56 197 TRP B O 1
ATOM 2954 N N . MET B 1 198 ? -28.594 -7.883 4.781 1 29.72 198 MET B N 1
ATOM 2955 C CA . MET B 1 198 ? -28.906 -6.723 3.947 1 29.72 198 MET B CA 1
ATOM 2956 C C . MET B 1 198 ? -30.25 -6.902 3.248 1 29.72 198 MET B C 1
ATOM 2958 O O . MET B 1 198 ? -30.578 -6.141 2.344 1 29.72 198 MET B O 1
ATOM 2962 N N . LYS B 1 199 ? -30.938 -7.875 3.48 1 25.7 199 LYS B N 1
ATOM 2963 C CA . LYS B 1 199 ? -32.344 -7.781 3.045 1 25.7 199 LYS B CA 1
ATOM 2964 C C . LYS B 1 199 ? -33.062 -6.676 3.791 1 25.7 199 LYS B C 1
ATOM 2966 O O . LYS B 1 199 ? -32.875 -6.484 4.992 1 25.7 199 LYS B O 1
#

InterPro domains:
  IPR006683 Thioesterase domain [PF03061] (99-179)
  IPR029069 HotDog domain superfamily [SSF54637] (82-184)
  IPR039298 Acyl-coenzyme A thioesterase 13 [PTHR21660] (83-187)

Secondary structure (DSSP, 8-state):
-----PPPHHHHHHHHHHHSPPPGGGTTT-BSSS-HHHHHHHHHHHHHHHHH--SSSHHHHHH-EEEEEEEEE-SS-TTSEEEEEEEEEE--GGGB-TTSBBPHHHHHHHHHHHHHHHHHHHHHHTT------EEEEEEEEE----BTTPEEEEEEEEEE-SSS-EEEEEEEEETTTTEEEEEEEEEEEPPPP--GGG-/-----PPPHHHHHHHHHHHSPPPGGGTTT-BSSS-HHHHHHHHHHHHHHHHT--SSSHHHHHH-EEEEEEEEE-SS-TTSEEEEEEEEEE--GGGB-TTSBBPHHHHHHHHHHHHHHHHHHHHHHTT------EEEEEEEEE----BTTPEEEEEEEEEE-SSS-EEEEEEEEETTTTEEEEEEEEEEEPPPP--GGG-

Organism: Coprinellus micaceus (NCBI:txid71717)

Foldseek 3Di:
DPPDPDDDPLRVVLVVQLPDQDDCVQQVQADEDDDSNLSCNLVSLLVVCLVVDDPPCSVQSVQKHKRYWYWAADPVGRVDIKIKTKIKGAAAQVQDDPVQWGDVVVVQVCQVSRQLSRQCSRCVVVVHRDHSAAWPDKDKDFDAIDGGGFMKMKMKMWDDYDQAKTKIKIWIARPPVRHTGMIMMTMHGHDDDPDPPVD/DPPDDDDDPLRVVLVVQLPDQDDCVQQVQAAEDDDSNLSCNLVSLLVVVLVVVDPPCSVQSVQKHKRYWYWAADPVGRVDIKIKTKIKGAAAQVQDDPVQWGDVVVVQVCQVSRQLSRQCSRCVVVVHRDHSAAWPDKDKDFDAIDGGGFMKMKMKMWDDYDQAKTKIKIWIARPPVRHTGMIMMTMHGHDDDPDPPVD

Nearest PDB structures (foldseek):
  4ord-assembly1_A  TM=8.534E-01  e=9.234E-12  Danio rerio
  3f5o-assembly1_B  TM=8.659E-01  e=4.584E-11  Homo sapiens
  2h4u-assembly1_A  TM=8.968E-01  e=2.012E-10  Homo sapiens
  2h4u-assembly1_D  TM=8.877E-01  e=2.276E-10  Homo sapiens
  2cy9-assembly1_A  TM=9.470E-01  e=6.346E-09  Mus musculus

Radius of gyration: 22.1 Å; Cα contacts (8 Å, |Δi|>4): 867; chains: 2; bounding box: 66×63×54 Å